Protein AF-0000000080747616 (afdb_homodimer)

Organism: Candida glabrata (strain ATCC 2001 / BCRC 20586 / JCM 3761 / NBRC 0622 / NRRL Y-65 / CBS 138) (NCBI:txid284593)

InterPro domains:
  IPR000086 NUDIX hydrolase domain [PF00293] (213-327)
  IPR000086 NUDIX hydrolase domain [PS51462] (208-342)
  IPR015797 NUDIX hydrolase-like domain superfamily [SSF55811] (149-362)
  IPR020084 NUDIX hydrolase, conserved site [PS00893] (246-267)
  IPR049734 NADH pyrophosphatase-like, C-terminal domain [cd03429] (211-361)
  IPR050241 NAD-capped RNA hydrolase NudC subfamily [PTHR42904] (4-366)

Sequence (740 aa):
MSTFFGDVGLNRVSFLREDTEFIKLAFTSSEAKFIVFVNGEAFYDISSDGKPQLHIETSTSLKGIITTLSPLLETKDLRVDVSGVSITFLGLDDRIDGFSYKGKYKGAPYFGLEFKVDDKTLLTPKDIEFTTSLQRMDRESLFMIDNHSATLYSHAKMYLDWLNKYKFCPGCGSVIYPVHGGTKLQCSSAPEVNCNVRNARVNNVCFPRSDPVIIIAMANEDYSKICLARSFRKHGNFVMYSTIAGFMEPGESIENACAREIWEETGVHCDVDNVKIISSQPWPYPANLMIGCLGIVKFNNKDEIIDLGNDPELMDAQWFDTNEVRAAMDSYKTGWLVPFKDEINFPGETAIAHHLIRHVCKQHQRLQKLMSTFFGDVGLNRVSFLREDTEFIKLAFTSSEAKFIVFVNGEAFYDISSDGKPQLHIETSTSLKGIITTLSPLLETKDLRVDVSGVSITFLGLDDRIDGFSYKGKYKGAPYFGLEFKVDDKTLLTPKDIEFTTSLQRMDRESLFMIDNHSATLYSHAKMYLDWLNKYKFCPGCGSVIYPVHGGTKLQCSSAPEVNCNVRNARVNNVCFPRSDPVIIIAMANEDYSKICLARSFRKHGNFVMYSTIAGFMEPGESIENACAREIWEETGVHCDVDNVKIISSQPWPYPANLMIGCLGIVKFNNKDEIIDLGNDPELMDAQWFDTNEVRAAMDSYKTGWLVPFKDEINFPGETAIAHHLIRHVCKQHQRLQKL

Secondary structure (DSSP, 8-state):
-PPTT-S---B--GGGTT-HHHHHHHHH-TT-EEEEEETTB-EEEE-TTS-EEE-EEETTTTHHHHHHHGGGTTSGGGSHHHHSEEEEEEEEETTS---EETTTEESEEEEEEEE---SSSSS-GGGGGGGGGSEEP-HHHHTTS-HHHHHHHHHHHHHHHHHHH--B-TTT--BEEEEGGGTEEEE---TTS--TTTTSS--GGGS---EEEEEEEEEETTSSEEEEEEESS--TTSEE-B-EEEE--TT--HHHHHHHHHHHHH-----GGGEEEEEEEEETTTTEEEEEEEEEEP-SSSTT---TTSSTTEEEEEEEEHHHHHHHHHH--SSSEEE-STTEEEE-TTSHHHHHHHHHHHHHHHHHH-/-PPTT-S---B--GGGTT-HHHHHHHHH-TT-EEEEEETTB-EEEE-TTS-EEE-EEETTTTHHHHHHHGGGTTSGGGSHHHHSEEEEEEEEETTS---EETTTEESEEEEEEEE---SSSSS-GGGGGGGGGSEEP-HHHHTTS-HHHHHHHHHHHHHHHHHHH--B-TTT--BEEEEGGGTEEEE---TTS--TTTTSSS-GGGS---EEEEEEEEEETTSSEEEEEEESS--TTSEE-B-EEEE--TT--HHHHHHHHHHHHH-----GGGEEEEEEEEETTTTEEEEEEEEEEP-SSSTT---TTSSTTEEEEEEEEHHHHHHHHHH--SSSEEE-STTEEEE-TTSHHHHHHHHHHHHHHHHHH-

pLDDT: mean 95.11, std 5.04, range [63.06, 98.88]

Solvent-accessible surface area (backbone atoms only — not comparable to full-atom values): 38068 Å² total; per-residue (Å²): 134,68,40,44,23,23,38,86,73,56,51,45,61,68,80,49,34,77,38,62,68,55,46,52,51,41,66,68,27,82,53,18,35,31,41,52,26,52,82,88,33,39,36,36,40,71,45,97,88,68,43,45,33,71,41,68,44,45,34,75,82,38,43,70,59,46,64,67,45,61,83,28,66,72,33,69,60,38,21,39,87,45,30,9,31,43,57,28,62,59,22,20,38,60,90,40,89,64,45,65,49,93,86,70,51,51,10,26,30,34,30,27,36,37,40,60,51,39,93,81,20,71,39,32,61,76,77,51,50,76,58,76,79,52,44,73,45,47,72,72,53,50,75,59,27,57,45,57,50,35,14,52,51,28,30,35,48,21,49,50,54,46,59,72,48,49,45,17,24,29,43,64,28,33,51,33,22,42,27,46,45,37,61,30,46,42,61,64,61,55,86,86,54,80,30,75,48,67,72,35,95,74,47,73,85,34,35,78,71,39,45,46,23,43,31,35,34,36,25,34,84,73,28,58,34,33,45,35,30,22,54,64,67,76,61,75,97,53,48,52,39,36,52,54,67,42,72,58,59,61,34,45,17,65,42,51,41,46,29,47,48,43,29,41,42,34,41,25,49,38,57,46,87,38,43,44,63,74,50,44,25,22,38,60,84,60,38,31,34,38,36,33,28,40,34,39,26,60,83,72,94,53,32,62,48,75,38,51,78,69,29,85,56,43,74,45,72,45,76,40,55,26,68,62,52,39,54,29,57,70,69,47,86,78,57,73,54,28,64,53,68,94,69,32,23,32,54,13,74,67,38,68,54,27,54,41,54,50,47,45,36,50,53,24,52,54,60,71,74,106,133,69,41,44,25,23,38,85,74,56,50,46,64,67,79,48,33,76,36,62,66,55,46,53,52,41,66,69,28,82,54,17,35,31,41,51,26,52,83,89,33,39,34,35,41,70,43,97,86,70,43,44,34,73,42,69,45,43,34,74,83,39,41,71,59,46,64,66,46,58,83,30,65,69,33,69,60,38,21,39,86,45,30,10,32,42,58,28,62,58,21,22,39,59,89,41,88,65,44,65,49,94,87,70,51,50,10,25,29,35,30,26,36,37,41,60,51,38,93,82,20,72,38,32,60,78,78,52,50,76,58,74,80,51,42,73,46,48,72,70,51,51,75,60,27,57,45,59,49,34,13,52,49,28,30,33,49,22,49,47,53,46,60,71,49,49,43,16,24,28,40,63,29,33,52,33,20,43,27,44,42,38,59,30,48,42,62,63,60,57,90,87,52,81,31,74,49,70,71,36,92,75,53,73,84,35,35,78,70,37,44,46,23,41,34,34,34,36,25,36,84,73,26,60,34,33,43,36,30,22,54,65,67,76,61,76,96,54,48,51,39,37,50,53,68,43,71,57,60,61,33,45,15,65,42,51,39,48,29,49,47,44,28,41,43,32,43,24,48,40,56,48,88,40,43,43,62,74,52,45,25,22,39,61,84,61,40,32,34,37,36,33,27,38,34,41,28,58,82,72,92,54,32,63,47,74,40,52,77,71,29,86,56,45,73,46,73,46,78,38,55,26,68,62,52,38,53,30,58,70,68,45,87,76,57,74,56,27,64,54,67,92,69,32,23,32,54,13,74,68,38,70,54,27,55,42,53,50,48,46,35,52,53,24,53,55,59,71,73,106

Foldseek 3Di:
DAFFLGDDAAAQPLVCLQPLVVLLCLLQFQLAKEFEAEPLWTFWDQDPVRATFGDIDTCVVLVVVSVQCSVCAQHPCNQCVAAQKQKAWRHFHQVDAGDDDPNPGGHRTYMYMYGRADPRHNDHCVSVVVCVPTHIDDPQRLVRYDRRRNNVVLSRQQLRVLSVVQQAAPFQGAGWDAGSRSQFIAGPDDPVGDGPCNPDPDDCNRGGDAWEKEWEWEAAPLLQWTKWFFWPDDPDPATETFTFMDTDDPPDDSLRSVQVSCCQAWVAGFDSVQKAFDDWDFDPPPRYIYTYMYTYGYPDVHRGHTDRPRDRTTPDMDIDGLVQVVVQLVVDDFDQWRDGPPRYTYGTRNDVRSVNSVVSSVSSVVSVVD/DAFFLGDDAAAQPLVCLQPLVVLLCLLQFQLAKEFEAEPLWTFWDQDPVRATEGDIDGCVVLVVVSVQCSVCAQHQCNQCVAAQKQKAWRHFHQVDAGDDDPNPGGHRTYMYMYGRADPRHNDHCVSVVVCVPTHIDDPQSLVRYDRRRNNVVLSRQQLRVQSVVQQAAPFQRAGWDAGSRSQFIAGPDDPPGDGPPNPDPDDCSRGGDAWEKEWEWEAAPLLQWTKWFFWPDDPDPATETFTFMDTDDPPDDSLRSVQVSCCQAWVAGFDSVQKAFDDWHFDPPPRYIYTYMYTYGYPDVHRGHTDRPRDRTTPDMDIDGLVQVVVQLVVDDFDQWRDGPPRYTYGTRNDVRSVNSVVSSVSNVVSVVD

Nearest PDB structures (foldseek):
  3hhj-assembly1_A  TM=6.901E-01  e=2.315E-08  Bartonella henselae str. Houston-1
  3r03-assembly1_A  TM=7.072E-01  e=8.706E-08  Rhodospirillum rubrum ATCC 11170
  2rrk-assembly1_A  TM=7.351E-01  e=1.497E-07  Escherichia coli K-12
  3ffu-assembly1_B  TM=6.498E-01  e=3.082E-07  Bdellovibrio bacteriovorus
  8fay-assembly2_D  TM=5.365E-01  e=2.213E-05  Homo sapiens

Radius of gyration: 26.15 Å; Cα contacts (8 Å, |Δi|>4): 1734; chains: 2; bounding box: 70×68×64 Å

Structure (mmCIF, N/CA/C/O backbone):
data_AF-0000000080747616-model_v1
#
loop_
_entity.id
_entity.type
_entity.pdbx_description
1 polymer 'NAD(+) diphosphatase'
#
loop_
_atom_site.group_PDB
_atom_site.id
_atom_site.type_symbol
_atom_site.label_atom_id
_atom_site.label_alt_id
_atom_site.label_comp_id
_atom_site.label_asym_id
_atom_site.label_entity_id
_atom_site.label_seq_id
_atom_site.pdbx_PDB_ins_code
_atom_site.Cartn_x
_atom_site.Cartn_y
_atom_site.Cartn_z
_atom_site.occupancy
_atom_site.B_iso_or_equiv
_atom_site.auth_seq_id
_atom_site.auth_comp_id
_atom_site.auth_asym_id
_atom_site.auth_atom_id
_atom_site.pdbx_PDB_model_num
ATOM 1 N N . MET A 1 1 ? -19.109 -11.289 -7.77 1 66.19 1 MET A N 1
ATOM 2 C CA . MET A 1 1 ? -18.344 -11.523 -8.984 1 66.19 1 MET A CA 1
ATOM 3 C C . MET A 1 1 ? -16.953 -10.898 -8.883 1 66.19 1 MET A C 1
ATOM 5 O O . MET A 1 1 ? -16.812 -9.773 -8.406 1 66.19 1 MET A O 1
ATOM 9 N N . SER A 1 2 ? -15.914 -11.656 -9.211 1 86.06 2 SER A N 1
ATOM 10 C CA . SER A 1 2 ? -14.523 -11.227 -9.133 1 86.06 2 SER A CA 1
ATOM 11 C C . SER A 1 2 ? -14.172 -10.273 -10.273 1 86.06 2 SER A C 1
ATOM 13 O O . SER A 1 2 ? -14.688 -10.406 -11.383 1 86.06 2 SER A O 1
ATOM 15 N N . THR A 1 3 ? -13.484 -9.289 -10.031 1 93.06 3 THR A N 1
ATOM 16 C CA . THR A 1 3 ? -12.961 -8.398 -11.062 1 93.06 3 THR A CA 1
ATOM 17 C C . THR A 1 3 ? -11.891 -9.094 -11.883 1 93.06 3 THR A C 1
ATOM 19 O O . THR A 1 3 ? -11.32 -10.102 -11.453 1 93.06 3 THR A O 1
ATOM 22 N N . PHE A 1 4 ? -11.688 -8.672 -13.094 1 95.56 4 PHE A N 1
ATOM 23 C CA . PHE A 1 4 ? -10.594 -9.172 -13.914 1 95.56 4 PHE A CA 1
ATOM 24 C C . PHE A 1 4 ? -9.258 -8.992 -13.203 1 95.56 4 PHE A C 1
ATOM 26 O O . PHE A 1 4 ? -9.039 -7.98 -12.539 1 95.56 4 PHE A O 1
ATOM 33 N N . PHE A 1 5 ? -8.336 -10.016 -13.242 1 97.12 5 PHE A N 1
ATOM 34 C CA . PHE A 1 5 ? -7.066 -10.102 -12.523 1 97.12 5 PHE A CA 1
ATOM 35 C C . PHE A 1 5 ? -7.293 -10.414 -11.047 1 97.12 5 PHE A C 1
ATOM 37 O O . PHE A 1 5 ? -6.34 -10.625 -10.297 1 97.12 5 PHE A O 1
ATOM 44 N N . GLY A 1 6 ? -8.508 -10.406 -10.57 1 96.12 6 GLY A N 1
ATOM 45 C CA . GLY A 1 6 ? -8.781 -10.539 -9.148 1 96.12 6 GLY A CA 1
ATOM 46 C C . GLY A 1 6 ? -9.508 -11.82 -8.797 1 96.12 6 GLY A C 1
ATOM 47 O O . GLY A 1 6 ? -10.227 -11.883 -7.801 1 96.12 6 GLY A O 1
ATOM 48 N N . ASP A 1 7 ? -9.43 -12.812 -9.625 1 95.56 7 ASP A N 1
ATOM 49 C CA . ASP A 1 7 ? -9.992 -14.125 -9.32 1 95.56 7 ASP A CA 1
ATOM 50 C C . ASP A 1 7 ? -9.234 -14.805 -8.18 1 95.56 7 ASP A C 1
ATOM 52 O O . ASP A 1 7 ? -8.188 -14.32 -7.746 1 95.56 7 ASP A O 1
ATOM 56 N N . VAL A 1 8 ? -9.922 -15.875 -7.629 1 92.19 8 VAL A N 1
ATOM 57 C CA . VAL A 1 8 ? -9.203 -16.672 -6.637 1 92.19 8 VAL A CA 1
ATOM 58 C C . VAL A 1 8 ? -7.98 -17.328 -7.281 1 92.19 8 VAL A C 1
ATOM 60 O O . VAL A 1 8 ? -8.102 -18.031 -8.281 1 92.19 8 VAL A O 1
ATOM 63 N N . GLY A 1 9 ? -6.895 -17.062 -6.793 1 93.81 9 GLY A N 1
ATOM 64 C CA . GLY A 1 9 ? -5.645 -17.531 -7.359 1 93.81 9 GLY A CA 1
ATOM 65 C C . GLY A 1 9 ? -5.094 -18.75 -6.645 1 93.81 9 GLY A C 1
ATOM 66 O O . GLY A 1 9 ? -5.832 -19.703 -6.355 1 93.81 9 GLY A O 1
ATOM 67 N N . LEU A 1 10 ? -3.793 -18.734 -6.48 1 97.12 10 LEU A N 1
ATOM 68 C CA . LEU A 1 10 ? -3.055 -19.828 -5.844 1 97.12 10 LEU A CA 1
ATOM 69 C C . LEU A 1 10 ? -3.102 -19.703 -4.324 1 97.12 10 LEU A C 1
ATOM 71 O O . LEU A 1 10 ? -3.361 -18.609 -3.799 1 97.12 10 LEU A O 1
ATOM 75 N N . ASN A 1 11 ? -2.992 -20.891 -3.682 1 96.56 11 ASN A N 1
ATOM 76 C CA . ASN A 1 11 ? -2.627 -20.812 -2.271 1 96.56 11 ASN A CA 1
ATOM 77 C C . ASN A 1 11 ? -1.189 -20.328 -2.09 1 96.56 11 ASN A C 1
ATOM 79 O O . ASN A 1 11 ? -0.244 -21.078 -2.361 1 96.56 11 ASN A O 1
ATOM 83 N N . ARG A 1 12 ? -1.007 -19.188 -1.675 1 97.31 12 ARG A N 1
ATOM 84 C CA . ARG A 1 12 ? 0.307 -18.547 -1.693 1 97.31 12 ARG A CA 1
ATOM 85 C C . ARG A 1 12 ? 1.237 -19.188 -0.667 1 97.31 12 ARG A C 1
ATOM 87 O O . ARG A 1 12 ? 2.461 -19.125 -0.812 1 97.31 12 ARG A O 1
ATOM 94 N N . VAL A 1 13 ? 0.667 -19.797 0.393 1 96.69 13 VAL A N 1
ATOM 95 C CA . VAL A 1 13 ? 1.434 -20.406 1.467 1 96.69 13 VAL A CA 1
ATOM 96 C C . VAL A 1 13 ? 2.643 -19.547 1.808 1 96.69 13 VAL A C 1
ATOM 98 O O . VAL A 1 13 ? 3.775 -20.031 1.845 1 96.69 13 VAL A O 1
ATOM 101 N N . SER A 1 14 ? 2.389 -18.297 2.037 1 96.06 14 SER A N 1
ATOM 102 C CA . SER A 1 14 ? 3.445 -17.297 2.182 1 96.06 14 SER A CA 1
ATOM 103 C C . SER A 1 14 ? 4.359 -17.625 3.357 1 96.06 14 SER A C 1
ATOM 105 O O . SER A 1 14 ? 5.547 -17.312 3.336 1 96.06 14 SER A O 1
ATOM 107 N N . PHE A 1 15 ? 3.895 -18.328 4.328 1 94.75 15 PHE A N 1
ATOM 108 C CA . PHE A 1 15 ? 4.625 -18.641 5.551 1 94.75 15 PHE A CA 1
ATOM 109 C C . PHE A 1 15 ? 5.699 -19.688 5.289 1 94.75 15 PHE A C 1
ATOM 111 O O . PHE A 1 15 ? 6.574 -19.906 6.125 1 94.75 15 PHE A O 1
ATOM 118 N N . LEU A 1 16 ? 5.723 -20.297 4.133 1 96.69 16 LEU A N 1
ATOM 119 C CA . LEU A 1 16 ? 6.719 -21.312 3.797 1 96.69 16 LEU A CA 1
ATOM 120 C C . LEU A 1 16 ? 7.887 -20.703 3.033 1 96.69 16 LEU A C 1
ATOM 122 O O . LEU A 1 16 ? 8.922 -21.344 2.855 1 96.69 16 LEU A O 1
ATOM 126 N N . ARG A 1 17 ? 7.805 -19.469 2.621 1 97.19 17 ARG A N 1
ATOM 127 C CA . ARG A 1 17 ? 8.766 -18.859 1.702 1 97.19 17 ARG A CA 1
ATOM 128 C C . ARG A 1 17 ? 10.133 -18.719 2.357 1 97.19 17 ARG A C 1
ATOM 130 O O . ARG A 1 17 ? 11.156 -18.688 1.67 1 97.19 17 ARG A O 1
ATOM 137 N N . GLU A 1 18 ? 10.109 -18.578 3.715 1 94.94 18 GLU A N 1
ATOM 138 C CA . GLU A 1 18 ? 11.375 -18.422 4.426 1 94.94 18 GLU A CA 1
ATOM 139 C C . GLU A 1 18 ? 12.109 -19.75 4.539 1 94.94 18 GLU A C 1
ATOM 141 O O . GLU A 1 18 ? 13.297 -19.781 4.879 1 94.94 18 GLU A O 1
ATOM 146 N N . ASP A 1 19 ? 11.43 -20.844 4.27 1 96.62 19 ASP A N 1
ATOM 147 C CA . ASP A 1 19 ? 12.023 -22.172 4.289 1 96.62 19 ASP A CA 1
ATOM 148 C C . ASP A 1 19 ? 12.727 -22.484 2.973 1 96.62 19 ASP A C 1
ATOM 150 O O . ASP A 1 19 ? 12.102 -22.938 2.016 1 96.62 19 ASP A O 1
ATOM 154 N N . THR A 1 20 ? 14.016 -22.453 3.006 1 96.69 20 THR A N 1
ATOM 155 C CA . THR A 1 20 ? 14.82 -22.641 1.809 1 96.69 20 THR A CA 1
ATOM 156 C C . THR A 1 20 ? 14.625 -24.031 1.236 1 96.69 20 THR A C 1
ATOM 158 O O . THR A 1 20 ? 14.625 -24.219 0.017 1 96.69 20 THR A O 1
ATOM 161 N N . GLU A 1 21 ? 14.555 -24.953 2.072 1 97.19 21 GLU A N 1
ATOM 162 C CA . GLU A 1 21 ? 14.328 -26.328 1.62 1 97.19 21 GLU A CA 1
ATOM 163 C C . GLU A 1 21 ? 13.016 -26.453 0.847 1 97.19 21 GLU A C 1
ATOM 165 O O . GLU A 1 21 ? 12.961 -27.109 -0.194 1 97.19 21 GLU A O 1
ATOM 170 N N . PHE A 1 22 ? 11.984 -25.859 1.37 1 98 22 PHE A N 1
ATOM 171 C CA . PHE A 1 22 ? 10.695 -25.859 0.677 1 98 22 PHE A CA 1
ATOM 172 C C . PHE A 1 22 ? 10.836 -25.266 -0.719 1 98 22 PHE A C 1
ATOM 174 O O . PHE A 1 22 ? 10.359 -25.844 -1.697 1 98 22 PHE A O 1
ATOM 181 N N . ILE A 1 23 ? 11.461 -24.094 -0.82 1 98.5 23 ILE A N 1
ATOM 182 C CA . ILE A 1 23 ? 11.578 -23.375 -2.088 1 98.5 23 ILE A CA 1
ATOM 183 C C . ILE A 1 23 ? 12.336 -24.234 -3.096 1 98.5 23 ILE A C 1
ATOM 185 O O . ILE A 1 23 ? 11.938 -24.359 -4.254 1 98.5 23 ILE A O 1
ATOM 189 N N . LYS A 1 24 ? 13.422 -24.844 -2.646 1 98 24 LYS A N 1
ATOM 190 C CA . LYS A 1 24 ? 14.242 -25.672 -3.531 1 98 24 LYS A CA 1
ATOM 191 C C . LYS A 1 24 ? 13.477 -26.891 -4.02 1 98 24 LYS A C 1
ATOM 193 O O . LYS A 1 24 ? 13.5 -27.219 -5.207 1 98 24 LYS A O 1
ATOM 198 N N . LEU A 1 25 ? 12.75 -27.547 -3.102 1 98.06 25 LEU A N 1
ATOM 199 C CA . LEU A 1 25 ? 11.969 -28.719 -3.455 1 98.06 25 LEU A CA 1
ATOM 200 C C . LEU A 1 25 ? 10.852 -28.359 -4.422 1 98.06 25 LEU A C 1
ATOM 202 O O . LEU A 1 25 ? 10.586 -29.094 -5.379 1 98.06 25 LEU A O 1
ATOM 206 N N . ALA A 1 26 ? 10.18 -27.266 -4.129 1 98.25 26 ALA A N 1
ATOM 207 C CA . ALA A 1 26 ? 9.102 -26.812 -4.996 1 98.25 26 ALA A CA 1
ATOM 208 C C . ALA A 1 26 ? 9.617 -26.484 -6.395 1 98.25 26 ALA A C 1
ATOM 210 O O . ALA A 1 26 ? 9 -26.844 -7.395 1 98.25 26 ALA A O 1
ATOM 211 N N . PHE A 1 27 ? 10.773 -25.859 -6.488 1 98.62 27 PHE A N 1
ATOM 212 C CA . PHE A 1 27 ? 11.352 -25.391 -7.742 1 98.62 27 PHE A CA 1
ATOM 213 C C . PHE A 1 27 ? 11.789 -26.562 -8.609 1 98.62 27 PHE A C 1
ATOM 215 O O . PHE A 1 27 ? 11.695 -26.5 -9.836 1 98.62 27 PHE A O 1
ATOM 222 N N . THR A 1 28 ? 12.234 -27.594 -7.996 1 98 28 THR A N 1
ATOM 223 C CA . THR A 1 28 ? 12.797 -28.719 -8.734 1 98 28 THR A CA 1
ATOM 224 C C . THR A 1 28 ? 11.773 -29.828 -8.883 1 98 28 THR A C 1
ATOM 226 O O . THR A 1 28 ? 12.07 -30.875 -9.469 1 98 28 THR A O 1
ATOM 229 N N . SER A 1 29 ? 10.672 -29.594 -8.359 1 97.44 29 SER A N 1
ATOM 230 C CA . SER A 1 29 ? 9.617 -30.594 -8.445 1 97.44 29 SER A CA 1
ATOM 231 C C . SER A 1 29 ? 9.234 -30.875 -9.898 1 97.44 29 SER A C 1
ATOM 233 O O . SER A 1 29 ? 9.188 -29.953 -10.719 1 97.44 29 SER A O 1
ATOM 235 N N . SER A 1 30 ? 8.852 -32.125 -10.258 1 96.69 30 SER A N 1
ATOM 236 C CA . SER A 1 30 ? 8.375 -32.469 -11.594 1 96.69 30 SER A CA 1
ATOM 237 C C . SER A 1 30 ? 7.008 -31.875 -11.875 1 96.69 30 SER A C 1
ATOM 239 O O . SER A 1 30 ? 6.582 -31.797 -13.031 1 96.69 30 SER A O 1
ATOM 241 N N . GLU A 1 31 ? 6.32 -31.391 -10.812 1 96.62 31 GLU A N 1
ATOM 242 C CA . GLU A 1 31 ? 4.973 -30.844 -10.953 1 96.62 31 GLU A CA 1
ATOM 243 C C . GLU A 1 31 ? 5 -29.328 -11.047 1 96.62 31 GLU A C 1
ATOM 245 O O . GLU A 1 31 ? 3.953 -28.688 -11.172 1 96.62 31 GLU A O 1
ATOM 250 N N . ALA A 1 32 ? 6.168 -28.75 -10.961 1 97.75 32 ALA A N 1
ATOM 251 C CA . ALA A 1 32 ? 6.289 -27.297 -10.969 1 97.75 32 ALA A CA 1
ATOM 252 C C . ALA A 1 32 ? 5.852 -26.719 -12.312 1 97.75 32 ALA A C 1
ATOM 254 O O . ALA A 1 32 ? 6.07 -27.344 -13.359 1 97.75 32 ALA A O 1
ATOM 255 N N . LYS A 1 33 ? 5.164 -25.625 -12.312 1 97.81 33 LYS A N 1
ATOM 256 C CA . LYS A 1 33 ? 4.715 -24.859 -13.469 1 97.81 33 LYS A CA 1
ATOM 257 C C . LYS A 1 33 ? 5.355 -23.484 -13.5 1 97.81 33 LYS A C 1
ATOM 259 O O . LYS A 1 33 ? 5.617 -22.891 -12.445 1 97.81 33 LYS A O 1
ATOM 264 N N . PHE A 1 34 ? 5.613 -22.984 -14.695 1 98.69 34 PHE A N 1
ATOM 265 C CA . PHE A 1 34 ? 6.375 -21.75 -14.82 1 98.69 34 PHE A CA 1
ATOM 266 C C . PHE A 1 34 ? 5.691 -20.797 -15.789 1 98.69 34 PHE A C 1
ATOM 268 O O . PHE A 1 34 ? 5.449 -21.141 -16.938 1 98.69 34 PHE A O 1
ATOM 275 N N . ILE A 1 35 ? 5.309 -19.688 -15.289 1 98.69 35 ILE A N 1
ATOM 276 C CA . ILE A 1 35 ? 4.906 -18.578 -16.172 1 98.69 35 ILE A CA 1
ATOM 277 C C . ILE A 1 35 ? 6.141 -17.797 -16.609 1 98.69 35 ILE A C 1
ATOM 279 O O . ILE A 1 35 ? 6.824 -17.188 -15.789 1 98.69 35 ILE A O 1
ATOM 283 N N . VAL A 1 36 ? 6.34 -17.75 -17.906 1 98.56 36 VAL A N 1
ATOM 284 C CA . VAL A 1 36 ? 7.602 -17.25 -18.438 1 98.56 36 VAL A CA 1
ATOM 285 C C . VAL A 1 36 ? 7.375 -15.883 -19.078 1 98.56 36 VAL A C 1
ATOM 287 O O . VAL A 1 36 ? 6.395 -15.68 -19.797 1 98.56 36 VAL A O 1
ATOM 290 N N . PHE A 1 37 ? 8.258 -14.984 -18.766 1 98.38 37 PHE A N 1
ATOM 291 C CA . PHE A 1 37 ? 8.32 -13.656 -19.359 1 98.38 37 PHE A CA 1
ATOM 292 C C . PHE A 1 37 ? 9.688 -13.414 -20 1 98.38 37 PHE A C 1
ATOM 294 O O . PHE A 1 37 ? 10.703 -13.891 -19.5 1 98.38 37 PHE A O 1
ATOM 301 N N . VAL A 1 38 ? 9.664 -12.688 -21.094 1 97.25 38 VAL A N 1
ATOM 302 C CA . VAL A 1 38 ? 10.891 -12.164 -21.703 1 97.25 38 VAL A CA 1
ATOM 303 C C . VAL A 1 38 ? 10.75 -10.656 -21.922 1 97.25 38 VAL A C 1
ATOM 305 O O . VAL A 1 38 ? 9.836 -10.211 -22.609 1 97.25 38 VAL A O 1
ATOM 308 N N . ASN A 1 39 ? 11.594 -9.898 -21.297 1 90.75 39 ASN A N 1
ATOM 309 C CA . ASN A 1 39 ? 11.594 -8.438 -21.375 1 90.75 39 ASN A CA 1
ATOM 310 C C . ASN A 1 39 ? 10.219 -7.859 -21.062 1 90.75 39 ASN A C 1
ATOM 312 O O . ASN A 1 39 ? 9.688 -7.051 -21.844 1 90.75 39 ASN A O 1
ATOM 316 N N . GLY A 1 40 ? 9.578 -8.469 -20.094 1 91.94 40 GLY A N 1
ATOM 317 C CA . GLY A 1 40 ? 8.344 -7.906 -19.562 1 91.94 40 GLY A CA 1
ATOM 318 C C . GLY A 1 40 ? 7.098 -8.492 -20.203 1 91.94 40 GLY A C 1
ATOM 319 O O . GLY A 1 40 ? 5.977 -8.18 -19.781 1 91.94 40 GLY A O 1
ATOM 320 N N . GLU A 1 41 ? 7.23 -9.406 -21.172 1 94.75 41 GLU A N 1
ATOM 321 C CA . GLU A 1 41 ? 6.074 -9.93 -21.891 1 94.75 41 GLU A CA 1
ATOM 322 C C . GLU A 1 41 ? 5.934 -11.438 -21.688 1 94.75 41 GLU A C 1
ATOM 324 O O . GLU A 1 41 ? 6.914 -12.18 -21.812 1 94.75 41 GLU A O 1
ATOM 329 N N . ALA A 1 42 ? 4.723 -11.82 -21.406 1 98.06 42 ALA A N 1
ATOM 330 C CA . ALA A 1 42 ? 4.414 -13.25 -21.312 1 98.06 42 ALA A CA 1
ATOM 331 C C . ALA A 1 42 ? 4.016 -13.812 -22.672 1 98.06 42 ALA A C 1
ATOM 333 O O . ALA A 1 42 ? 4.16 -13.148 -23.703 1 98.06 42 ALA A O 1
ATOM 334 N N . PHE A 1 43 ? 3.637 -15.086 -22.656 1 98.31 43 PHE A N 1
ATOM 335 C CA . PHE A 1 43 ? 3.295 -15.766 -23.891 1 98.31 43 PHE A CA 1
ATOM 336 C C . PHE A 1 43 ? 1.931 -16.438 -23.781 1 98.31 43 PHE A C 1
ATOM 338 O O . PHE A 1 43 ? 1.43 -16.656 -22.672 1 98.31 43 PHE A O 1
ATOM 345 N N . TYR A 1 44 ? 1.332 -16.688 -24.891 1 97.44 44 TYR A N 1
ATOM 346 C CA . TYR A 1 44 ? 0.045 -17.375 -24.875 1 97.44 44 TYR A CA 1
ATOM 347 C C . TYR A 1 44 ? -0.014 -18.422 -25.984 1 97.44 44 TYR A C 1
ATOM 349 O O . TYR A 1 44 ? 0.758 -18.375 -26.938 1 97.44 44 TYR A O 1
ATOM 357 N N . ASP A 1 45 ? -0.805 -19.391 -25.75 1 96.31 45 ASP A N 1
ATOM 358 C CA . ASP A 1 45 ? -1.181 -20.406 -26.734 1 96.31 45 ASP A CA 1
ATOM 359 C C . ASP A 1 45 ? -2.602 -20.188 -27.25 1 96.31 45 ASP A C 1
ATOM 361 O O . ASP A 1 45 ? -3.348 -19.375 -26.672 1 96.31 45 ASP A O 1
ATOM 365 N N . ILE A 1 46 ? -2.85 -20.781 -28.344 1 94.38 46 ILE A N 1
ATOM 366 C CA . ILE A 1 46 ? -4.215 -20.734 -28.859 1 94.38 46 ILE A CA 1
ATOM 367 C C . ILE A 1 46 ? -4.914 -22.062 -28.578 1 94.38 46 ILE A C 1
ATOM 369 O O . ILE A 1 46 ? -4.43 -23.125 -28.969 1 94.38 46 ILE A O 1
ATOM 373 N N . SER A 1 47 ? -5.977 -21.953 -27.844 1 91.19 47 SER A N 1
ATOM 374 C CA . SER A 1 47 ? -6.746 -23.156 -27.5 1 91.19 47 SER A CA 1
ATOM 375 C C . SER A 1 47 ? -7.441 -23.734 -28.734 1 91.19 47 SER A C 1
ATOM 377 O O . SER A 1 47 ? -7.395 -23.141 -29.812 1 91.19 47 SER A O 1
ATOM 379 N N . SER A 1 48 ? -8.078 -24.891 -28.5 1 90.69 48 SER A N 1
ATOM 380 C CA . SER A 1 48 ? -8.797 -25.562 -29.578 1 90.69 48 SER A CA 1
ATOM 381 C C . SER A 1 48 ? -9.961 -24.719 -30.078 1 90.69 48 SER A C 1
ATOM 383 O O . SER A 1 48 ? -10.336 -24.797 -31.25 1 90.69 48 SER A O 1
ATOM 385 N N . ASP A 1 49 ? -10.508 -23.828 -29.281 1 90.31 49 ASP A N 1
ATOM 386 C CA . ASP A 1 49 ? -11.641 -22.984 -29.656 1 90.31 49 ASP A CA 1
ATOM 387 C C . ASP A 1 49 ? -11.172 -21.641 -30.188 1 90.31 49 ASP A C 1
ATOM 389 O O . ASP A 1 49 ? -11.969 -20.719 -30.375 1 90.31 49 ASP A O 1
ATOM 393 N N . GLY A 1 50 ? -9.867 -21.5 -30.328 1 90.44 50 GLY A N 1
ATOM 394 C CA . GLY A 1 50 ? -9.32 -20.312 -30.969 1 90.44 50 GLY A CA 1
ATOM 395 C C . GLY A 1 50 ? -9.086 -19.172 -30 1 90.44 50 GLY A C 1
ATOM 396 O O . GLY A 1 50 ? -8.82 -18.047 -30.422 1 90.44 50 GLY A O 1
ATOM 397 N N . LYS A 1 51 ? -9.203 -19.438 -28.781 1 91.81 51 LYS A N 1
ATOM 398 C CA . LYS A 1 51 ? -9.023 -18.391 -27.781 1 91.81 51 LYS A CA 1
ATOM 399 C C . LYS A 1 51 ? -7.629 -18.438 -27.172 1 91.81 51 LYS A C 1
ATOM 401 O O . LYS A 1 51 ? -7.078 -19.516 -26.953 1 91.81 51 LYS A O 1
ATOM 406 N N . PRO A 1 52 ? -7.078 -17.266 -26.906 1 95.5 52 PRO A N 1
ATOM 407 C CA . PRO A 1 52 ? -5.766 -17.266 -26.25 1 95.5 52 PRO A CA 1
ATOM 408 C C . PRO A 1 52 ? -5.812 -17.812 -24.828 1 95.5 52 PRO A C 1
ATOM 410 O O . PRO A 1 52 ? -6.789 -17.594 -24.109 1 95.5 52 PRO A O 1
ATOM 413 N N . GLN A 1 53 ? -4.789 -18.547 -24.5 1 96.12 53 GLN A N 1
ATOM 414 C CA . GLN A 1 53 ? -4.566 -19.062 -23.156 1 96.12 53 GLN A CA 1
ATOM 415 C C . GLN A 1 53 ? -3.145 -18.781 -22.688 1 96.12 53 GLN A C 1
ATOM 417 O O . GLN A 1 53 ? -2.195 -18.859 -23.469 1 96.12 53 GLN A O 1
ATOM 422 N N . LEU A 1 54 ? -3.045 -18.422 -21.438 1 97.62 54 LEU A N 1
ATOM 423 C CA . LEU A 1 54 ? -1.716 -18.172 -20.891 1 97.62 54 LEU A CA 1
ATOM 424 C C . LEU A 1 54 ? -0.809 -19.375 -21.078 1 97.62 54 LEU A C 1
ATOM 426 O O . LEU A 1 54 ? -1.194 -20.5 -20.766 1 97.62 54 LEU A O 1
ATOM 430 N N . HIS A 1 55 ? 0.368 -19.141 -21.672 1 97.88 55 HIS A N 1
ATOM 431 C CA . HIS A 1 55 ? 1.343 -20.203 -21.844 1 97.88 55 HIS A CA 1
ATOM 432 C C . HIS A 1 55 ? 2.035 -20.531 -20.531 1 97.88 55 HIS A C 1
ATOM 434 O O . HIS A 1 55 ? 2.549 -19.641 -19.844 1 97.88 55 HIS A O 1
ATOM 440 N N . ILE A 1 56 ? 2.062 -21.812 -20.156 1 97.56 56 ILE A N 1
ATOM 441 C CA . ILE A 1 56 ? 2.691 -22.297 -18.938 1 97.56 56 ILE A CA 1
ATOM 442 C C . ILE A 1 56 ? 3.721 -23.375 -19.266 1 97.56 56 ILE A C 1
ATOM 444 O O . ILE A 1 56 ? 3.398 -24.359 -19.922 1 97.56 56 ILE A O 1
ATOM 448 N N . GLU A 1 57 ? 4.977 -23.156 -18.844 1 97.81 57 GLU A N 1
ATOM 449 C CA . GLU A 1 57 ? 6.023 -24.141 -19.031 1 97.81 57 GLU A CA 1
ATOM 450 C C . GLU A 1 57 ? 6.035 -25.172 -17.906 1 97.81 57 GLU A C 1
ATOM 452 O O . GLU A 1 57 ? 5.613 -24.875 -16.781 1 97.81 57 GLU A O 1
ATOM 457 N N . THR A 1 58 ? 6.566 -26.297 -18.219 1 97 58 THR A N 1
ATOM 458 C CA . THR A 1 58 ? 6.668 -27.375 -17.25 1 97 58 THR A CA 1
ATOM 459 C C . THR A 1 58 ? 8.117 -27.609 -16.828 1 97 58 THR A C 1
ATOM 461 O O . THR A 1 58 ? 9.039 -27.109 -17.484 1 97 58 THR A O 1
ATOM 464 N N . SER A 1 59 ? 8.258 -28.328 -15.766 1 96.75 59 SER A N 1
ATOM 465 C CA . SER A 1 59 ? 9.586 -28.688 -15.273 1 96.75 59 SER A CA 1
ATOM 466 C C . SER A 1 59 ? 10.375 -29.453 -16.328 1 96.75 59 SER A C 1
ATOM 468 O O . SER A 1 59 ? 11.594 -29.312 -16.438 1 96.75 59 SER A O 1
ATOM 470 N N . THR A 1 60 ? 9.695 -30.234 -17.109 1 96.44 60 THR A N 1
ATOM 471 C CA . THR A 1 60 ? 10.352 -31.031 -18.141 1 96.44 60 THR A CA 1
ATOM 472 C C . THR A 1 60 ? 10.922 -30.141 -19.234 1 96.44 60 THR A C 1
ATOM 474 O O . THR A 1 60 ? 12.07 -30.312 -19.656 1 96.44 60 THR A O 1
ATOM 477 N N . SER A 1 61 ? 10.18 -29.188 -19.656 1 95.56 61 SER A N 1
ATOM 478 C CA . SER A 1 61 ? 10.594 -28.312 -20.75 1 95.56 61 SER A CA 1
ATOM 479 C C . SER A 1 61 ? 11.727 -27.391 -20.312 1 95.56 61 SER A C 1
ATOM 481 O O . SER A 1 61 ? 12.516 -26.938 -21.141 1 95.56 61 SER A O 1
ATOM 483 N N . LEU A 1 62 ? 11.859 -27.156 -18.969 1 97.81 62 LEU A N 1
ATOM 484 C CA . LEU A 1 62 ? 12.852 -26.219 -18.484 1 97.81 62 LEU A CA 1
ATOM 485 C C . LEU A 1 62 ? 13.93 -26.938 -17.672 1 97.81 62 LEU A C 1
ATOM 487 O O . LEU A 1 62 ? 14.562 -26.328 -16.797 1 97.81 62 LEU A O 1
ATOM 491 N N . LYS A 1 63 ? 14.078 -28.172 -17.922 1 97.44 63 LYS A N 1
ATOM 492 C CA . LYS A 1 63 ? 14.953 -29.016 -17.109 1 97.44 63 LYS A CA 1
ATOM 493 C C . LYS A 1 63 ? 16.359 -28.422 -17 1 97.44 63 LYS A C 1
ATOM 495 O O . LYS A 1 63 ? 16.906 -28.312 -15.914 1 97.44 63 LYS A O 1
ATOM 500 N N . GLY A 1 64 ? 16.984 -28.031 -18.141 1 97.5 64 GLY A N 1
ATOM 501 C CA . GLY A 1 64 ? 18.312 -27.453 -18.156 1 97.5 64 GLY A CA 1
ATOM 502 C C . GLY A 1 64 ? 18.406 -26.156 -17.359 1 97.5 64 GLY A C 1
ATOM 503 O O . GLY A 1 64 ? 19.359 -25.969 -16.594 1 97.5 64 GLY A O 1
ATOM 504 N N . ILE A 1 65 ? 17.453 -25.328 -17.484 1 98.25 65 ILE A N 1
ATOM 505 C CA . ILE A 1 65 ? 17.406 -24.047 -16.781 1 98.25 65 ILE A CA 1
ATOM 506 C C . ILE A 1 65 ? 17.25 -24.266 -15.289 1 98.25 65 ILE A C 1
ATOM 508 O O . ILE A 1 65 ? 17.953 -23.641 -14.484 1 98.25 65 ILE A O 1
ATOM 512 N N . ILE A 1 66 ? 16.406 -25.203 -14.922 1 98.5 66 ILE A N 1
ATOM 513 C CA . ILE A 1 66 ? 16.156 -25.516 -13.523 1 98.5 66 ILE A CA 1
ATOM 514 C C . ILE A 1 66 ? 17.438 -26.062 -12.883 1 98.5 66 ILE A C 1
ATOM 516 O O . ILE A 1 66 ? 17.812 -25.656 -11.781 1 98.5 66 ILE A O 1
ATOM 520 N N . THR A 1 67 ? 18.094 -26.906 -13.609 1 97.69 67 THR A N 1
ATOM 521 C CA . THR A 1 67 ? 19.344 -27.469 -13.109 1 97.69 67 THR A CA 1
ATOM 522 C C . THR A 1 67 ? 20.391 -26.375 -12.891 1 97.69 67 THR A C 1
ATOM 524 O O . THR A 1 67 ? 21.109 -26.391 -11.883 1 97.69 67 THR A O 1
ATOM 527 N N . THR A 1 68 ? 20.391 -25.484 -13.781 1 97.88 68 THR A N 1
ATOM 528 C CA . THR A 1 68 ? 21.375 -24.391 -13.734 1 97.88 68 THR A CA 1
ATOM 529 C C . THR A 1 68 ? 21.062 -23.453 -12.578 1 97.88 68 THR A C 1
ATOM 531 O O . THR A 1 68 ? 21.984 -22.984 -11.891 1 97.88 68 THR A O 1
ATOM 534 N N . LEU A 1 69 ? 19.844 -23.156 -12.312 1 98.25 69 LEU A N 1
ATOM 535 C CA . LEU A 1 69 ? 19.453 -22.094 -11.398 1 98.25 69 LEU A CA 1
ATOM 536 C C . LEU A 1 69 ? 19.266 -22.625 -9.977 1 98.25 69 LEU A C 1
ATOM 538 O O . LEU A 1 69 ? 19.391 -21.875 -9.008 1 98.25 69 LEU A O 1
ATOM 542 N N . SER A 1 70 ? 18.984 -23.922 -9.789 1 97.69 70 SER A N 1
ATOM 543 C CA . SER A 1 70 ? 18.625 -24.516 -8.508 1 97.69 70 SER A CA 1
ATOM 544 C C . SER A 1 70 ? 19.672 -24.203 -7.441 1 97.69 70 SER A C 1
ATOM 546 O O . SER A 1 70 ? 19.344 -23.844 -6.316 1 97.69 70 SER A O 1
ATOM 548 N N . PRO A 1 71 ? 21.016 -24.266 -7.781 1 97.31 71 PRO A N 1
ATOM 549 C CA . PRO A 1 71 ? 22.016 -24 -6.754 1 97.31 71 PRO A CA 1
ATOM 550 C C . PRO A 1 71 ? 22.094 -22.516 -6.371 1 97.31 71 PRO A C 1
ATOM 552 O O . PRO A 1 71 ? 22.703 -22.172 -5.355 1 97.31 71 PRO A O 1
ATOM 555 N N . LEU A 1 72 ? 21.5 -21.656 -7.164 1 97.88 72 LEU A N 1
ATOM 556 C CA . LEU A 1 72 ? 21.641 -20.219 -6.953 1 97.88 72 LEU A CA 1
ATOM 557 C C . LEU A 1 72 ? 20.484 -19.688 -6.109 1 97.88 72 LEU A C 1
ATOM 559 O O . LEU A 1 72 ? 20.547 -18.547 -5.629 1 97.88 72 LEU A O 1
ATOM 563 N N . LEU A 1 73 ? 19.453 -20.484 -5.918 1 97.56 73 LEU A N 1
ATOM 564 C CA . LEU A 1 73 ? 18.297 -20.016 -5.16 1 97.56 73 LEU A CA 1
ATOM 565 C C . LEU A 1 73 ? 18.719 -19.516 -3.787 1 97.56 73 LEU A C 1
ATOM 567 O O . LEU A 1 73 ? 19.516 -20.156 -3.1 1 97.56 73 LEU A O 1
ATOM 571 N N . GLU A 1 74 ? 18.297 -18.344 -3.406 1 96.12 74 GLU A N 1
ATOM 572 C CA . GLU A 1 74 ? 18.484 -17.719 -2.1 1 96.12 74 GLU A CA 1
ATOM 573 C C . GLU A 1 74 ? 19.906 -17.188 -1.94 1 96.12 74 GLU A C 1
ATOM 575 O O . GLU A 1 74 ? 20.359 -16.953 -0.821 1 96.12 74 GLU A O 1
ATOM 580 N N . THR A 1 75 ? 20.672 -17.047 -3.068 1 96.81 75 THR A N 1
ATOM 581 C CA . THR A 1 75 ? 22.016 -16.516 -3.006 1 96.81 75 THR A CA 1
ATOM 582 C C . THR A 1 75 ? 22.125 -15.234 -3.834 1 96.81 75 THR A C 1
ATOM 584 O O . THR A 1 75 ? 21.266 -14.953 -4.664 1 96.81 75 THR A O 1
ATOM 587 N N . LYS A 1 76 ? 23.172 -14.578 -3.65 1 95.81 76 LYS A N 1
ATOM 588 C CA . LYS A 1 76 ? 23.438 -13.32 -4.34 1 95.81 76 LYS A CA 1
ATOM 589 C C . LYS A 1 76 ? 23.562 -13.539 -5.848 1 95.81 76 LYS A C 1
ATOM 591 O O . LYS A 1 76 ? 23.234 -12.641 -6.637 1 95.81 76 LYS A O 1
ATOM 596 N N . ASP A 1 77 ? 23.938 -14.617 -6.219 1 97 77 ASP A N 1
ATOM 597 C CA . ASP A 1 77 ? 24.219 -14.898 -7.629 1 97 77 ASP A CA 1
ATOM 598 C C . ASP A 1 77 ? 22.922 -15.086 -8.414 1 97 77 ASP A C 1
ATOM 600 O O . ASP A 1 77 ? 22.953 -15.141 -9.648 1 97 77 ASP A O 1
ATOM 604 N N . LEU A 1 78 ? 21.812 -15.125 -7.723 1 97.38 78 LEU A N 1
ATOM 605 C CA . LEU A 1 78 ? 20.531 -15.258 -8.414 1 97.38 78 LEU A CA 1
ATOM 606 C C . LEU A 1 78 ? 20.062 -13.906 -8.945 1 97.38 78 LEU A C 1
ATOM 608 O O . LEU A 1 78 ? 19.078 -13.836 -9.688 1 97.38 78 LEU A O 1
ATOM 612 N N . ARG A 1 79 ? 20.688 -12.82 -8.602 1 96.25 79 ARG A N 1
ATOM 613 C CA . ARG A 1 79 ? 20.312 -11.508 -9.117 1 96.25 79 ARG A CA 1
ATOM 614 C C . ARG A 1 79 ? 20.234 -11.523 -10.641 1 96.25 79 ARG A C 1
ATOM 616 O O . ARG A 1 79 ? 21.062 -12.172 -11.305 1 96.25 79 ARG A O 1
ATOM 623 N N . VAL A 1 80 ? 19.297 -10.805 -11.148 1 96.38 80 VAL A N 1
ATOM 624 C CA . VAL A 1 80 ? 18.969 -10.867 -12.57 1 96.38 80 VAL A CA 1
ATOM 625 C C . VAL A 1 80 ? 20.188 -10.453 -13.398 1 96.38 80 VAL A C 1
ATOM 627 O O . VAL A 1 80 ? 20.422 -10.992 -14.492 1 96.38 80 VAL A O 1
ATOM 630 N N . ASP A 1 81 ? 21.031 -9.555 -12.875 1 94.88 81 ASP A N 1
ATOM 631 C CA . ASP A 1 81 ? 22.188 -9.055 -13.609 1 94.88 81 ASP A CA 1
ATOM 632 C C . ASP A 1 81 ? 23.281 -10.109 -13.703 1 94.88 81 ASP A C 1
ATOM 634 O O . ASP A 1 81 ? 24.188 -10.008 -14.539 1 94.88 81 ASP A O 1
ATOM 638 N N . VAL A 1 82 ? 23.25 -11.102 -12.883 1 97.06 82 VAL A N 1
ATOM 639 C CA . VAL A 1 82 ? 24.234 -12.18 -12.867 1 97.06 82 VAL A CA 1
ATOM 640 C C . VAL A 1 82 ? 23.641 -13.422 -13.531 1 97.06 82 VAL A C 1
ATOM 642 O O . VAL A 1 82 ? 24.234 -13.969 -14.469 1 97.06 82 VAL A O 1
ATOM 645 N N . SER A 1 83 ? 22.5 -13.836 -13.164 1 98.12 83 SER A N 1
ATOM 646 C CA . SER A 1 83 ? 21.906 -15.094 -13.602 1 98.12 83 SER A CA 1
ATOM 647 C C . SER A 1 83 ? 21.203 -14.93 -14.945 1 98.12 83 SER A C 1
ATOM 649 O O . SER A 1 83 ? 21.047 -15.906 -15.688 1 98.12 83 SER A O 1
ATOM 651 N N . GLY A 1 84 ? 20.688 -13.719 -15.234 1 97.81 84 GLY A N 1
ATOM 652 C CA . GLY A 1 84 ? 19.922 -13.461 -16.438 1 97.81 84 GLY A CA 1
ATOM 653 C C . GLY A 1 84 ? 18.438 -13.734 -16.266 1 97.81 84 GLY A C 1
ATOM 654 O O . GLY A 1 84 ? 17.672 -13.727 -17.25 1 97.81 84 GLY A O 1
ATOM 655 N N . VAL A 1 85 ? 18.047 -13.961 -14.977 1 98.44 85 VAL A N 1
ATOM 656 C CA . VAL A 1 85 ? 16.641 -14.32 -14.773 1 98.44 85 VAL A CA 1
ATOM 657 C C . VAL A 1 85 ? 16.188 -13.82 -13.406 1 98.44 85 VAL A C 1
ATOM 659 O O . VAL A 1 85 ? 16.953 -13.828 -12.445 1 98.44 85 VAL A O 1
ATOM 662 N N . SER A 1 86 ? 14.984 -13.242 -13.312 1 98.44 86 SER A N 1
ATOM 663 C CA . SER A 1 86 ? 14.273 -13.055 -12.055 1 98.44 86 SER A CA 1
ATOM 664 C C . SER A 1 86 ? 13.305 -14.195 -11.789 1 98.44 86 SER A C 1
ATOM 666 O O . SER A 1 86 ? 12.586 -14.625 -12.695 1 98.44 86 SER A O 1
ATOM 668 N N . ILE A 1 87 ? 13.312 -14.719 -10.586 1 98.62 87 ILE A N 1
ATOM 669 C CA . ILE A 1 87 ? 12.477 -15.852 -10.203 1 98.62 87 ILE A CA 1
ATOM 670 C C . ILE A 1 87 ? 11.625 -15.477 -8.992 1 98.62 87 ILE A C 1
ATOM 672 O O . ILE A 1 87 ? 12.117 -14.852 -8.055 1 98.62 87 ILE A O 1
ATOM 676 N N . THR A 1 88 ? 10.336 -15.836 -9.039 1 98.75 88 THR A N 1
ATOM 677 C CA . THR A 1 88 ? 9.492 -15.664 -7.867 1 98.75 88 THR A CA 1
ATOM 678 C C . THR A 1 88 ? 8.57 -16.859 -7.68 1 98.75 88 THR A C 1
ATOM 680 O O . THR A 1 88 ? 8.008 -17.375 -8.648 1 98.75 88 THR A O 1
ATOM 683 N N . PHE A 1 89 ? 8.547 -17.391 -6.453 1 98.81 89 PHE A N 1
ATOM 684 C CA . PHE A 1 89 ? 7.551 -18.375 -6.062 1 98.81 89 PHE A CA 1
ATOM 685 C C . PHE A 1 89 ? 6.18 -17.719 -5.906 1 98.81 89 PHE A C 1
ATOM 687 O O . PHE A 1 89 ? 6.031 -16.75 -5.176 1 98.81 89 PHE A O 1
ATOM 694 N N . LEU A 1 90 ? 5.176 -18.25 -6.555 1 98.69 90 LEU A N 1
ATOM 695 C CA . LEU A 1 90 ? 3.857 -17.625 -6.559 1 98.69 90 LEU A CA 1
ATOM 696 C C . LEU A 1 90 ? 2.92 -18.328 -5.582 1 98.69 90 LEU A C 1
ATOM 698 O O . LEU A 1 90 ? 2.064 -17.688 -4.969 1 98.69 90 LEU A O 1
ATOM 702 N N . GLY A 1 91 ? 3.023 -19.656 -5.453 1 98.25 91 GLY A N 1
ATOM 703 C CA . GLY A 1 91 ? 2.162 -20.422 -4.578 1 98.25 91 GLY A CA 1
ATOM 704 C C . GLY A 1 91 ? 1.905 -21.828 -5.086 1 98.25 91 GLY A C 1
ATOM 705 O O . GLY A 1 91 ? 2.6 -22.312 -5.984 1 98.25 91 GLY A O 1
ATOM 706 N N . LEU A 1 92 ? 0.973 -22.531 -4.453 1 98.12 92 LEU A N 1
ATOM 707 C CA . LEU A 1 92 ? 0.565 -23.891 -4.812 1 98.12 92 LEU A CA 1
ATOM 708 C C . LEU A 1 92 ? -0.839 -23.891 -5.406 1 98.12 92 LEU A C 1
ATOM 710 O O . LEU A 1 92 ? -1.758 -23.297 -4.844 1 98.12 92 LEU A O 1
ATOM 714 N N . ASP A 1 93 ? -0.963 -24.438 -6.555 1 97.44 93 ASP A N 1
ATOM 715 C CA . ASP A 1 93 ? -2.299 -24.719 -7.066 1 97.44 93 ASP A CA 1
ATOM 716 C C . ASP A 1 93 ? -2.875 -25.984 -6.41 1 97.44 93 ASP A C 1
ATOM 718 O O . ASP A 1 93 ? -2.672 -27.094 -6.898 1 97.44 93 ASP A O 1
ATOM 722 N N . ASP A 1 94 ? -3.623 -25.734 -5.418 1 93.25 94 ASP A N 1
ATOM 723 C CA . ASP A 1 94 ? -4.094 -26.844 -4.609 1 93.25 94 ASP A CA 1
ATOM 724 C C . ASP A 1 94 ? -5.34 -27.484 -5.227 1 93.25 94 ASP A C 1
ATOM 726 O O . ASP A 1 94 ? -5.977 -28.344 -4.609 1 93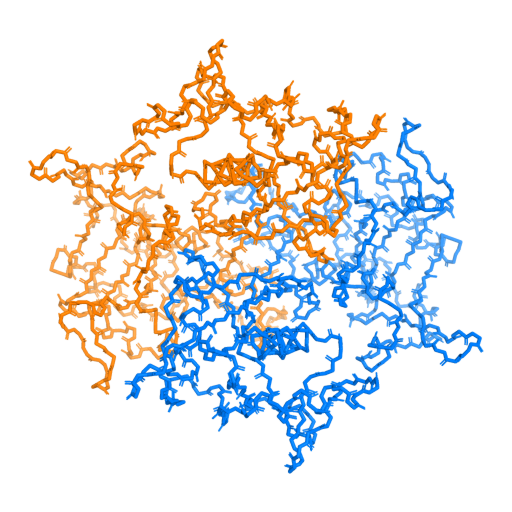.25 94 ASP A O 1
ATOM 730 N N . ARG A 1 95 ? -5.781 -27.156 -6.395 1 90.31 95 ARG A N 1
ATOM 731 C CA . ARG A 1 95 ? -6.887 -27.781 -7.125 1 90.31 95 ARG A CA 1
ATOM 732 C C . ARG A 1 95 ? -6.426 -29.031 -7.867 1 90.31 95 ARG A C 1
ATOM 734 O O . ARG A 1 95 ? -7.25 -29.828 -8.312 1 90.31 95 ARG A O 1
ATOM 741 N N . ILE A 1 96 ? -5.133 -29.062 -7.941 1 84.62 96 ILE A N 1
ATOM 742 C CA . ILE A 1 96 ? -4.574 -30.219 -8.641 1 84.62 96 ILE A CA 1
ATOM 743 C C . ILE A 1 96 ? -3.678 -31 -7.695 1 84.62 96 ILE A C 1
ATOM 745 O O . ILE A 1 96 ? -3.016 -30.422 -6.828 1 84.62 96 ILE A O 1
ATOM 749 N N . ASP A 1 97 ? -3.803 -32.406 -7.82 1 80.62 97 ASP A N 1
ATOM 750 C CA . ASP A 1 97 ? -2.928 -33.25 -7.02 1 80.62 97 ASP A CA 1
ATOM 751 C C . ASP A 1 97 ? -1.479 -33.125 -7.492 1 80.62 97 ASP A C 1
ATOM 753 O O . ASP A 1 97 ? -1.221 -32.812 -8.648 1 80.62 97 ASP A O 1
ATOM 757 N N . GLY A 1 98 ? -0.576 -33.281 -6.527 1 84.5 98 GLY A N 1
ATOM 758 C CA . GLY A 1 98 ? 0.815 -33.219 -6.945 1 84.5 98 GLY A CA 1
ATOM 759 C C . GLY A 1 98 ? 1.782 -33.062 -5.785 1 84.5 98 GLY A C 1
ATOM 760 O O . GLY A 1 98 ? 1.733 -33.844 -4.832 1 84.5 98 GLY A O 1
ATOM 761 N N . PHE A 1 99 ? 2.658 -32.094 -5.777 1 94.5 99 PHE A N 1
ATOM 762 C CA . PHE A 1 99 ? 3.682 -31.703 -4.809 1 94.5 99 PHE A CA 1
ATOM 763 C C . PHE A 1 99 ? 3.098 -31.641 -3.402 1 94.5 99 PHE A C 1
ATOM 765 O O . PHE A 1 99 ? 1.961 -31.203 -3.217 1 94.5 99 PHE A O 1
ATOM 772 N N . SER A 1 100 ? 3.713 -32.25 -2.453 1 96.06 100 SER A N 1
ATOM 773 C CA . SER A 1 100 ? 3.316 -32.219 -1.049 1 96.06 100 SER A CA 1
ATOM 774 C C . SER A 1 100 ? 4.496 -31.859 -0.153 1 96.06 100 SER A C 1
ATOM 776 O O . SER A 1 100 ? 5.59 -32.406 -0.307 1 96.06 100 SER A O 1
ATOM 778 N N . TYR A 1 101 ? 4.305 -30.906 0.635 1 95.81 101 TYR A N 1
ATOM 779 C CA . TYR A 1 101 ? 5.32 -30.516 1.612 1 95.81 101 TYR A CA 1
ATOM 780 C C . TYR A 1 101 ? 4.812 -30.734 3.035 1 95.81 101 TYR A C 1
ATOM 782 O O . TYR A 1 101 ? 3.725 -30.266 3.387 1 95.81 101 TYR A O 1
ATOM 790 N N . LYS A 1 102 ? 5.566 -31.484 3.859 1 93.12 102 LYS A N 1
ATOM 791 C CA . LYS A 1 102 ? 5.27 -31.828 5.25 1 93.12 102 LYS A CA 1
ATOM 792 C C . LYS A 1 102 ? 3.906 -32.5 5.371 1 93.12 102 LYS A C 1
ATOM 794 O O . LYS A 1 102 ? 3.209 -32.31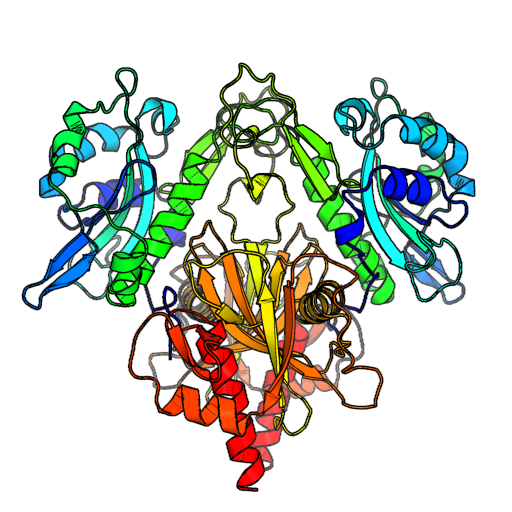2 6.375 1 93.12 102 LYS A O 1
ATOM 799 N N . GLY A 1 103 ? 3.385 -33.094 4.285 1 92.06 103 GLY A N 1
ATOM 800 C CA . GLY A 1 103 ? 2.131 -33.844 4.285 1 92.06 103 GLY A CA 1
ATOM 801 C C . GLY A 1 103 ? 0.913 -32.938 4.406 1 92.06 103 GLY A C 1
ATOM 802 O O . GLY A 1 103 ? -0.22 -33.438 4.449 1 92.06 103 GLY A O 1
ATOM 803 N N . LYS A 1 104 ? 1.098 -31.688 4.375 1 91.44 104 LYS A N 1
ATOM 804 C CA . LYS A 1 104 ? 0.007 -30.75 4.68 1 91.44 104 LYS A CA 1
ATOM 805 C C . LYS A 1 104 ? -0.26 -29.812 3.508 1 91.44 104 LYS A C 1
ATOM 807 O O . LYS A 1 104 ? -1.415 -29.531 3.191 1 91.44 104 LYS A O 1
ATOM 812 N N . TYR A 1 105 ? 0.73 -29.328 2.939 1 94.62 105 TYR A N 1
ATOM 813 C CA . TYR A 1 105 ? 0.589 -28.359 1.862 1 94.62 105 TYR A CA 1
ATOM 814 C C . TYR A 1 105 ? 0.771 -29.031 0.502 1 94.62 105 TYR A C 1
ATOM 816 O O . TYR A 1 105 ? 1.881 -29.422 0.143 1 94.62 105 TYR A O 1
ATOM 824 N N . LYS A 1 106 ? -0.295 -29.078 -0.215 1 95.75 106 LYS A N 1
ATOM 825 C CA . LYS A 1 106 ? -0.319 -29.844 -1.463 1 95.75 106 LYS A CA 1
ATOM 826 C C . LYS A 1 106 ? -0.728 -28.953 -2.637 1 95.75 106 LYS A C 1
ATOM 828 O O . LYS A 1 106 ? -1.451 -27.969 -2.457 1 95.75 106 LYS A O 1
ATOM 833 N N . GLY A 1 107 ? -0.24 -29.328 -3.803 1 97.19 107 GLY A N 1
ATOM 834 C CA . GLY A 1 107 ? -0.592 -28.625 -5.031 1 97.19 107 GLY A CA 1
ATOM 835 C C . GLY A 1 107 ? 0.599 -28.375 -5.938 1 97.19 107 GLY A C 1
ATOM 836 O O . GLY A 1 107 ? 1.746 -28.422 -5.488 1 97.19 107 GLY A O 1
ATOM 837 N N . ALA A 1 108 ? 0.441 -28.188 -7.152 1 97.31 108 ALA A N 1
ATOM 838 C CA . ALA A 1 108 ? 1.521 -27.875 -8.086 1 97.31 108 ALA A CA 1
ATOM 839 C C . ALA A 1 108 ? 2.139 -26.516 -7.777 1 97.31 108 ALA A C 1
ATOM 841 O O . ALA A 1 108 ? 1.431 -25.516 -7.699 1 97.31 108 ALA A O 1
ATOM 842 N N . PRO A 1 109 ? 3.461 -26.5 -7.539 1 98.25 109 PRO A N 1
ATOM 843 C CA . PRO A 1 109 ? 4.098 -25.188 -7.324 1 98.25 109 PRO A CA 1
ATOM 844 C C . PRO A 1 109 ? 4.133 -24.344 -8.586 1 98.25 109 PRO A C 1
ATOM 846 O O . PRO A 1 109 ? 4.391 -24.859 -9.68 1 98.25 109 PRO A O 1
ATOM 849 N N . TYR A 1 110 ? 3.838 -23.125 -8.484 1 98.62 110 TYR A N 1
ATOM 850 C CA . TYR A 1 110 ? 3.918 -22.172 -9.578 1 98.62 110 TYR A CA 1
ATOM 851 C C . TYR A 1 110 ? 5.023 -21.156 -9.328 1 98.62 110 TYR A C 1
ATOM 853 O O . TYR A 1 110 ? 5.184 -20.656 -8.211 1 98.62 110 TYR A O 1
ATOM 861 N N . PHE A 1 111 ? 5.801 -20.828 -10.344 1 98.88 111 PHE A N 1
ATOM 862 C CA . PHE A 1 111 ? 6.844 -19.812 -10.328 1 98.88 111 PHE A CA 1
ATOM 863 C C . PHE A 1 111 ? 6.684 -18.859 -11.5 1 98.88 111 PHE A C 1
ATOM 865 O O . PHE A 1 111 ? 6.199 -19.25 -12.57 1 98.88 111 PHE A O 1
ATOM 872 N N . GLY A 1 112 ? 6.98 -17.609 -11.281 1 98.81 112 GLY A N 1
ATOM 873 C CA . GLY A 1 112 ? 7.246 -16.672 -12.375 1 98.81 112 GLY A CA 1
ATOM 874 C C . GLY A 1 112 ? 8.719 -16.578 -12.727 1 98.81 112 GLY A C 1
ATOM 875 O O . GLY A 1 112 ? 9.57 -16.547 -11.844 1 98.81 112 GLY A O 1
ATOM 876 N N . LEU A 1 113 ? 9.031 -16.562 -14.016 1 98.69 113 LEU A N 1
ATOM 877 C CA . LEU A 1 113 ? 10.383 -16.375 -14.523 1 98.69 113 LEU A CA 1
ATOM 878 C C . LEU A 1 113 ? 10.438 -15.227 -15.531 1 98.69 113 LEU A C 1
ATOM 880 O O . LEU A 1 113 ? 9.672 -15.219 -16.5 1 98.69 113 LEU A O 1
ATOM 884 N N . GLU A 1 114 ? 11.258 -14.32 -15.312 1 98.56 114 GLU A N 1
ATOM 885 C CA . GLU A 1 114 ? 11.516 -13.312 -16.328 1 98.56 114 GLU A CA 1
ATOM 886 C C . GLU A 1 114 ? 12.969 -13.344 -16.781 1 98.56 114 GLU A C 1
ATOM 888 O O . GLU A 1 114 ? 13.883 -13.094 -15.992 1 98.56 114 GLU A O 1
ATOM 893 N N . PHE A 1 115 ? 13.148 -13.641 -18.094 1 98.25 115 PHE A N 1
ATOM 894 C CA . PHE A 1 115 ? 14.492 -13.719 -18.656 1 98.25 115 PHE A CA 1
ATOM 895 C C . PHE A 1 115 ? 14.953 -12.359 -19.156 1 98.25 115 PHE A C 1
ATOM 897 O O . PHE A 1 115 ? 14.227 -11.695 -19.906 1 98.25 115 PHE A O 1
ATOM 904 N N . LYS A 1 116 ? 16.016 -11.945 -18.688 1 96.44 116 LYS A N 1
ATOM 905 C CA . LYS A 1 116 ? 16.781 -10.805 -19.188 1 96.44 116 LYS A CA 1
ATOM 906 C C . LYS A 1 116 ? 18.219 -11.188 -19.484 1 96.44 116 LYS A C 1
ATOM 908 O O . LYS A 1 116 ? 19.156 -10.688 -18.844 1 96.44 116 LYS A O 1
ATOM 913 N N . VAL A 1 117 ? 18.453 -11.953 -20.531 1 96.88 117 VAL A N 1
ATOM 914 C CA . VAL A 1 117 ? 19.703 -12.641 -20.781 1 96.88 117 VAL A CA 1
ATOM 915 C C . VAL A 1 117 ? 20.578 -11.812 -21.734 1 96.88 117 VAL A C 1
ATOM 917 O O . VAL A 1 117 ? 20.047 -11.102 -22.594 1 96.88 117 VAL A O 1
ATOM 920 N N . ASP A 1 118 ? 21.781 -11.883 -21.547 1 95.06 118 ASP A N 1
ATOM 921 C CA . ASP A 1 118 ? 22.797 -11.445 -22.5 1 95.06 118 ASP A CA 1
ATOM 922 C C . ASP A 1 118 ? 24 -12.367 -22.469 1 95.06 118 ASP A C 1
ATOM 924 O O . ASP A 1 118 ? 23.953 -13.461 -21.906 1 95.06 118 ASP A O 1
ATOM 928 N N . ASP A 1 119 ? 25.109 -11.977 -23.219 1 95.56 119 ASP A N 1
ATOM 929 C CA . ASP A 1 119 ? 26.25 -12.867 -23.375 1 95.56 119 ASP A CA 1
ATOM 930 C C . ASP A 1 119 ? 27.062 -12.961 -22.094 1 95.56 119 ASP A C 1
ATOM 932 O O . ASP A 1 119 ? 27.891 -13.859 -21.938 1 95.56 119 ASP A O 1
ATOM 936 N N . LYS A 1 120 ? 26.797 -12.133 -21.156 1 96.31 120 LYS A N 1
ATOM 937 C CA . LYS A 1 120 ? 27.594 -12.086 -19.938 1 96.31 120 LYS A CA 1
ATOM 938 C C . LYS A 1 120 ? 26.875 -12.75 -18.781 1 96.31 120 LYS A C 1
ATOM 940 O O . LYS A 1 120 ? 27.484 -13.062 -17.75 1 96.31 120 LYS A O 1
ATOM 945 N N . THR A 1 121 ? 25.609 -12.969 -18.859 1 97.75 121 THR A N 1
ATOM 946 C CA . THR A 1 121 ? 24.844 -13.594 -17.797 1 97.75 121 THR A CA 1
ATOM 947 C C . THR A 1 121 ? 25.016 -15.109 -17.812 1 97.75 121 THR A C 1
ATOM 949 O O . THR A 1 121 ? 25.469 -15.68 -18.812 1 97.75 121 THR A O 1
ATOM 952 N N . LEU A 1 122 ? 24.719 -15.734 -16.719 1 98.06 122 LEU A N 1
ATOM 953 C CA . LEU A 1 122 ? 24.828 -17.188 -16.609 1 98.06 122 LEU A CA 1
ATOM 954 C C . LEU A 1 122 ? 23.953 -17.875 -17.672 1 98.06 122 LEU A C 1
ATOM 956 O O . LEU A 1 122 ? 24.422 -18.766 -18.375 1 98.06 122 LEU A O 1
ATOM 960 N N . LEU A 1 123 ? 22.656 -17.531 -17.625 1 98.12 123 LEU A N 1
ATOM 961 C CA . LEU A 1 123 ? 21.844 -17.922 -18.766 1 98.12 123 LEU A CA 1
ATOM 962 C C . LEU A 1 123 ? 22.094 -17 -19.969 1 98.12 123 LEU A C 1
ATOM 964 O O . LEU A 1 123 ? 22.234 -15.797 -19.797 1 98.12 123 LEU A O 1
ATOM 968 N N . THR A 1 124 ? 22.156 -17.547 -21.156 1 97.81 124 THR A N 1
ATOM 969 C CA . THR A 1 124 ? 22.406 -16.812 -22.391 1 97.81 124 THR A CA 1
ATOM 970 C C . THR A 1 124 ? 21.203 -16.891 -23.328 1 97.81 124 THR A C 1
ATOM 972 O O . THR A 1 124 ? 20.266 -17.641 -23.062 1 97.81 124 THR A O 1
ATOM 975 N N . PRO A 1 125 ? 21.25 -16.125 -24.375 1 97.19 125 PRO A N 1
ATOM 976 C CA . PRO A 1 125 ? 20.125 -16.172 -25.328 1 97.19 125 PRO A CA 1
ATOM 977 C C . PRO A 1 125 ? 19.891 -17.578 -25.875 1 97.19 125 PRO A C 1
ATOM 979 O O . PRO A 1 125 ? 18.75 -17.953 -26.172 1 97.19 125 PRO A O 1
ATOM 982 N N . LYS A 1 126 ? 20.891 -18.344 -25.969 1 96.94 126 LYS A N 1
ATOM 983 C CA . LYS A 1 126 ? 20.766 -19.703 -26.469 1 96.94 126 LYS A CA 1
ATOM 984 C C . LYS A 1 126 ? 19.906 -20.547 -25.531 1 96.94 126 LYS A C 1
ATOM 986 O O . LYS A 1 126 ? 19.156 -21.406 -25.984 1 96.94 126 LYS A O 1
ATOM 991 N N . ASP A 1 127 ? 19.984 -20.312 -24.266 1 97.38 127 ASP A N 1
ATOM 992 C CA . ASP A 1 127 ? 19.281 -21.094 -23.266 1 97.38 127 ASP A CA 1
ATOM 993 C C . ASP A 1 127 ? 17.766 -20.844 -23.344 1 97.38 127 ASP A C 1
ATOM 995 O O . ASP A 1 127 ? 16.984 -21.672 -22.859 1 97.38 127 ASP A O 1
ATOM 999 N N . ILE A 1 128 ? 17.344 -19.719 -23.906 1 97.62 128 ILE A N 1
ATOM 1000 C CA . ILE A 1 128 ? 15.922 -19.422 -23.922 1 97.62 128 ILE A CA 1
ATOM 1001 C C . ILE A 1 128 ? 15.414 -19.375 -25.359 1 97.62 128 ILE A C 1
ATOM 1003 O O . ILE A 1 128 ? 14.406 -18.719 -25.656 1 97.62 128 ILE A O 1
ATOM 1007 N N . GLU A 1 129 ? 16.109 -19.938 -26.281 1 96.56 129 GLU A N 1
ATOM 1008 C CA . GLU A 1 129 ? 15.766 -19.938 -27.703 1 96.56 129 GLU A CA 1
ATOM 1009 C C . GLU A 1 129 ? 14.359 -20.484 -27.922 1 96.56 129 GLU A C 1
ATOM 1011 O O . GLU A 1 129 ? 13.68 -20.109 -28.875 1 96.56 129 GLU A O 1
ATOM 1016 N N . PHE A 1 130 ? 13.898 -21.344 -27.062 1 95.5 130 PHE A N 1
ATOM 1017 C CA . PHE A 1 130 ? 12.578 -21.969 -27.172 1 95.5 130 PHE A CA 1
ATOM 1018 C C . PHE A 1 130 ? 11.484 -20.906 -27.141 1 95.5 130 PHE A C 1
ATOM 1020 O O . PHE A 1 130 ? 10.383 -21.125 -27.656 1 95.5 130 PHE A O 1
ATOM 1027 N N . THR A 1 131 ? 11.711 -19.719 -26.562 1 96.31 131 THR A N 1
ATOM 1028 C CA . THR A 1 131 ? 10.688 -18.688 -26.422 1 96.31 131 THR A CA 1
ATOM 1029 C C . THR A 1 131 ? 10.438 -18 -27.766 1 96.31 131 THR A C 1
ATOM 1031 O O . THR A 1 131 ? 9.414 -17.328 -27.938 1 96.31 131 THR A O 1
ATOM 1034 N N . THR A 1 132 ? 11.336 -18.109 -28.719 1 95.06 132 THR A N 1
ATOM 1035 C CA . THR A 1 132 ? 11.234 -17.438 -30 1 95.06 132 THR A CA 1
ATOM 1036 C C . THR A 1 132 ? 10.07 -17.984 -30.828 1 95.06 132 THR A C 1
ATOM 1038 O O . THR A 1 132 ? 9.562 -17.328 -31.734 1 95.06 132 THR A O 1
ATOM 1041 N N . SER A 1 133 ? 9.648 -19.234 -30.531 1 94.81 133 SER A N 1
ATOM 1042 C CA . SER A 1 133 ? 8.562 -19.875 -31.266 1 94.81 133 SER A CA 1
ATOM 1043 C C . SER A 1 133 ? 7.211 -19.594 -30.609 1 94.81 133 SER A C 1
ATOM 1045 O O . SER A 1 133 ? 6.168 -19.953 -31.172 1 94.81 133 SER A O 1
ATOM 1047 N N . LEU A 1 134 ? 7.258 -19 -29.453 1 95.88 134 LEU A N 1
ATOM 1048 C CA . LEU A 1 134 ? 6.027 -18.734 -28.719 1 95.88 134 LEU A CA 1
ATOM 1049 C C . LEU A 1 134 ? 5.398 -17.422 -29.141 1 95.88 134 LEU A C 1
ATOM 1051 O O . LEU A 1 134 ? 6.102 -16.5 -29.578 1 95.88 134 LEU A O 1
ATOM 1055 N N . GLN A 1 135 ? 4.086 -17.312 -29 1 95.69 135 GLN A N 1
ATOM 1056 C CA . GLN A 1 135 ? 3.381 -16.062 -29.297 1 95.69 135 GLN A CA 1
ATOM 1057 C C . GLN A 1 135 ? 3.412 -15.109 -28.109 1 95.69 135 GLN A C 1
ATOM 1059 O O . GLN A 1 135 ? 3 -15.477 -27 1 95.69 135 GLN A O 1
ATOM 1064 N N . ARG A 1 136 ? 3.83 -13.945 -28.359 1 96.31 136 ARG A N 1
ATOM 1065 C CA . ARG A 1 136 ? 3.916 -12.953 -27.297 1 96.31 136 ARG A CA 1
ATOM 1066 C C . ARG A 1 136 ? 2.535 -12.414 -26.938 1 96.31 136 ARG A C 1
ATOM 1068 O O . ARG A 1 136 ? 1.693 -12.211 -27.812 1 96.31 136 ARG A O 1
ATOM 1075 N N . MET A 1 137 ? 2.373 -12.258 -25.703 1 95.31 137 MET A N 1
ATOM 1076 C CA . MET A 1 137 ? 1.106 -11.75 -25.188 1 95.31 137 MET A CA 1
ATOM 1077 C C . MET A 1 137 ? 1.058 -10.227 -25.266 1 95.31 137 MET A C 1
ATOM 1079 O O . MET A 1 137 ? 1.927 -9.539 -24.719 1 95.31 137 MET A O 1
ATOM 1083 N N . ASP A 1 138 ? 0.128 -9.633 -26 1 90.69 138 ASP A N 1
ATOM 1084 C CA . ASP A 1 138 ? -0.125 -8.195 -25.984 1 90.69 138 ASP A CA 1
ATOM 1085 C C . ASP A 1 138 ? -1.396 -7.867 -25.203 1 90.69 138 ASP A C 1
ATOM 1087 O O . ASP A 1 138 ? -2 -8.75 -24.594 1 90.69 138 ASP A O 1
ATOM 1091 N N . ARG A 1 139 ? -1.679 -6.676 -25.125 1 86.06 139 ARG A N 1
ATOM 1092 C CA . ARG A 1 139 ? -2.814 -6.234 -24.328 1 86.06 139 ARG A CA 1
ATOM 1093 C C . ARG A 1 139 ? -4.109 -6.867 -24.812 1 86.06 139 ARG A C 1
ATOM 1095 O O . ARG A 1 139 ? -4.953 -7.273 -24.016 1 86.06 139 ARG A O 1
ATOM 1102 N N . GLU A 1 140 ? -4.27 -6.906 -26.109 1 87.25 140 GLU A N 1
ATOM 1103 C CA . GLU A 1 140 ? -5.488 -7.461 -26.703 1 87.25 140 GLU A CA 1
ATOM 1104 C C . GLU A 1 140 ? -5.648 -8.938 -26.328 1 87.25 140 GLU A C 1
ATOM 1106 O O . GLU A 1 140 ? -6.723 -9.359 -25.891 1 87.25 140 GLU A O 1
ATOM 1111 N N . SER A 1 141 ? -4.625 -9.734 -26.531 1 92.06 141 SER A N 1
ATOM 1112 C CA . SER A 1 141 ? -4.688 -11.156 -26.203 1 92.06 141 SER A CA 1
ATOM 1113 C C . SER A 1 141 ? -4.859 -11.383 -24.703 1 92.06 141 SER A C 1
ATOM 1115 O O . SER A 1 141 ? -5.551 -12.312 -24.281 1 92.06 141 SER A O 1
ATOM 1117 N N . LEU A 1 142 ? -4.258 -10.562 -23.938 1 93.38 142 LEU A N 1
ATOM 1118 C CA . LEU A 1 142 ? -4.352 -10.688 -22.484 1 93.38 142 LEU A CA 1
ATOM 1119 C C . LEU A 1 142 ? -5.793 -10.516 -22.016 1 93.38 142 LEU A C 1
ATOM 1121 O O . LEU A 1 142 ? -6.266 -11.273 -21.172 1 93.38 142 LEU A O 1
ATOM 1125 N N . PHE A 1 143 ? -6.461 -9.594 -22.609 1 90.31 143 PHE A N 1
ATOM 1126 C CA . PHE A 1 143 ? -7.801 -9.281 -22.125 1 90.31 143 PHE A CA 1
ATOM 1127 C C . PHE A 1 143 ? -8.82 -10.273 -22.672 1 90.31 143 PHE A C 1
ATOM 1129 O O . PHE A 1 143 ? -9.992 -10.234 -22.297 1 90.31 143 PHE A O 1
ATOM 1136 N N . MET A 1 144 ? -8.312 -11.227 -23.5 1 91.5 144 MET A N 1
ATOM 1137 C CA . MET A 1 144 ? -9.188 -12.258 -24.047 1 91.5 144 MET A CA 1
ATOM 1138 C C . MET A 1 144 ? -9.023 -13.578 -23.297 1 91.5 144 MET A C 1
ATOM 1140 O O . MET A 1 144 ? -9.836 -14.484 -23.453 1 91.5 144 MET A O 1
ATOM 1144 N N . ILE A 1 145 ? -8.023 -13.656 -22.484 1 94.06 145 ILE A N 1
ATOM 1145 C CA . ILE A 1 145 ? -7.824 -14.914 -21.766 1 94.06 145 ILE A CA 1
ATOM 1146 C C . ILE A 1 145 ? -8.789 -15 -20.594 1 94.06 145 ILE A C 1
ATOM 1148 O O . ILE A 1 145 ? -9.367 -13.992 -20.188 1 94.06 145 ILE A O 1
ATOM 1152 N N . ASP A 1 146 ? -9.008 -16.234 -20.078 1 93.88 146 ASP A N 1
ATOM 1153 C CA . ASP A 1 146 ? -9.891 -16.422 -18.938 1 93.88 146 ASP A CA 1
ATOM 1154 C C . ASP A 1 146 ? -9.328 -15.727 -17.688 1 93.88 146 ASP A C 1
ATOM 1156 O O . ASP A 1 146 ? -8.109 -15.578 -17.562 1 93.88 146 ASP A O 1
ATOM 1160 N N . ASN A 1 147 ? -10.203 -15.352 -16.766 1 95.25 147 ASN A N 1
ATOM 1161 C CA . ASN A 1 147 ? -9.828 -14.516 -15.633 1 95.25 147 ASN A CA 1
ATOM 1162 C C . ASN A 1 147 ? -8.859 -15.234 -14.703 1 95.25 147 ASN A C 1
ATOM 1164 O O . ASN A 1 147 ? -8.008 -14.602 -14.07 1 95.25 147 ASN A O 1
ATOM 1168 N N . HIS A 1 148 ? -8.969 -16.516 -14.547 1 95.38 148 HIS A N 1
ATOM 1169 C CA . HIS A 1 148 ? -8.031 -17.25 -13.703 1 95.38 148 HIS A CA 1
ATOM 1170 C C . HIS A 1 148 ? -6.602 -17.109 -14.227 1 95.38 148 HIS A C 1
ATOM 1172 O O . HIS A 1 148 ? -5.684 -16.797 -13.469 1 95.38 148 HIS A O 1
ATOM 1178 N N . SER A 1 149 ? -6.441 -17.328 -15.555 1 96.44 149 SER A N 1
ATOM 1179 C CA . SER A 1 149 ? -5.145 -17.172 -16.203 1 96.44 149 SER A CA 1
ATOM 1180 C C . SER A 1 149 ? -4.637 -15.734 -16.094 1 96.44 149 SER A C 1
ATOM 1182 O O . SER A 1 149 ? -3.447 -15.508 -15.852 1 96.44 149 SER A O 1
ATOM 1184 N N . ALA A 1 150 ? -5.582 -14.82 -16.281 1 97.12 150 ALA A N 1
ATOM 1185 C CA . ALA A 1 150 ? -5.215 -13.406 -16.172 1 97.12 150 ALA A CA 1
ATOM 1186 C C . ALA A 1 150 ? -4.719 -13.094 -14.758 1 97.12 150 ALA A C 1
ATOM 1188 O O . ALA A 1 150 ? -3.797 -12.289 -14.586 1 97.12 150 ALA A O 1
ATOM 1189 N N . THR A 1 151 ? -5.332 -13.719 -13.773 1 97.81 151 THR A N 1
ATOM 1190 C CA . THR A 1 151 ? -4.953 -13.539 -12.383 1 97.81 151 THR A CA 1
ATOM 1191 C C . THR A 1 151 ? -3.549 -14.086 -12.125 1 97.81 151 THR A C 1
ATOM 1193 O O . THR A 1 151 ? -2.742 -13.445 -11.453 1 97.81 151 THR A O 1
ATOM 1196 N N . LEU A 1 152 ? -3.238 -15.195 -12.695 1 97.94 152 LEU A N 1
ATOM 1197 C CA . LEU A 1 152 ? -1.901 -15.773 -12.586 1 97.94 152 LEU A CA 1
ATOM 1198 C C . LEU A 1 152 ? -0.867 -14.875 -13.258 1 97.94 152 LEU A C 1
ATOM 1200 O O . LEU A 1 152 ? 0.209 -14.641 -12.703 1 97.94 152 LEU A O 1
ATOM 1204 N N . TYR A 1 153 ? -1.211 -14.445 -14.484 1 97.94 153 TYR A N 1
ATOM 1205 C CA . TYR A 1 153 ? -0.361 -13.508 -15.219 1 97.94 153 TYR A CA 1
ATOM 1206 C C . TYR A 1 153 ? -0.047 -12.281 -14.375 1 97.94 153 TYR A C 1
ATOM 1208 O O . TYR A 1 153 ? 1.117 -11.898 -14.227 1 97.94 153 TYR A O 1
ATOM 1216 N N . SER A 1 154 ? -1.104 -11.641 -13.828 1 97.75 154 SER A N 1
ATOM 1217 C CA . SER A 1 154 ? -0.973 -10.43 -13.023 1 97.75 154 SER A CA 1
ATOM 1218 C C . SER A 1 154 ? -0.099 -10.672 -11.797 1 97.75 154 SER A C 1
ATOM 1220 O O . SER A 1 154 ? 0.763 -9.852 -11.469 1 97.75 154 SER A O 1
ATOM 1222 N N . HIS A 1 155 ? -0.323 -11.773 -11.102 1 98.38 155 HIS A N 1
ATOM 1223 C CA . HIS A 1 155 ? 0.433 -12.172 -9.914 1 98.38 155 HIS A CA 1
ATOM 1224 C C . HIS A 1 155 ? 1.924 -12.266 -10.227 1 98.38 155 HIS A C 1
ATOM 1226 O O . HIS A 1 155 ? 2.744 -11.648 -9.539 1 98.38 155 HIS A O 1
ATOM 1232 N N . ALA A 1 156 ? 2.283 -12.891 -11.266 1 98.62 156 ALA A N 1
ATOM 1233 C CA . ALA A 1 156 ? 3.678 -13.07 -11.664 1 98.62 156 ALA A CA 1
ATOM 1234 C C . ALA A 1 156 ? 4.289 -11.75 -12.125 1 98.62 156 ALA A C 1
ATOM 1236 O O . ALA A 1 156 ? 5.379 -11.375 -11.68 1 98.62 156 ALA A O 1
ATOM 1237 N N . LYS A 1 157 ? 3.561 -11.078 -12.961 1 97.81 157 LYS A N 1
ATOM 1238 C CA . LYS A 1 157 ? 4.066 -9.859 -13.578 1 97.81 157 LYS A CA 1
ATOM 1239 C C . LYS A 1 157 ? 4.43 -8.812 -12.531 1 97.81 157 LYS A C 1
ATOM 1241 O O . LYS A 1 157 ? 5.473 -8.164 -12.625 1 97.81 157 LYS A O 1
ATOM 1246 N N . MET A 1 158 ? 3.607 -8.68 -11.547 1 97.38 158 MET A N 1
ATOM 1247 C CA . MET A 1 158 ? 3.82 -7.641 -10.547 1 97.38 158 MET A CA 1
ATOM 1248 C C . MET A 1 158 ? 5.066 -7.93 -9.719 1 97.38 158 MET A C 1
ATOM 1250 O O . MET A 1 158 ? 5.863 -7.027 -9.445 1 97.38 158 MET A O 1
ATOM 1254 N N . TYR A 1 159 ? 5.305 -9.188 -9.289 1 97.81 159 TYR A N 1
ATOM 1255 C CA . TYR A 1 159 ? 6.52 -9.547 -8.57 1 97.81 159 TYR A CA 1
ATOM 1256 C C . TYR A 1 159 ? 7.75 -9.375 -9.453 1 97.81 159 TYR A C 1
ATOM 1258 O O . TYR A 1 159 ? 8.773 -8.844 -9.008 1 97.81 159 TYR A O 1
ATOM 1266 N N . LEU A 1 160 ? 7.629 -9.82 -10.688 1 97.56 160 LEU A N 1
ATOM 1267 C CA . LEU A 1 160 ? 8.781 -9.789 -11.586 1 97.56 160 LEU A CA 1
ATOM 1268 C C . LEU A 1 160 ? 9.156 -8.359 -11.945 1 97.56 160 LEU A C 1
ATOM 1270 O O . LEU A 1 160 ? 10.336 -8.031 -12.047 1 97.56 160 LEU A O 1
ATOM 1274 N N . ASP A 1 161 ? 8.148 -7.523 -12.148 1 94.62 161 ASP A N 1
ATOM 1275 C CA . ASP A 1 161 ? 8.414 -6.109 -12.398 1 94.62 161 ASP A CA 1
ATOM 1276 C C . ASP A 1 161 ? 9.195 -5.488 -11.234 1 94.62 161 ASP A C 1
ATOM 1278 O O . ASP A 1 161 ? 10.141 -4.73 -11.445 1 94.62 161 ASP A O 1
ATOM 1282 N N . TRP A 1 162 ? 8.773 -5.789 -10.039 1 95.12 162 TRP A N 1
ATOM 1283 C CA . TRP A 1 162 ? 9.445 -5.309 -8.836 1 95.12 162 TRP A CA 1
ATOM 1284 C C . TRP A 1 162 ? 10.883 -5.816 -8.773 1 95.12 162 TRP A C 1
ATOM 1286 O O . TRP A 1 162 ? 11.82 -5.035 -8.578 1 95.12 162 TRP A O 1
ATOM 1296 N N . LEU A 1 163 ? 11.141 -7.062 -9 1 96.12 163 LEU A N 1
ATOM 1297 C CA . LEU A 1 163 ? 12.461 -7.668 -8.945 1 96.12 163 LEU A CA 1
ATOM 1298 C C . LEU A 1 163 ? 13.391 -7.051 -9.992 1 96.12 163 LEU A C 1
ATOM 1300 O O . LEU A 1 163 ? 14.586 -6.891 -9.75 1 96.1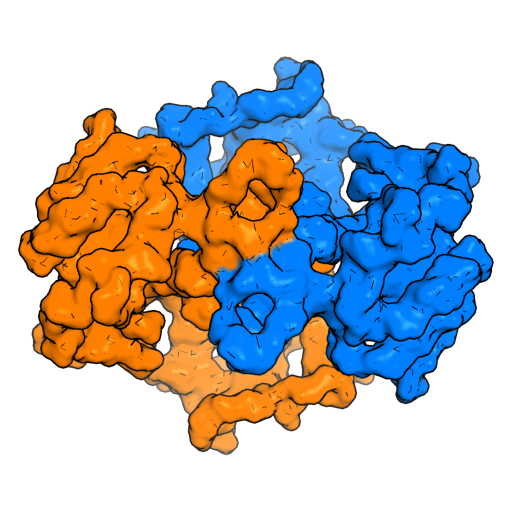2 163 LEU A O 1
ATOM 1304 N N . ASN A 1 164 ? 12.836 -6.684 -11.094 1 93 164 ASN A N 1
ATOM 1305 C CA . ASN A 1 164 ? 13.633 -6.148 -12.188 1 93 164 ASN A CA 1
ATOM 1306 C C . ASN A 1 164 ? 13.984 -4.68 -11.969 1 93 164 ASN A C 1
ATOM 1308 O O . ASN A 1 164 ? 14.977 -4.184 -12.508 1 93 164 ASN A O 1
ATOM 1312 N N . LYS A 1 165 ? 13.227 -4.027 -11.211 1 90.75 165 LYS A N 1
ATOM 1313 C CA . LYS A 1 165 ? 13.422 -2.596 -10.984 1 90.75 165 LYS A CA 1
ATOM 1314 C C . LYS A 1 165 ? 14.367 -2.348 -9.812 1 90.75 165 LYS A C 1
ATOM 1316 O O . LYS A 1 165 ? 15.086 -1.347 -9.797 1 90.75 165 LYS A O 1
ATOM 1321 N N . TYR A 1 166 ? 14.375 -3.236 -8.844 1 93.94 166 TYR A N 1
ATOM 1322 C CA . TYR A 1 166 ? 15.164 -3.047 -7.633 1 93.94 166 TYR A CA 1
ATOM 1323 C C . TYR A 1 166 ? 16.484 -3.809 -7.715 1 93.94 166 TYR A C 1
ATOM 1325 O O . TYR A 1 166 ? 16.531 -4.996 -7.387 1 93.94 166 TYR A O 1
ATOM 1333 N N . LYS A 1 167 ? 17.5 -3.057 -8 1 95.44 167 LYS A N 1
ATOM 1334 C CA . LYS A 1 167 ? 18.812 -3.678 -8.188 1 95.44 167 LYS A CA 1
ATOM 1335 C C . LYS A 1 167 ? 19.797 -3.238 -7.098 1 95.44 167 LYS A C 1
ATOM 1337 O O . LYS A 1 167 ? 20.766 -3.936 -6.812 1 95.44 167 LYS A O 1
ATOM 1342 N N . PHE A 1 168 ? 19.531 -2.123 -6.535 1 96.81 168 PHE A N 1
ATOM 1343 C CA . PHE A 1 168 ? 20.406 -1.573 -5.52 1 96.81 168 PHE A CA 1
ATOM 1344 C C . PHE A 1 168 ? 19.625 -1.187 -4.27 1 96.81 168 PHE A C 1
ATOM 1346 O O . PHE A 1 168 ? 18.469 -0.8 -4.355 1 96.81 168 PHE A O 1
ATOM 1353 N N . CYS A 1 169 ? 20.297 -1.32 -3.156 1 96.88 169 CYS A N 1
ATOM 1354 C CA . CYS A 1 169 ? 19.719 -0.997 -1.862 1 96.88 169 CYS A CA 1
ATOM 1355 C C . CYS A 1 169 ? 19.484 0.503 -1.729 1 96.88 169 CYS A C 1
ATOM 1357 O O . CYS A 1 169 ? 20.422 1.293 -1.824 1 96.88 169 CYS A O 1
ATOM 1359 N N . PRO A 1 170 ? 18.234 0.907 -1.451 1 95.31 170 PRO A N 1
ATOM 1360 C CA . PRO A 1 170 ? 17.969 2.338 -1.281 1 95.31 170 PRO A CA 1
ATOM 1361 C C . PRO A 1 170 ? 18.656 2.924 -0.049 1 95.31 170 PRO A C 1
ATOM 1363 O O . PRO A 1 170 ? 18.781 4.145 0.069 1 95.31 170 PRO A O 1
ATOM 1366 N N . GLY A 1 171 ? 19.078 2.127 0.832 1 95.25 171 GLY A N 1
ATOM 1367 C CA . GLY A 1 171 ? 19.703 2.598 2.061 1 95.25 171 GLY A CA 1
ATOM 1368 C C . GLY A 1 171 ? 21.188 2.857 1.917 1 95.25 171 GLY A C 1
ATOM 1369 O O . GLY A 1 171 ? 21.719 3.795 2.516 1 95.25 171 GLY A O 1
ATOM 1370 N N . CYS A 1 172 ? 21.906 2.014 1.07 1 96.69 172 CYS A N 1
ATOM 1371 C CA . CYS A 1 172 ? 23.344 2.15 1.087 1 96.69 172 CYS A CA 1
ATOM 1372 C C . CYS A 1 172 ? 23.922 2.055 -0.322 1 96.69 172 CYS A C 1
ATOM 1374 O O . CYS A 1 172 ? 25.141 2.176 -0.513 1 96.69 172 CYS A O 1
ATOM 1376 N N . GLY A 1 173 ? 23.125 1.734 -1.274 1 96.44 173 GLY A N 1
ATOM 1377 C CA . GLY A 1 173 ? 23.562 1.728 -2.658 1 96.44 173 GLY A CA 1
ATOM 1378 C C . GLY A 1 173 ? 24.203 0.416 -3.074 1 96.44 173 GLY A C 1
ATOM 1379 O O . GLY A 1 173 ? 24.578 0.243 -4.234 1 96.44 173 GLY A O 1
ATOM 1380 N N . SER A 1 174 ? 24.297 -0.517 -2.166 1 96.88 174 SER A N 1
ATOM 1381 C CA . SER A 1 174 ? 24.859 -1.822 -2.506 1 96.88 174 SER A CA 1
ATOM 1382 C C . SER A 1 174 ? 23.859 -2.658 -3.303 1 96.88 174 SER A C 1
ATOM 1384 O O . SER A 1 174 ? 22.656 -2.354 -3.33 1 96.88 174 SER A O 1
ATOM 1386 N N . VAL A 1 175 ? 24.391 -3.697 -3.904 1 96.25 175 VAL A N 1
ATOM 1387 C CA . VAL A 1 175 ? 23.531 -4.574 -4.68 1 96.25 175 VAL A CA 1
ATOM 1388 C C . VAL A 1 175 ? 22.594 -5.34 -3.74 1 96.25 175 VAL A C 1
ATOM 1390 O O . VAL A 1 175 ? 22.969 -5.645 -2.604 1 96.25 175 VAL A O 1
ATOM 1393 N N . ILE A 1 176 ? 21.391 -5.559 -4.199 1 96.31 176 ILE A N 1
ATOM 1394 C CA . ILE A 1 176 ? 20.453 -6.367 -3.443 1 96.31 176 ILE A CA 1
ATOM 1395 C C . ILE A 1 176 ? 20.109 -7.629 -4.23 1 96.31 176 ILE A C 1
ATOM 1397 O O . ILE A 1 176 ? 20.359 -7.703 -5.438 1 96.31 176 ILE A O 1
ATOM 1401 N N . TYR A 1 177 ? 19.688 -8.68 -3.57 1 97.12 177 TYR A N 1
ATOM 1402 C CA . TYR A 1 177 ? 19.375 -9.945 -4.223 1 97.12 177 TYR A CA 1
ATOM 1403 C C . TYR A 1 177 ? 18.125 -10.578 -3.621 1 97.12 177 TYR A C 1
ATOM 1405 O O . TYR A 1 177 ? 17.75 -10.266 -2.486 1 97.12 177 TYR A O 1
ATOM 1413 N N . PRO A 1 178 ? 17.422 -11.398 -4.445 1 97.81 178 PRO A N 1
ATOM 1414 C CA . PRO A 1 178 ? 16.156 -11.977 -3.986 1 97.81 178 PRO A CA 1
ATOM 1415 C C . PRO A 1 178 ? 16.359 -13.133 -3.008 1 97.81 178 PRO A C 1
ATOM 1417 O O . PRO A 1 178 ? 17.297 -13.914 -3.154 1 97.81 178 PRO A O 1
ATOM 1420 N N . VAL A 1 179 ? 15.531 -13.164 -1.994 1 97.12 179 VAL A N 1
ATOM 1421 C CA . VAL A 1 179 ? 15.43 -14.273 -1.05 1 97.12 179 VAL A CA 1
ATOM 1422 C C . VAL A 1 179 ? 13.961 -14.625 -0.826 1 97.12 179 VAL A C 1
ATOM 1424 O O . VAL A 1 179 ? 13.07 -14.047 -1.457 1 97.12 179 VAL A O 1
ATOM 1427 N N . HIS A 1 180 ? 13.664 -15.703 -0.05 1 97.62 180 HIS A N 1
ATOM 1428 C CA . HIS A 1 180 ? 12.305 -16.141 0.249 1 97.62 180 HIS A CA 1
ATOM 1429 C C . HIS A 1 180 ? 11.523 -16.438 -1.029 1 97.62 180 HIS A C 1
ATOM 1431 O O . HIS A 1 180 ? 10.406 -15.945 -1.203 1 97.62 180 HIS A O 1
ATOM 1437 N N . GLY A 1 181 ? 12.148 -17.109 -1.957 1 98 181 GLY A N 1
ATOM 1438 C CA . GLY A 1 181 ? 11.516 -17.469 -3.213 1 98 181 GLY A CA 1
ATOM 1439 C C . GLY A 1 181 ? 11.273 -16.281 -4.125 1 98 181 GLY A C 1
ATOM 1440 O O . GLY A 1 181 ? 10.328 -16.281 -4.914 1 98 181 GLY A O 1
ATOM 1441 N N . GLY A 1 182 ? 12.039 -15.25 -4.012 1 98.12 182 GLY A N 1
ATOM 1442 C CA . GLY A 1 182 ? 11.914 -14.086 -4.875 1 98.12 182 GLY A CA 1
ATOM 1443 C C . GLY A 1 182 ? 10.867 -13.102 -4.395 1 98.12 182 GLY A C 1
ATOM 1444 O O . GLY A 1 182 ? 10.438 -12.227 -5.152 1 98.12 182 GLY A O 1
ATOM 1445 N N . THR A 1 183 ? 10.391 -13.266 -3.141 1 97.81 183 THR A N 1
ATOM 1446 C CA . THR A 1 183 ? 9.32 -12.398 -2.645 1 97.81 183 THR A CA 1
ATOM 1447 C C . THR A 1 183 ? 9.867 -11.398 -1.628 1 97.81 183 THR A C 1
ATOM 1449 O O . THR A 1 183 ? 9.109 -10.602 -1.063 1 97.81 183 THR A O 1
ATOM 1452 N N . LYS A 1 184 ? 11.133 -11.391 -1.381 1 97 184 LYS A N 1
ATOM 1453 C CA . LYS A 1 184 ? 11.859 -10.461 -0.521 1 97 184 LYS A CA 1
ATOM 1454 C C . LYS A 1 184 ? 13.242 -10.148 -1.095 1 97 184 LYS A C 1
ATOM 1456 O O . LYS A 1 184 ? 13.836 -10.984 -1.773 1 97 184 LYS A O 1
ATOM 1461 N N . LEU A 1 185 ? 13.703 -8.953 -0.948 1 97.12 185 LEU A N 1
ATOM 1462 C CA . LEU A 1 185 ? 15.055 -8.562 -1.338 1 97.12 185 LEU A CA 1
ATOM 1463 C C . LEU A 1 185 ? 15.93 -8.32 -0.111 1 97.12 185 LEU A C 1
ATOM 1465 O O . LEU A 1 185 ? 15.445 -7.855 0.92 1 97.12 185 LEU A O 1
ATOM 1469 N N . GLN A 1 186 ? 17.141 -8.609 -0.242 1 96.19 186 GLN A N 1
ATOM 1470 C CA . GLN A 1 186 ? 18.094 -8.461 0.854 1 96.19 186 GLN A CA 1
ATOM 1471 C C . GLN A 1 186 ? 19.328 -7.676 0.408 1 96.19 186 GLN A C 1
ATOM 1473 O O . GLN A 1 186 ? 19.844 -7.895 -0.689 1 96.19 186 GLN A O 1
ATOM 1478 N N . CYS A 1 187 ? 19.734 -6.73 1.182 1 96.81 187 CYS A N 1
ATOM 1479 C CA . CYS A 1 187 ? 20.938 -5.953 0.933 1 96.81 187 CYS A CA 1
ATOM 1480 C C . CYS A 1 187 ? 22.188 -6.812 1.1 1 96.81 187 CYS A C 1
ATOM 1482 O O . CYS A 1 187 ? 22.312 -7.559 2.074 1 96.81 187 CYS A O 1
ATOM 1484 N N . SER A 1 188 ? 23.156 -6.66 0.241 1 95.62 188 SER A N 1
ATOM 1485 C CA . SER A 1 188 ? 24.344 -7.512 0.253 1 95.62 188 SER A CA 1
ATOM 1486 C C . SER A 1 188 ? 25.516 -6.816 0.933 1 95.62 188 SER A C 1
ATOM 1488 O O . SER A 1 188 ? 26.609 -7.363 1 1 95.62 188 SER A O 1
ATOM 1490 N N . SER A 1 189 ? 25.281 -5.625 1.396 1 95.5 189 SER A N 1
ATOM 1491 C CA . SER A 1 189 ? 26.391 -4.852 1.926 1 95.5 189 SER A CA 1
ATOM 1492 C C . SER A 1 189 ? 27.031 -5.551 3.119 1 95.5 189 SER A C 1
ATOM 1494 O O . SER A 1 189 ? 26.359 -6.281 3.852 1 95.5 189 SER A O 1
ATOM 1496 N N . ALA A 1 190 ? 28.328 -5.246 3.312 1 94 190 ALA A N 1
ATOM 1497 C CA . ALA A 1 190 ? 29.078 -5.789 4.445 1 94 190 ALA A CA 1
ATOM 1498 C C . ALA A 1 190 ? 28.594 -5.18 5.762 1 94 190 ALA A C 1
ATOM 1500 O O . ALA A 1 190 ? 28.031 -4.082 5.773 1 94 190 ALA A O 1
ATOM 1501 N N . PRO A 1 191 ? 28.828 -5.93 6.801 1 92.06 191 PRO A N 1
ATOM 1502 C CA . PRO A 1 191 ? 28.344 -5.461 8.102 1 92.06 191 PRO A CA 1
ATOM 1503 C C . PRO A 1 191 ? 28.906 -4.098 8.484 1 92.06 191 PRO A C 1
ATOM 1505 O O . PRO A 1 191 ? 28.281 -3.352 9.242 1 92.06 191 PRO A O 1
ATOM 1508 N N . GLU A 1 192 ? 30.062 -3.73 7.961 1 93.31 192 GLU A N 1
ATOM 1509 C CA . GLU A 1 192 ? 30.734 -2.482 8.32 1 93.31 192 GLU A CA 1
ATOM 1510 C C . GLU A 1 192 ? 30.047 -1.284 7.656 1 93.31 192 GLU A C 1
ATOM 1512 O O . GLU A 1 192 ? 30.266 -0.141 8.062 1 93.31 192 GLU A O 1
ATOM 1517 N N . VAL A 1 193 ? 29.312 -1.639 6.617 1 93.44 193 VAL A N 1
ATOM 1518 C CA . VAL A 1 193 ? 28.609 -0.569 5.926 1 93.44 193 VAL A CA 1
ATOM 1519 C C . VAL A 1 193 ? 27.344 -0.193 6.707 1 93.44 193 VAL A C 1
ATOM 1521 O O . VAL A 1 193 ? 26.547 -1.061 7.059 1 93.44 193 VAL A O 1
ATOM 1524 N N . ASN A 1 194 ? 27.219 1.071 7.043 1 90.75 194 ASN A N 1
ATOM 1525 C CA . ASN A 1 194 ? 26 1.546 7.684 1 90.75 194 ASN A CA 1
ATOM 1526 C C . ASN A 1 194 ? 24.828 1.565 6.707 1 90.75 194 ASN A C 1
ATOM 1528 O O . ASN A 1 194 ? 24.859 2.299 5.715 1 90.75 194 ASN A O 1
ATOM 1532 N N . CYS A 1 195 ? 23.812 0.697 6.965 1 94.12 195 CYS A N 1
ATOM 1533 C CA . CYS A 1 195 ? 22.656 0.571 6.09 1 94.12 195 CYS A CA 1
ATOM 1534 C C . CYS A 1 195 ? 21.375 0.469 6.898 1 94.12 195 CYS A C 1
ATOM 1536 O O . CYS A 1 195 ? 21.109 -0.558 7.527 1 94.12 195 CYS A O 1
ATOM 1538 N N . ASN A 1 196 ? 20.547 1.468 6.734 1 89.69 196 ASN A N 1
ATOM 1539 C CA . ASN A 1 196 ? 19.328 1.506 7.516 1 89.69 196 ASN A CA 1
ATOM 1540 C C . ASN A 1 196 ? 18.297 0.498 7.004 1 89.69 196 ASN A C 1
ATOM 1542 O O . ASN A 1 196 ? 17.281 0.26 7.648 1 89.69 196 ASN A O 1
ATOM 1546 N N . VAL A 1 197 ? 18.516 -0.08 5.902 1 90 197 VAL A N 1
ATOM 1547 C CA . VAL A 1 197 ? 17.656 -1.117 5.348 1 90 197 VAL A CA 1
ATOM 1548 C C . VAL A 1 197 ? 18.062 -2.48 5.895 1 90 197 VAL A C 1
ATOM 1550 O O . VAL A 1 197 ? 17.25 -3.188 6.496 1 90 197 VAL A O 1
ATOM 1553 N N . ARG A 1 198 ? 19.281 -2.742 5.801 1 89.25 198 ARG A N 1
ATOM 1554 C CA . ARG A 1 198 ? 19.781 -4.035 6.254 1 89.25 198 ARG A CA 1
ATOM 1555 C C . ARG A 1 198 ? 19.688 -4.164 7.77 1 89.25 198 ARG A C 1
ATOM 1557 O O . ARG A 1 198 ? 19.375 -5.242 8.281 1 89.25 198 ARG A O 1
ATOM 1564 N N . ASN A 1 199 ? 19.938 -3.113 8.453 1 87.62 199 ASN A N 1
ATOM 1565 C CA . ASN A 1 199 ? 20.047 -3.146 9.906 1 87.62 199 ASN A CA 1
ATOM 1566 C C . ASN A 1 199 ? 18.672 -3.137 10.578 1 87.62 199 ASN A C 1
ATOM 1568 O O . ASN A 1 199 ? 18.562 -3.412 11.773 1 87.62 199 ASN A O 1
ATOM 1572 N N . ALA A 1 200 ? 17.672 -2.914 9.789 1 85.38 200 ALA A N 1
ATOM 1573 C CA . ALA A 1 200 ? 16.328 -2.91 10.336 1 85.38 200 ALA A CA 1
ATOM 1574 C C . ALA A 1 200 ? 15.805 -4.332 10.523 1 85.38 200 ALA A C 1
ATOM 1576 O O . ALA A 1 200 ? 16.125 -5.227 9.742 1 85.38 200 ALA A O 1
ATOM 1577 N N . ARG A 1 201 ? 15.086 -4.52 11.578 1 78.25 201 ARG A N 1
ATOM 1578 C CA . ARG A 1 201 ? 14.445 -5.816 11.758 1 78.25 201 ARG A CA 1
ATOM 1579 C C . ARG A 1 201 ? 13.516 -6.141 10.594 1 78.25 201 ARG A C 1
ATOM 1581 O O . ARG A 1 201 ? 13.516 -7.266 10.094 1 78.25 201 ARG A O 1
ATOM 1588 N N . VAL A 1 202 ? 12.703 -5.199 10.219 1 77.69 202 VAL A N 1
ATOM 1589 C CA . VAL A 1 202 ? 11.82 -5.273 9.062 1 77.69 202 VAL A CA 1
ATOM 1590 C C . VAL A 1 202 ? 11.789 -3.928 8.344 1 77.69 202 VAL A C 1
ATOM 1592 O O . VAL A 1 202 ? 11.82 -2.873 8.984 1 77.69 202 VAL A O 1
ATOM 1595 N N . ASN A 1 203 ? 11.945 -3.967 7.098 1 86 203 ASN A N 1
ATOM 1596 C CA . ASN A 1 203 ? 11.859 -2.762 6.277 1 86 203 ASN A CA 1
ATOM 1597 C C . ASN A 1 203 ? 11 -2.988 5.035 1 86 203 ASN A C 1
ATOM 1599 O O . ASN A 1 203 ? 11.242 -3.926 4.273 1 86 203 ASN A O 1
ATOM 1603 N N . ASN A 1 204 ? 10.102 -2.133 4.801 1 84.62 204 ASN A N 1
ATOM 1604 C CA . ASN A 1 204 ? 9.117 -2.354 3.752 1 84.62 204 ASN A CA 1
ATOM 1605 C C . ASN A 1 204 ? 9.742 -2.293 2.363 1 84.62 204 ASN A C 1
ATOM 1607 O O . ASN A 1 204 ? 9.156 -2.768 1.39 1 84.62 204 ASN A O 1
ATOM 1611 N N . VAL A 1 205 ? 10.938 -1.705 2.271 1 88.12 205 VAL A N 1
ATOM 1612 C CA . VAL A 1 205 ? 11.586 -1.577 0.971 1 88.12 205 VAL A CA 1
ATOM 1613 C C . VAL A 1 205 ? 12.047 -2.951 0.485 1 88.12 205 VAL A C 1
ATOM 1615 O O . VAL A 1 205 ? 12.289 -3.143 -0.708 1 88.12 205 VAL A O 1
ATOM 1618 N N . CYS A 1 206 ? 12.164 -3.887 1.422 1 92.5 206 CYS A N 1
ATOM 1619 C CA . CYS A 1 206 ? 12.617 -5.23 1.089 1 92.5 206 CYS A CA 1
ATOM 1620 C C . CYS A 1 206 ? 11.484 -6.059 0.497 1 92.5 206 CYS A C 1
ATOM 1622 O O . CYS A 1 206 ? 11.711 -7.16 -0.008 1 92.5 206 CYS A O 1
ATOM 1624 N N . PHE A 1 207 ? 10.312 -5.555 0.509 1 94.44 207 PHE A N 1
ATOM 1625 C CA . PHE A 1 207 ? 9.133 -6.258 0.03 1 94.44 207 PHE A CA 1
ATOM 1626 C C . PHE A 1 207 ? 8.508 -5.531 -1.155 1 94.44 207 PHE A C 1
ATOM 1628 O O . PHE A 1 207 ? 8.68 -4.32 -1.305 1 94.44 207 PHE A O 1
ATOM 1635 N N . PRO A 1 208 ? 7.812 -6.309 -1.994 1 94.62 208 PRO A N 1
ATOM 1636 C CA . PRO A 1 208 ? 7.18 -5.656 -3.143 1 94.62 208 PRO A CA 1
ATOM 1637 C C . PRO A 1 208 ? 6.141 -4.617 -2.73 1 94.62 208 PRO A C 1
ATOM 1639 O O . PRO A 1 208 ? 5.613 -4.672 -1.615 1 94.62 208 PRO A O 1
ATOM 1642 N N . ARG A 1 209 ? 5.973 -3.656 -3.572 1 90.62 209 ARG A N 1
ATOM 1643 C CA . ARG A 1 209 ? 4.973 -2.631 -3.301 1 90.62 209 ARG A CA 1
ATOM 1644 C C . ARG A 1 209 ? 3.713 -2.861 -4.129 1 90.62 209 ARG A C 1
ATOM 1646 O O . ARG A 1 209 ? 3.768 -3.477 -5.195 1 90.62 209 ARG A O 1
ATOM 1653 N N . SER A 1 210 ? 2.613 -2.59 -3.674 1 93.75 210 SER A N 1
ATOM 1654 C CA . SER A 1 210 ? 1.322 -2.408 -4.332 1 93.75 210 SER A CA 1
ATOM 1655 C C . SER A 1 210 ? 0.77 -1.008 -4.086 1 93.75 210 SER A C 1
ATOM 1657 O O . SER A 1 210 ? 0.357 -0.683 -2.973 1 93.75 210 SER A O 1
ATOM 1659 N N . ASP A 1 211 ? 0.796 -0.215 -5.137 1 96.25 211 ASP A N 1
ATOM 1660 C CA . ASP A 1 211 ? 0.411 1.181 -4.953 1 96.25 211 ASP A CA 1
ATOM 1661 C C . ASP A 1 211 ? -1.104 1.348 -5.031 1 96.25 211 ASP A C 1
ATOM 1663 O O . ASP A 1 211 ? -1.718 1.02 -6.051 1 96.25 211 ASP A O 1
ATOM 1667 N N . PRO A 1 212 ? -1.712 1.806 -3.949 1 97.88 212 PRO A N 1
ATOM 1668 C CA . PRO A 1 212 ? -3.162 2.006 -3.977 1 97.88 212 PRO A CA 1
ATOM 1669 C C . PRO A 1 212 ? -3.582 3.152 -4.895 1 97.88 212 PRO A C 1
ATOM 1671 O O . PRO A 1 212 ? -2.957 4.215 -4.887 1 97.88 212 PRO A O 1
ATOM 1674 N N . VAL A 1 213 ? -4.559 2.926 -5.691 1 98 213 VAL A N 1
ATOM 1675 C CA . VAL A 1 213 ? -5.184 3.885 -6.594 1 98 213 VAL A CA 1
ATOM 1676 C C . VAL A 1 213 ? -6.695 3.887 -6.379 1 98 213 VAL A C 1
ATOM 1678 O O . VAL A 1 213 ? -7.34 2.838 -6.434 1 98 213 VAL A O 1
ATOM 1681 N N . ILE A 1 214 ? -7.215 4.988 -6.074 1 98.38 214 ILE A N 1
ATOM 1682 C CA . ILE A 1 214 ? -8.672 5.043 -6 1 98.38 214 ILE A CA 1
ATOM 1683 C C . ILE A 1 214 ? -9.258 5.238 -7.395 1 98.38 214 ILE A C 1
ATOM 1685 O O . ILE A 1 214 ? -8.672 5.938 -8.227 1 98.38 214 ILE A O 1
ATOM 1689 N N . ILE A 1 215 ? -10.25 4.652 -7.684 1 98.56 215 ILE A N 1
ATOM 1690 C CA . ILE A 1 215 ? -11.078 4.828 -8.875 1 98.56 215 ILE A CA 1
ATOM 1691 C C . ILE A 1 215 ? -12.539 4.992 -8.469 1 98.56 215 ILE A C 1
ATOM 1693 O O . ILE A 1 215 ? -13.086 4.148 -7.754 1 98.56 215 ILE A O 1
ATOM 1697 N N . ILE A 1 216 ? -13.195 6.074 -8.844 1 98.56 216 ILE A N 1
ATOM 1698 C CA . ILE A 1 216 ? -14.43 6.465 -8.172 1 98.56 216 ILE A CA 1
ATOM 1699 C C . ILE A 1 216 ? -15.477 6.852 -9.219 1 98.56 216 ILE A C 1
ATOM 1701 O O . ILE A 1 216 ? -15.219 7.695 -10.078 1 98.56 216 ILE A O 1
ATOM 1705 N N . ALA A 1 217 ? -16.609 6.215 -9.164 1 98.56 217 ALA A N 1
ATOM 1706 C CA . ALA A 1 217 ? -17.797 6.707 -9.844 1 98.56 217 ALA A CA 1
ATOM 1707 C C . ALA A 1 217 ? -18.531 7.746 -8.992 1 98.56 217 ALA A C 1
ATOM 1709 O O . ALA A 1 217 ? -18.656 7.586 -7.777 1 98.56 217 ALA A O 1
ATOM 1710 N N . MET A 1 218 ? -18.938 8.82 -9.57 1 98.69 218 MET A N 1
ATOM 1711 C CA . MET A 1 218 ? -19.703 9.867 -8.891 1 98.69 218 MET A CA 1
ATOM 1712 C C . MET A 1 218 ? -21.156 9.867 -9.359 1 98.69 218 MET A C 1
ATOM 1714 O O . MET A 1 218 ? -21.422 9.797 -10.562 1 98.69 218 MET A O 1
ATOM 1718 N N . ALA A 1 219 ? -22.016 9.914 -8.461 1 98.88 219 ALA A N 1
ATOM 1719 C CA . ALA A 1 219 ? -23.453 10.016 -8.75 1 98.88 219 ALA A CA 1
ATOM 1720 C C . ALA A 1 219 ? -24.125 11.039 -7.84 1 98.88 219 ALA A C 1
ATOM 1722 O O . ALA A 1 219 ? -23.562 11.445 -6.824 1 98.88 219 ALA A O 1
ATOM 1723 N N . ASN A 1 220 ? -25.25 11.586 -8.305 1 98.69 220 ASN A N 1
ATOM 1724 C CA . ASN A 1 220 ? -26.047 12.398 -7.391 1 98.69 220 ASN A CA 1
ATOM 1725 C C . ASN A 1 220 ? -26.859 11.539 -6.43 1 98.69 220 ASN A C 1
ATOM 1727 O O . ASN A 1 220 ? -26.828 10.305 -6.512 1 98.69 220 ASN A O 1
ATOM 1731 N N . GLU A 1 221 ? -27.578 12.094 -5.504 1 97.69 221 GLU A N 1
ATOM 1732 C CA . GLU A 1 221 ? -28.188 11.422 -4.359 1 97.69 221 GLU A CA 1
ATOM 1733 C C . GLU A 1 221 ? -29.219 10.391 -4.809 1 97.69 221 GLU A C 1
ATOM 1735 O O . GLU A 1 221 ? -29.344 9.328 -4.191 1 97.69 221 GLU A O 1
ATOM 1740 N N . ASP A 1 222 ? -29.953 10.648 -5.84 1 97.44 222 ASP A N 1
ATOM 1741 C CA . ASP A 1 222 ? -30.953 9.68 -6.281 1 97.44 222 ASP A CA 1
ATOM 1742 C C . ASP A 1 222 ? -30.422 8.836 -7.434 1 97.44 222 ASP A C 1
ATOM 1744 O O . ASP A 1 222 ? -31.188 8.109 -8.078 1 97.44 222 ASP A O 1
ATOM 1748 N N . TYR A 1 223 ? -29.172 9.031 -7.82 1 98.44 223 TYR A N 1
ATOM 1749 C CA . TYR A 1 223 ? -28.453 8.234 -8.797 1 98.44 223 TYR A CA 1
ATOM 1750 C C . TYR A 1 223 ? -28.969 8.484 -10.203 1 98.44 223 TYR A C 1
ATOM 1752 O O . TYR A 1 223 ? -28.719 7.691 -11.117 1 98.44 223 TYR A O 1
ATOM 1760 N N . SER A 1 224 ? -29.719 9.484 -10.406 1 98.44 224 SER A N 1
ATOM 1761 C CA . SER A 1 224 ? -30.281 9.758 -11.734 1 98.44 224 SER A CA 1
ATOM 1762 C C . SER A 1 224 ? -29.203 10.312 -12.672 1 98.44 224 SER A C 1
ATOM 1764 O O . SER A 1 224 ? -29.406 10.352 -13.891 1 98.44 224 SER A O 1
ATOM 1766 N N . LYS A 1 225 ? -28.109 10.844 -12.109 1 98.69 225 LYS A N 1
ATOM 1767 C CA . LYS A 1 225 ? -26.984 11.359 -12.875 1 98.69 225 LYS A CA 1
ATOM 1768 C C . LYS A 1 225 ? -25.672 10.688 -12.445 1 98.69 225 LYS A C 1
ATOM 1770 O O . LYS A 1 225 ? -25.469 10.43 -11.258 1 98.69 225 LYS A O 1
ATOM 1775 N N . ILE A 1 226 ? -24.875 10.383 -13.352 1 98.81 226 ILE A N 1
ATOM 1776 C CA . ILE A 1 226 ? -23.531 9.852 -13.109 1 98.81 226 ILE A CA 1
ATOM 1777 C C . ILE A 1 226 ? -22.5 10.734 -13.797 1 98.81 226 ILE A C 1
ATOM 1779 O O . ILE A 1 226 ? -22.672 11.141 -14.945 1 98.81 226 ILE A O 1
ATOM 1783 N N . CYS A 1 227 ? -21.422 11.094 -13.109 1 98.75 227 CYS A N 1
ATOM 1784 C CA . CYS A 1 227 ? -20.375 11.922 -13.68 1 98.75 227 CYS A CA 1
ATOM 1785 C C . CYS A 1 227 ? -19.25 11.07 -14.234 1 98.75 227 CYS A C 1
ATOM 1787 O O . CYS A 1 227 ? -18.688 10.227 -13.531 1 98.75 227 CYS A O 1
ATOM 1789 N N . LEU A 1 228 ? -18.891 11.164 -15.461 1 98.31 228 LEU A N 1
ATOM 1790 C CA . LEU A 1 228 ? -17.797 10.484 -16.141 1 98.31 228 LEU A CA 1
ATOM 1791 C C . LEU A 1 228 ? -16.906 11.484 -16.875 1 98.31 228 LEU A C 1
ATOM 1793 O O . LEU A 1 228 ? -17.359 12.57 -17.234 1 98.31 228 LEU A O 1
ATOM 1797 N N . ALA A 1 229 ? -15.664 11.086 -17.016 1 97.31 229 ALA A N 1
ATOM 1798 C CA . ALA A 1 229 ? -14.703 12.055 -17.547 1 97.31 229 ALA A CA 1
ATOM 1799 C C . ALA A 1 229 ? -13.875 11.438 -18.672 1 97.31 229 ALA A C 1
ATOM 1801 O O . ALA A 1 229 ? -13.766 10.211 -18.781 1 9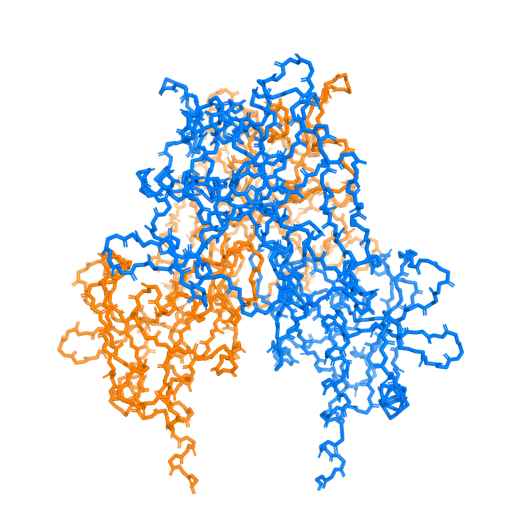7.31 229 ALA A O 1
ATOM 1802 N N . ARG A 1 230 ? -13.352 12.336 -19.516 1 95.25 230 ARG A N 1
ATOM 1803 C CA . ARG A 1 230 ? -12.453 12.008 -20.609 1 95.25 230 ARG A CA 1
ATOM 1804 C C . ARG A 1 230 ? -11.047 12.547 -20.344 1 95.25 230 ARG A C 1
ATOM 1806 O O . ARG A 1 230 ? -10.867 13.75 -20.141 1 95.25 230 ARG A O 1
ATOM 1813 N N . SER A 1 231 ? -10.148 11.648 -20.328 1 91.06 231 SER A N 1
ATOM 1814 C CA . SER A 1 231 ? -8.773 12.047 -20.062 1 91.06 231 SER A CA 1
ATOM 1815 C C . SER A 1 231 ? -8.07 12.516 -21.328 1 91.06 231 SER A C 1
ATOM 1817 O O . SER A 1 231 ? -8.508 12.188 -22.438 1 91.06 231 SER A O 1
ATOM 1819 N N . PHE A 1 232 ? -6.949 13.297 -21.141 1 86.06 232 PHE A N 1
ATOM 1820 C CA . PHE A 1 232 ? -6.117 13.703 -22.266 1 86.06 232 PHE A CA 1
ATOM 1821 C C . PHE A 1 232 ? -5.363 12.508 -22.828 1 86.06 232 PHE A C 1
ATOM 1823 O O . PHE A 1 232 ? -4.906 12.555 -23.984 1 86.06 232 PHE A O 1
ATOM 1830 N N . ARG A 1 233 ? -5.305 11.555 -21.984 1 75.62 233 ARG A N 1
ATOM 1831 C CA . ARG A 1 233 ? -4.594 10.375 -22.453 1 75.62 233 ARG A CA 1
ATOM 1832 C C . ARG A 1 233 ? -5.348 9.695 -23.594 1 75.62 233 ARG A C 1
ATOM 1834 O O . ARG A 1 233 ? -6.551 9.453 -23.484 1 75.62 233 ARG A O 1
ATOM 1841 N N . LYS A 1 234 ? -4.578 9.586 -24.656 1 63.06 234 LYS A N 1
ATOM 1842 C CA . LYS A 1 234 ? -5.191 9 -25.828 1 63.06 234 LYS A CA 1
ATOM 1843 C C . LYS A 1 234 ? -5.359 7.488 -25.672 1 63.06 234 LYS A C 1
ATOM 1845 O O . LYS A 1 234 ? -4.445 6.805 -25.219 1 63.06 234 LYS A O 1
ATOM 1850 N N . HIS A 1 235 ? -6.535 7.098 -25.703 1 65.38 235 HIS A N 1
ATOM 1851 C CA . HIS A 1 235 ? -6.828 5.672 -25.781 1 65.38 235 HIS A CA 1
ATOM 1852 C C . HIS A 1 235 ? -7.199 5.27 -27.219 1 65.38 235 HIS A C 1
ATOM 1854 O O . HIS A 1 235 ? -8.375 5.051 -27.516 1 65.38 235 HIS A O 1
ATOM 1860 N N . GLY A 1 236 ? -6.234 5.234 -27.984 1 68.62 236 GLY A N 1
ATOM 1861 C CA . GLY A 1 236 ? -6.504 4.949 -29.391 1 68.62 236 GLY A CA 1
ATOM 1862 C C . GLY A 1 236 ? -7.277 6.051 -30.078 1 68.62 236 GLY A C 1
ATOM 1863 O O . GLY A 1 236 ? -7.027 7.234 -29.844 1 68.62 236 GLY A O 1
ATOM 1864 N N . ASN A 1 237 ? -8.125 5.625 -31 1 78.06 237 ASN A N 1
ATOM 1865 C CA . ASN A 1 237 ? -8.875 6.562 -31.828 1 78.06 237 ASN A CA 1
ATOM 1866 C C . ASN A 1 237 ? -10.312 6.711 -31.344 1 78.06 237 ASN A C 1
ATOM 1868 O O . ASN A 1 237 ? -11.18 7.176 -32.094 1 78.06 237 ASN A O 1
ATOM 1872 N N . PHE A 1 238 ? -10.453 6.367 -30.078 1 86.19 238 PHE A N 1
ATOM 1873 C CA . PHE A 1 238 ? -11.836 6.434 -29.609 1 86.19 238 PHE A CA 1
ATOM 1874 C C . PHE A 1 238 ? -11.977 7.43 -28.469 1 86.19 238 PHE A C 1
ATOM 1876 O O . PHE A 1 238 ? -11 7.727 -27.766 1 86.19 238 PHE A O 1
ATOM 1883 N N . VAL A 1 239 ? -13.195 7.945 -28.406 1 92.38 239 VAL A N 1
ATOM 1884 C CA . VAL A 1 239 ? -13.547 8.82 -27.297 1 92.38 239 VAL A CA 1
ATOM 1885 C C . VAL A 1 239 ? -14.109 7.984 -26.141 1 92.38 239 VAL A C 1
ATOM 1887 O O . VAL A 1 239 ? -15.148 7.332 -26.281 1 92.38 239 VAL A O 1
ATOM 1890 N N . MET A 1 240 ? -13.414 7.988 -25.078 1 94.88 240 MET A N 1
ATOM 1891 C CA . MET A 1 240 ? -13.852 7.195 -23.938 1 94.88 240 MET A CA 1
ATOM 1892 C C . MET A 1 240 ? -14.039 8.078 -22.703 1 94.88 240 MET A C 1
ATOM 1894 O O . MET A 1 240 ? -13.188 8.914 -22.406 1 94.88 240 MET A O 1
ATOM 1898 N N . TYR A 1 241 ? -15.227 8.023 -22.141 1 96.75 241 TYR A N 1
ATOM 1899 C CA . TYR A 1 241 ? -15.477 8.594 -20.812 1 96.75 241 TYR A CA 1
ATOM 1900 C C . TYR A 1 241 ? -15.445 7.512 -19.734 1 96.75 241 TYR A C 1
ATOM 1902 O O . TYR A 1 241 ? -16.031 6.445 -19.906 1 96.75 241 TYR A O 1
ATOM 1910 N N . SER A 1 242 ? -14.719 7.695 -18.719 1 97 242 SER A N 1
ATOM 1911 C CA . SER A 1 242 ? -14.555 6.746 -17.625 1 97 242 SER A CA 1
ATOM 1912 C C . SER A 1 242 ? -14.617 7.445 -16.281 1 97 242 SER A C 1
ATOM 1914 O O . SER A 1 242 ? -14.906 8.641 -16.203 1 97 242 SER A O 1
ATOM 1916 N N . THR A 1 243 ? -14.484 6.668 -15.203 1 97.75 243 THR A N 1
ATOM 1917 C CA . THR A 1 243 ? -14.5 7.172 -13.836 1 97.75 243 THR A CA 1
ATOM 1918 C C . THR A 1 243 ? -13.211 7.93 -13.516 1 97.75 243 THR A C 1
ATOM 1920 O O . THR A 1 243 ? -12.25 7.875 -14.289 1 97.75 243 THR A O 1
ATOM 1923 N N . ILE A 1 244 ? -13.25 8.688 -12.438 1 96.31 244 ILE A N 1
ATOM 1924 C CA . ILE A 1 244 ? -12.102 9.453 -11.969 1 96.31 244 ILE A CA 1
ATOM 1925 C C . ILE A 1 244 ? -11.172 8.547 -11.172 1 96.31 244 ILE A C 1
ATOM 1927 O O . ILE A 1 244 ? -11.625 7.719 -10.375 1 96.31 244 ILE A O 1
ATOM 1931 N N . ALA A 1 245 ? -9.898 8.664 -11.453 1 96.62 245 ALA A N 1
ATOM 1932 C CA . ALA A 1 245 ? -8.938 7.832 -10.727 1 96.62 245 ALA A CA 1
ATOM 1933 C C . ALA A 1 245 ? -7.684 8.625 -10.375 1 96.62 245 ALA A C 1
ATOM 1935 O O . ALA A 1 245 ? -7.328 9.578 -11.078 1 96.62 245 ALA A O 1
ATOM 1936 N N . GLY A 1 246 ? -7.02 8.234 -9.336 1 95.88 246 GLY A N 1
ATOM 1937 C CA . GLY A 1 246 ? -5.77 8.844 -8.922 1 95.88 246 GLY A CA 1
ATOM 1938 C C . GLY A 1 246 ? -5.051 8.062 -7.836 1 95.88 246 GLY A C 1
ATOM 1939 O O . GLY A 1 246 ? -5.688 7.395 -7.02 1 95.88 246 GLY A O 1
ATOM 1940 N N . PHE A 1 247 ? -3.785 8.219 -7.801 1 96.31 247 PHE A N 1
ATOM 1941 C CA . PHE A 1 247 ? -2.975 7.555 -6.785 1 96.31 247 PHE A CA 1
ATOM 1942 C C . PHE A 1 247 ? -3.273 8.117 -5.402 1 96.31 247 PHE A C 1
ATOM 1944 O O . PHE A 1 247 ? -3.469 9.32 -5.242 1 96.31 247 PHE A O 1
ATOM 1951 N N . MET A 1 248 ? -3.322 7.215 -4.473 1 97.38 248 MET A N 1
ATOM 1952 C CA . MET A 1 248 ? -3.367 7.668 -3.084 1 97.38 248 MET A CA 1
ATOM 1953 C C . MET A 1 248 ? -2.008 8.188 -2.637 1 97.38 248 MET A C 1
ATOM 1955 O O . MET A 1 248 ? -0.981 7.852 -3.229 1 97.38 248 MET A O 1
ATOM 1959 N N . GLU A 1 249 ? -2.043 9 -1.652 1 96.44 249 GLU A N 1
ATOM 1960 C CA . GLU A 1 249 ? -0.83 9.539 -1.041 1 96.44 249 GLU A CA 1
ATOM 1961 C C . GLU A 1 249 ? -0.734 9.148 0.431 1 96.44 249 GLU A C 1
ATOM 1963 O O . GLU A 1 249 ? -1.741 8.805 1.056 1 96.44 249 GLU A O 1
ATOM 1968 N N . PRO A 1 250 ? 0.459 9.219 0.969 1 96.38 250 PRO A N 1
ATOM 1969 C CA . PRO A 1 250 ? 0.615 8.891 2.389 1 96.38 250 PRO A CA 1
ATOM 1970 C C . PRO A 1 250 ? -0.234 9.781 3.295 1 96.38 250 PRO A C 1
ATOM 1972 O O . PRO A 1 250 ? -0.357 10.984 3.051 1 96.38 250 PRO A O 1
ATOM 1975 N N . GLY A 1 251 ? -0.805 9.094 4.312 1 96.81 251 GLY A N 1
ATOM 1976 C CA . GLY A 1 251 ? -1.447 9.852 5.375 1 96.81 251 GLY A CA 1
ATOM 1977 C C . GLY A 1 251 ? -2.908 10.148 5.094 1 96.81 251 GLY A C 1
ATOM 1978 O O . GLY A 1 251 ? -3.539 10.914 5.824 1 96.81 251 GLY A O 1
ATOM 1979 N N . GLU A 1 252 ? -3.469 9.664 4.078 1 97 252 GLU A N 1
ATOM 1980 C CA . GLU A 1 252 ? -4.891 9.883 3.838 1 97 252 GLU A CA 1
ATOM 1981 C C . GLU A 1 252 ? -5.652 8.562 3.805 1 97 252 GLU A C 1
ATOM 1983 O O . GLU A 1 252 ? -5.098 7.527 3.434 1 97 252 GLU A O 1
ATOM 1988 N N . SER A 1 253 ? -6.93 8.594 4.223 1 97.69 253 SER A N 1
ATOM 1989 C CA . SER A 1 253 ? -7.828 7.461 4.047 1 97.69 253 SER A CA 1
ATOM 1990 C C . SER A 1 253 ? -8.281 7.332 2.596 1 97.69 253 SER A C 1
ATOM 1992 O O . SER A 1 253 ? -8.086 8.25 1.796 1 97.69 253 SER A O 1
ATOM 1994 N N . ILE A 1 254 ? -8.828 6.184 2.281 1 98.31 254 ILE A N 1
ATOM 1995 C CA . ILE A 1 254 ? -9.383 5.965 0.95 1 98.31 254 ILE A CA 1
ATOM 1996 C C . ILE A 1 254 ? -10.445 7.02 0.659 1 98.31 254 ILE A C 1
ATOM 1998 O O . ILE A 1 254 ? -10.477 7.605 -0.427 1 98.31 254 ILE A O 1
ATOM 2002 N N . GLU A 1 255 ? -11.266 7.301 1.608 1 98.12 255 GLU A N 1
ATOM 2003 C CA . GLU A 1 255 ? -12.367 8.25 1.487 1 98.12 255 GLU A CA 1
ATOM 2004 C C . GLU A 1 255 ? -11.844 9.664 1.231 1 98.12 255 GLU A C 1
ATOM 2006 O O . GLU A 1 255 ? -12.344 10.359 0.344 1 98.12 255 GLU A O 1
ATOM 2011 N N . ASN A 1 256 ? -10.812 10.07 1.988 1 97.94 256 ASN A N 1
ATOM 2012 C CA . ASN A 1 256 ? -10.203 11.383 1.795 1 97.94 256 ASN A CA 1
ATOM 2013 C C . ASN A 1 256 ? -9.539 11.5 0.426 1 97.94 256 ASN A C 1
ATOM 2015 O O . ASN A 1 256 ? -9.594 12.555 -0.21 1 97.94 256 ASN A O 1
ATOM 2019 N N . ALA A 1 257 ? -8.844 10.438 0.012 1 98.25 257 ALA A N 1
ATOM 2020 C CA . ALA A 1 257 ? -8.211 10.438 -1.306 1 98.25 257 ALA A CA 1
ATOM 2021 C C . ALA A 1 257 ? -9.25 10.633 -2.41 1 98.25 257 ALA A C 1
ATOM 2023 O O . ALA A 1 257 ? -9 11.352 -3.381 1 98.25 257 ALA A O 1
ATOM 2024 N N . CYS A 1 258 ? -10.414 9.977 -2.246 1 98.38 258 CYS A N 1
ATOM 2025 C CA . CYS A 1 258 ? -11.484 10.125 -3.225 1 98.38 258 CYS A CA 1
ATOM 2026 C C . CYS A 1 258 ? -11.938 11.578 -3.318 1 98.38 258 CYS A C 1
ATOM 2028 O O . CYS A 1 258 ? -11.992 12.148 -4.41 1 98.38 258 CYS A O 1
ATOM 2030 N N . ALA A 1 259 ? -12.234 12.141 -2.174 1 97.81 259 ALA A N 1
ATOM 2031 C CA . ALA A 1 259 ? -12.68 13.531 -2.156 1 97.81 259 ALA A CA 1
ATOM 2032 C C . ALA A 1 259 ? -11.633 14.453 -2.771 1 97.81 259 ALA A C 1
ATOM 2034 O O . ALA A 1 259 ? -11.969 15.352 -3.549 1 97.81 259 ALA A O 1
ATOM 2035 N N . ARG A 1 260 ? -10.391 14.25 -2.461 1 97.06 260 ARG A N 1
ATOM 2036 C CA . ARG A 1 260 ? -9.297 15.062 -2.975 1 97.06 260 ARG A CA 1
ATOM 2037 C C . ARG A 1 260 ? -9.203 14.961 -4.492 1 97.06 260 ARG A C 1
ATOM 2039 O O . ARG A 1 260 ? -9.219 15.977 -5.191 1 97.06 260 ARG A O 1
ATOM 2046 N N . GLU A 1 261 ? -9.094 13.719 -5.004 1 97.19 261 GLU A N 1
ATOM 2047 C CA . GLU A 1 261 ? -8.898 13.5 -6.434 1 97.19 261 GLU A CA 1
ATOM 2048 C C . GLU A 1 261 ? -10.102 14.008 -7.234 1 97.19 261 GLU A C 1
ATOM 2050 O O . GLU A 1 261 ? -9.938 14.531 -8.336 1 97.19 261 GLU A O 1
ATOM 2055 N N . ILE A 1 262 ? -11.328 13.805 -6.703 1 97.75 262 ILE A N 1
ATOM 2056 C CA . ILE A 1 262 ? -12.523 14.328 -7.352 1 97.75 262 ILE A CA 1
ATOM 2057 C C . ILE A 1 262 ? -12.391 15.836 -7.535 1 97.75 262 ILE A C 1
ATOM 2059 O O . ILE A 1 262 ? -12.578 16.359 -8.641 1 97.75 262 ILE A O 1
ATOM 2063 N N . TRP A 1 263 ? -12 16.516 -6.484 1 97.25 263 TRP A N 1
ATOM 2064 C CA . TRP A 1 263 ? -11.898 17.969 -6.535 1 97.25 263 TRP A CA 1
ATOM 2065 C C . TRP A 1 263 ? -10.758 18.406 -7.449 1 97.25 263 TRP A C 1
ATOM 2067 O O . TRP A 1 263 ? -10.922 19.312 -8.266 1 97.25 263 TRP A O 1
ATOM 2077 N N . GLU A 1 264 ? -9.586 17.812 -7.309 1 96.56 264 GLU A N 1
ATOM 2078 C CA . GLU A 1 264 ? -8.422 18.203 -8.094 1 96.56 264 GLU A CA 1
ATOM 2079 C C . GLU A 1 264 ? -8.68 18.047 -9.586 1 96.56 264 GLU A C 1
ATOM 2081 O O . GLU A 1 264 ? -8.281 18.891 -10.391 1 96.56 264 GLU A O 1
ATOM 2086 N N . GLU A 1 265 ? -9.375 16.953 -9.961 1 96.06 265 GLU A N 1
ATOM 2087 C CA . GLU A 1 265 ? -9.508 16.625 -11.375 1 96.06 265 GLU A CA 1
ATOM 2088 C C . GLU A 1 265 ? -10.758 17.266 -11.977 1 96.06 265 GLU A C 1
ATOM 2090 O O . GLU A 1 265 ? -10.766 17.656 -13.148 1 96.06 265 GLU A O 1
ATOM 2095 N N . THR A 1 266 ? -11.867 17.422 -11.148 1 97.31 266 THR A N 1
ATOM 2096 C CA . THR A 1 266 ? -13.141 17.812 -11.758 1 97.31 266 THR A CA 1
ATOM 2097 C C . THR A 1 266 ? -13.664 19.094 -11.133 1 97.31 266 THR A C 1
ATOM 2099 O O . THR A 1 266 ? -14.609 19.703 -11.648 1 97.31 266 THR A O 1
ATOM 2102 N N . GLY A 1 267 ? -13.094 19.547 -10.039 1 96.56 267 GLY A N 1
ATOM 2103 C CA . GLY A 1 267 ? -13.609 20.703 -9.32 1 96.56 267 GLY A CA 1
ATOM 2104 C C . GLY A 1 267 ? -14.859 20.406 -8.508 1 96.56 267 GLY A C 1
ATOM 2105 O O . GLY A 1 267 ? -15.297 21.219 -7.707 1 96.56 267 GLY A O 1
ATOM 2106 N N . VAL A 1 268 ? -15.445 19.203 -8.664 1 98.12 268 VAL A N 1
ATOM 2107 C CA . VAL A 1 268 ? -16.641 18.781 -7.938 1 98.12 268 VAL A CA 1
ATOM 2108 C C . VAL A 1 268 ? -16.297 18.516 -6.477 1 98.12 268 VAL A C 1
ATOM 2110 O O . VAL A 1 268 ? -15.211 18.016 -6.168 1 98.12 268 VAL A O 1
ATOM 2113 N N . HIS A 1 269 ? -17.219 18.906 -5.637 1 97.69 269 HIS A N 1
ATOM 2114 C CA . HIS A 1 269 ? -17.016 18.656 -4.215 1 97.69 269 HIS A CA 1
ATOM 2115 C C . HIS A 1 269 ? -17.844 17.469 -3.746 1 97.69 269 HIS A C 1
ATOM 2117 O O . HIS A 1 269 ? -19.062 17.453 -3.904 1 97.69 269 HIS A O 1
ATOM 2123 N N . CYS A 1 270 ? -17.203 16.484 -3.242 1 97.88 270 CYS A N 1
ATOM 2124 C CA . CYS A 1 270 ? -17.828 15.312 -2.641 1 97.88 270 CYS A CA 1
ATOM 2125 C C . CYS A 1 270 ? -17.422 15.164 -1.18 1 97.88 270 CYS A C 1
ATOM 2127 O O . CYS A 1 270 ? -16.234 15.062 -0.87 1 97.88 270 CYS A O 1
ATOM 2129 N N . ASP A 1 271 ? -18.438 15.148 -0.296 1 96.62 271 ASP A N 1
ATOM 2130 C CA . ASP A 1 271 ? -18.156 14.961 1.122 1 96.62 271 ASP A CA 1
ATOM 2131 C C . ASP A 1 271 ? -17.562 13.57 1.38 1 96.62 271 ASP A C 1
ATOM 2133 O O . ASP A 1 271 ? -18.047 12.578 0.839 1 96.62 271 ASP A O 1
ATOM 2137 N N . VAL A 1 272 ? -16.547 13.523 2.219 1 96.38 272 VAL A N 1
ATOM 2138 C CA . VAL A 1 272 ? -15.852 12.281 2.531 1 96.38 272 VAL A CA 1
ATOM 2139 C C . VAL A 1 272 ? -16.844 11.266 3.09 1 96.38 272 VAL A C 1
ATOM 2141 O O . VAL A 1 272 ? -16.703 10.062 2.842 1 96.38 272 VAL A O 1
ATOM 2144 N N . ASP A 1 273 ? -17.844 11.695 3.807 1 95.44 273 ASP A N 1
ATOM 2145 C CA . ASP A 1 273 ? -18.828 10.812 4.43 1 95.44 273 ASP A CA 1
ATOM 2146 C C . ASP A 1 273 ? -19.75 10.188 3.383 1 95.44 273 ASP A C 1
ATOM 2148 O O . ASP A 1 273 ? -20.469 9.227 3.672 1 95.44 273 ASP A O 1
ATOM 2152 N N . ASN A 1 274 ? -19.734 10.742 2.197 1 97.44 274 ASN A N 1
ATOM 2153 C CA . ASN A 1 274 ? -20.594 10.242 1.128 1 97.44 274 ASN A CA 1
ATOM 2154 C C . ASN A 1 274 ? -19.828 9.336 0.172 1 97.44 274 ASN A C 1
ATOM 2156 O O . ASN A 1 274 ? -20.266 9.102 -0.955 1 97.44 274 ASN A O 1
ATOM 2160 N N . VAL A 1 275 ? -18.672 8.898 0.585 1 97.62 275 VAL A N 1
ATOM 2161 C CA . VAL A 1 275 ? -17.859 7.973 -0.203 1 97.62 275 VAL A CA 1
ATOM 2162 C C . VAL A 1 275 ? -18.016 6.555 0.344 1 97.62 275 VAL A C 1
ATOM 2164 O O . VAL A 1 275 ? -17.984 6.344 1.558 1 97.62 275 VAL A O 1
ATOM 2167 N N . LYS A 1 276 ? -18.234 5.617 -0.505 1 96.81 276 LYS A N 1
ATOM 2168 C CA . LYS A 1 276 ? -18.297 4.203 -0.156 1 96.81 276 LYS A CA 1
ATOM 2169 C C . LYS A 1 276 ? -17.281 3.391 -0.951 1 96.81 276 LYS A C 1
ATOM 2171 O O . LYS A 1 276 ? -17.078 3.635 -2.141 1 96.81 276 LYS A O 1
ATOM 2176 N N . ILE A 1 277 ? -16.594 2.502 -0.28 1 97.75 277 ILE A N 1
ATOM 2177 C CA . ILE A 1 277 ? -15.68 1.583 -0.944 1 97.75 277 ILE A CA 1
ATOM 2178 C C . ILE A 1 277 ? -16.438 0.336 -1.396 1 97.75 277 ILE A C 1
ATOM 2180 O O . ILE A 1 277 ? -17.094 -0.323 -0.589 1 97.75 277 ILE A O 1
ATOM 2184 N N . ILE A 1 278 ? -16.328 -0.033 -2.684 1 96.44 278 ILE A N 1
ATOM 2185 C CA . ILE A 1 278 ? -17.234 -1.016 -3.27 1 96.44 278 ILE A CA 1
ATOM 2186 C C . ILE A 1 278 ? -16.469 -2.312 -3.547 1 96.44 278 ILE A C 1
ATOM 2188 O O . ILE A 1 278 ? -16.984 -3.404 -3.289 1 96.44 278 ILE A O 1
ATOM 2192 N N . SER A 1 279 ? -15.344 -2.205 -4.086 1 96.31 279 SER A N 1
ATOM 2193 C CA . SER A 1 279 ? -14.586 -3.369 -4.535 1 96.31 279 SER A CA 1
ATOM 2194 C C . SER A 1 279 ? -13.133 -3.01 -4.812 1 96.31 279 SER A C 1
ATOM 2196 O O . SER A 1 279 ? -12.695 -1.891 -4.531 1 96.31 279 SER A O 1
ATOM 2198 N N . SER A 1 280 ? -12.383 -4.016 -5.293 1 98.06 280 SER A N 1
ATOM 2199 C CA . SER A 1 280 ? -10.984 -3.771 -5.625 1 98.06 280 SER A CA 1
ATOM 2200 C C . SER A 1 280 ? -10.531 -4.645 -6.789 1 98.06 280 SER A C 1
ATOM 2202 O O . SER A 1 280 ? -11.188 -5.633 -7.125 1 98.06 280 SER A O 1
ATOM 2204 N N . GLN A 1 281 ? -9.5 -4.219 -7.469 1 98.12 281 GLN A N 1
ATOM 2205 C CA . GLN A 1 281 ? -8.945 -4.91 -8.633 1 98.12 281 GLN A CA 1
ATOM 2206 C C . GLN A 1 281 ? -7.438 -4.715 -8.719 1 98.12 281 GLN A C 1
ATOM 2208 O O . GLN A 1 281 ? -6.953 -3.58 -8.766 1 98.12 281 GLN A O 1
ATOM 2213 N N . PRO A 1 282 ? -6.691 -5.891 -8.719 1 97.69 282 PRO A N 1
ATOM 2214 C CA . PRO A 1 282 ? -5.273 -5.734 -9.062 1 97.69 282 PRO A CA 1
ATOM 2215 C C . PRO A 1 282 ? -5.062 -5.25 -10.492 1 97.69 282 PRO A C 1
ATOM 2217 O O . PRO A 1 282 ? -5.84 -5.598 -11.391 1 97.69 282 PRO A O 1
ATOM 2220 N N . TRP A 1 283 ? -4.105 -4.406 -10.719 1 96.56 283 TRP A N 1
ATOM 2221 C CA . TRP A 1 283 ? -3.781 -3.875 -12.039 1 96.56 283 TRP A CA 1
ATOM 2222 C C . TRP A 1 283 ? -2.273 -3.873 -12.266 1 96.56 283 TRP A C 1
ATOM 2224 O O . TRP A 1 283 ? -1.565 -2.996 -11.773 1 96.56 283 TRP A O 1
ATOM 2234 N N . PRO A 1 284 ? -1.721 -4.84 -13.094 1 95.5 284 PRO A N 1
ATOM 2235 C CA . PRO A 1 284 ? -0.28 -5.074 -13.203 1 95.5 284 PRO A CA 1
ATOM 2236 C C . PRO A 1 284 ? 0.411 -4.082 -14.133 1 95.5 284 PRO A C 1
ATOM 2238 O O . PRO A 1 284 ? 1.29 -4.469 -14.906 1 95.5 284 PRO A O 1
ATOM 2241 N N . TYR A 1 285 ? 0.087 -2.793 -14.125 1 89.5 285 TYR A N 1
ATOM 2242 C CA . TYR A 1 285 ? 0.683 -1.731 -14.93 1 89.5 285 TYR A CA 1
ATOM 2243 C C . TYR A 1 285 ? 1.046 -0.531 -14.062 1 89.5 285 TYR A C 1
ATOM 2245 O O . TYR A 1 285 ? 0.413 0.524 -14.156 1 89.5 285 TYR A O 1
ATOM 2253 N N . PRO A 1 286 ? 2.088 -0.593 -13.273 1 86.94 286 PRO A N 1
ATOM 2254 C CA . PRO A 1 286 ? 2.877 -1.822 -13.172 1 86.94 286 PRO A CA 1
ATOM 2255 C C . PRO A 1 286 ? 2.484 -2.68 -11.969 1 86.94 286 PRO A C 1
ATOM 2257 O O . PRO A 1 286 ? 2.629 -3.904 -12.008 1 86.94 286 PRO A O 1
ATOM 2260 N N . ALA A 1 287 ? 2.178 -2.176 -10.836 1 91.19 287 ALA A N 1
ATOM 2261 C CA . ALA A 1 287 ? 1.804 -2.869 -9.609 1 91.19 287 ALA A CA 1
ATOM 2262 C C . ALA A 1 287 ? 0.826 -2.037 -8.789 1 91.19 287 ALA A C 1
ATOM 2264 O O . ALA A 1 287 ? 1.172 -1.546 -7.711 1 91.19 287 ALA A O 1
ATOM 2265 N N . ASN A 1 288 ? -0.368 -1.951 -9.289 1 95.94 288 ASN A N 1
ATOM 2266 C CA . ASN A 1 288 ? -1.378 -1.093 -8.68 1 95.94 288 ASN A CA 1
ATOM 2267 C C . ASN A 1 288 ? -2.506 -1.91 -8.055 1 95.94 288 ASN A C 1
ATOM 2269 O O . ASN A 1 288 ? -2.768 -3.037 -8.477 1 95.94 288 ASN A O 1
ATOM 2273 N N . LEU A 1 289 ? -3.01 -1.458 -7.008 1 97.94 289 LEU A N 1
ATOM 2274 C CA . LEU A 1 289 ? -4.273 -1.897 -6.426 1 97.94 289 LEU A CA 1
ATOM 2275 C C . LEU A 1 289 ? -5.371 -0.865 -6.668 1 97.94 289 LEU A C 1
ATOM 2277 O O . LEU A 1 289 ? -5.402 0.179 -6.012 1 97.94 289 LEU A O 1
ATOM 2281 N N . MET A 1 290 ? -6.273 -1.149 -7.621 1 98.31 290 MET A N 1
ATOM 2282 C CA . MET A 1 290 ? -7.406 -0.266 -7.879 1 98.31 290 MET A CA 1
ATOM 2283 C C . MET A 1 290 ? -8.492 -0.457 -6.828 1 98.31 290 MET A C 1
ATOM 2285 O O . MET A 1 290 ? -9 -1.566 -6.645 1 98.31 290 MET A O 1
ATOM 2289 N N . ILE A 1 291 ? -8.766 0.55 -6.137 1 98.56 291 ILE A N 1
ATOM 2290 C CA . ILE A 1 291 ? -9.828 0.518 -5.133 1 98.56 291 ILE A CA 1
ATOM 2291 C C . ILE A 1 291 ? -11.062 1.237 -5.66 1 98.56 291 ILE A C 1
ATOM 2293 O O . ILE A 1 291 ? -11.062 2.461 -5.812 1 98.56 291 ILE A O 1
ATOM 2297 N N . GLY A 1 292 ? -12.07 0.445 -5.934 1 98.56 292 GLY A N 1
ATOM 2298 C CA . GLY A 1 292 ? -13.305 0.966 -6.504 1 98.56 292 GLY A CA 1
ATOM 2299 C C . GLY A 1 292 ? -14.219 1.595 -5.473 1 98.56 292 GLY A C 1
ATOM 2300 O O . GLY A 1 292 ? -14.625 0.939 -4.508 1 98.56 292 GLY A O 1
ATOM 2301 N N . CYS A 1 293 ? -14.594 2.857 -5.738 1 98.62 293 CYS A N 1
ATOM 2302 C CA . CYS A 1 293 ? -15.391 3.619 -4.781 1 98.62 293 CYS A CA 1
ATOM 2303 C C . CYS A 1 293 ? -16.578 4.289 -5.465 1 98.62 293 CYS A C 1
ATOM 2305 O O . CYS A 1 293 ? -16.625 4.383 -6.691 1 98.62 293 CYS A O 1
ATOM 2307 N N . LEU A 1 294 ? -17.547 4.637 -4.668 1 98.69 294 LEU A N 1
ATOM 2308 C CA . LEU A 1 294 ? -18.703 5.426 -5.066 1 98.69 294 LEU A CA 1
ATOM 2309 C C . LEU A 1 294 ? -18.797 6.719 -4.258 1 98.69 294 LEU A C 1
ATOM 2311 O O . LEU A 1 294 ? -18.703 6.691 -3.029 1 98.69 294 LEU A O 1
ATOM 2315 N N . GLY A 1 295 ? -18.797 7.797 -4.926 1 98.62 295 GLY A N 1
ATOM 2316 C CA . GLY A 1 295 ? -19.031 9.086 -4.293 1 98.62 295 GLY A CA 1
ATOM 2317 C C . GLY A 1 295 ? -20.391 9.68 -4.617 1 98.62 295 GLY A C 1
ATOM 2318 O O . GLY A 1 295 ? -20.75 9.805 -5.789 1 98.62 295 GLY A O 1
ATOM 2319 N N . ILE A 1 296 ? -21.141 10.031 -3.641 1 98.75 296 ILE A N 1
ATOM 2320 C CA . ILE A 1 296 ? -22.438 10.672 -3.828 1 98.75 296 ILE A CA 1
ATOM 2321 C C . ILE A 1 296 ? -22.297 12.18 -3.664 1 98.75 296 ILE A C 1
ATOM 2323 O O . ILE A 1 296 ? -21.859 12.664 -2.615 1 98.75 296 ILE A O 1
ATOM 2327 N N . VAL A 1 297 ? -22.641 12.938 -4.695 1 98.75 297 VAL A N 1
ATOM 2328 C CA . VAL A 1 297 ? -22.5 14.391 -4.715 1 98.75 297 VAL A CA 1
ATOM 2329 C C . VAL A 1 297 ? -23.875 15.039 -4.5 1 98.75 297 VAL A C 1
ATOM 2331 O O . VAL A 1 297 ? -24.859 14.664 -5.141 1 98.75 297 VAL A O 1
ATOM 2334 N N . LYS A 1 298 ? -23.938 15.938 -3.627 1 98.12 298 LYS A N 1
ATOM 2335 C CA . LYS A 1 298 ? -25.141 16.719 -3.412 1 98.12 298 LYS A CA 1
ATOM 2336 C C . LYS A 1 298 ? -25.281 17.828 -4.465 1 98.12 298 LYS A C 1
ATOM 2338 O O . LYS A 1 298 ? -24.406 18.672 -4.598 1 98.12 298 LYS A O 1
ATOM 2343 N N . PHE A 1 299 ? -26.391 17.812 -5.195 1 97.69 299 PHE A N 1
ATOM 2344 C CA . PHE A 1 299 ? -26.672 18.859 -6.164 1 97.69 299 PHE A CA 1
ATOM 2345 C C . PHE A 1 299 ? -27.297 20.078 -5.48 1 97.69 299 PHE A C 1
ATOM 2347 O O . PHE A 1 299 ? -28.484 20.047 -5.145 1 97.69 299 PHE A O 1
ATOM 2354 N N . ASN A 1 300 ? -26.516 21.125 -5.27 1 97.88 300 ASN A N 1
ATOM 2355 C CA . ASN A 1 300 ? -26.953 22.328 -4.594 1 97.88 300 ASN A CA 1
ATOM 2356 C C . ASN A 1 300 ? -26.531 23.578 -5.355 1 97.88 300 ASN A C 1
ATOM 2358 O O . ASN A 1 300 ? -26.375 24.656 -4.762 1 97.88 300 ASN A O 1
ATOM 2362 N N . ASN A 1 301 ? -26.25 23.453 -6.605 1 96.94 301 ASN A N 1
ATOM 2363 C CA . ASN A 1 301 ? -25.812 24.516 -7.512 1 96.94 301 ASN A CA 1
ATOM 2364 C C . ASN A 1 301 ? -24.422 25.031 -7.152 1 96.94 301 ASN A C 1
ATOM 2366 O O . ASN A 1 301 ? -24.078 26.188 -7.457 1 96.94 301 ASN A O 1
ATOM 2370 N N . LYS A 1 302 ? -23.656 24.25 -6.5 1 97.38 302 LYS A N 1
ATOM 2371 C CA . LYS A 1 302 ? -22.281 24.578 -6.152 1 97.38 302 LYS A CA 1
ATOM 2372 C C . LYS A 1 302 ? -21.391 23.344 -6.203 1 97.38 302 LYS A C 1
ATOM 2374 O O . LYS A 1 302 ? -20.406 23.312 -6.957 1 97.38 302 LYS A O 1
ATOM 2379 N N . ASP A 1 303 ? -21.75 22.328 -5.465 1 97.38 303 ASP A N 1
ATOM 2380 C CA . ASP A 1 303 ? -20.906 21.156 -5.266 1 97.38 303 ASP A CA 1
ATOM 2381 C C . ASP A 1 303 ? -20.781 20.344 -6.547 1 97.38 303 ASP A C 1
ATOM 2383 O O . ASP A 1 303 ? -19.781 19.656 -6.762 1 97.38 303 ASP A O 1
ATOM 2387 N N . GLU A 1 304 ? -21.828 20.391 -7.41 1 97.94 304 GLU A N 1
ATOM 2388 C CA . GLU A 1 304 ? -21.828 19.547 -8.602 1 97.94 304 GLU A CA 1
ATOM 2389 C C . GLU A 1 304 ? -21.172 20.25 -9.781 1 97.94 304 GLU A C 1
ATOM 2391 O O . GLU A 1 304 ? -20.984 19.656 -10.844 1 97.94 304 GLU A O 1
ATOM 2396 N N . ILE A 1 305 ? -20.797 21.5 -9.656 1 97.94 305 ILE A N 1
ATOM 2397 C CA . ILE A 1 305 ? -20.266 22.281 -10.766 1 97.94 305 ILE A CA 1
ATOM 2398 C C . ILE A 1 305 ? -18.891 21.766 -11.141 1 97.94 305 ILE A C 1
ATOM 2400 O O . ILE A 1 305 ? -18.016 21.609 -10.281 1 97.94 305 ILE A O 1
ATOM 2404 N N . ILE A 1 306 ? -18.641 21.469 -12.391 1 97.75 306 ILE A N 1
ATOM 2405 C CA . ILE A 1 306 ? -17.391 20.938 -12.914 1 97.75 306 ILE A CA 1
ATOM 2406 C C . ILE A 1 306 ? -16.453 22.094 -13.273 1 97.75 306 ILE A C 1
ATOM 2408 O O . ILE A 1 306 ? -16.859 23.031 -13.945 1 97.75 306 ILE A O 1
ATOM 2412 N N . ASP A 1 307 ? -15.312 22.078 -12.812 1 96 307 ASP A N 1
ATOM 2413 C CA . ASP A 1 307 ? -14.211 22.969 -13.141 1 96 307 ASP A CA 1
ATOM 2414 C C . ASP A 1 307 ? -12.922 22.188 -13.375 1 96 307 ASP A C 1
ATOM 2416 O O . ASP A 1 307 ? -12.297 21.703 -12.422 1 96 307 ASP A O 1
ATOM 2420 N N . LEU A 1 308 ? -12.453 22.078 -14.594 1 95 308 LEU A N 1
ATOM 2421 C CA . LEU A 1 308 ? -11.297 21.25 -14.945 1 95 308 LEU A CA 1
ATOM 2422 C C . LEU A 1 308 ? -10.016 22.078 -14.914 1 95 308 LEU A C 1
ATOM 2424 O O . LEU A 1 308 ? -9 21.672 -15.492 1 95 308 LEU A O 1
ATOM 2428 N N . GLY A 1 309 ? -10 23.203 -14.242 1 91.5 309 GLY A N 1
ATOM 2429 C CA . GLY A 1 309 ? -8.898 24.141 -14.312 1 91.5 309 GLY A CA 1
ATOM 2430 C C . GLY A 1 309 ? -7.805 23.859 -13.297 1 91.5 309 GLY A C 1
ATOM 2431 O O . GLY A 1 309 ? -6.719 24.438 -13.375 1 91.5 309 GLY A O 1
ATOM 2432 N N . ASN A 1 310 ? -8.094 23.031 -12.312 1 89.62 310 ASN A N 1
ATOM 2433 C CA . ASN A 1 310 ? -7.07 22.75 -11.312 1 89.62 310 ASN A CA 1
ATOM 2434 C C . ASN A 1 310 ? -5.949 21.891 -11.875 1 89.62 310 ASN A C 1
ATOM 2436 O O . ASN A 1 310 ? -4.863 22.391 -12.18 1 89.62 310 ASN A O 1
ATOM 2440 N N . ASP A 1 311 ? -6.203 20.656 -12.156 1 84.38 311 ASP A N 1
ATOM 2441 C CA . ASP A 1 311 ? -5.27 19.672 -12.68 1 84.38 311 ASP A CA 1
ATOM 2442 C C . ASP A 1 311 ? -5.555 19.359 -14.141 1 84.38 311 ASP A C 1
ATOM 2444 O O . ASP A 1 311 ? -6.59 18.766 -14.469 1 84.38 311 ASP A O 1
ATOM 2448 N N . PRO A 1 312 ? -4.676 19.734 -14.938 1 83.94 312 PRO A N 1
ATOM 2449 C CA . PRO A 1 312 ? -4.93 19.578 -16.359 1 83.94 312 PRO A CA 1
ATOM 2450 C C . PRO A 1 312 ? -4.766 18.125 -16.828 1 83.94 312 PRO A C 1
ATOM 2452 O O . PRO A 1 312 ? -3.977 17.859 -17.734 1 83.94 312 PRO A O 1
ATOM 2455 N N . GLU A 1 313 ? -5.543 17.203 -16.344 1 88.5 313 GLU A N 1
ATOM 2456 C CA . GLU A 1 313 ? -5.488 15.797 -16.719 1 88.5 313 GLU A CA 1
ATOM 2457 C C . GLU A 1 313 ? -6.699 15.398 -17.562 1 88.5 313 GLU A C 1
ATOM 2459 O O . GLU A 1 313 ? -6.625 14.461 -18.359 1 88.5 313 GLU A O 1
ATOM 2464 N N . LEU A 1 314 ? -7.762 16.172 -17.344 1 93.56 314 LEU A N 1
ATOM 2465 C CA . LEU A 1 314 ? -9.008 15.789 -18 1 93.56 314 LEU A CA 1
ATOM 2466 C C . LEU A 1 314 ? -9.344 16.75 -19.141 1 93.56 314 LEU A C 1
ATOM 2468 O O . LEU A 1 314 ? -9.156 17.953 -19.016 1 93.56 314 LEU A O 1
ATOM 2472 N N . MET A 1 315 ? -9.75 16.234 -20.266 1 94 315 MET A N 1
ATOM 2473 C CA . MET A 1 315 ? -10.211 17.016 -21.422 1 94 315 MET A CA 1
ATOM 2474 C C . MET A 1 315 ? -11.656 17.453 -21.234 1 94 315 MET A C 1
ATOM 2476 O O . MET A 1 315 ? -12.047 18.516 -21.734 1 94 315 MET A O 1
ATOM 2480 N N . ASP A 1 316 ? -12.344 16.625 -20.594 1 95.31 316 ASP A N 1
ATOM 2481 C CA . ASP A 1 316 ? -13.773 16.875 -20.406 1 95.31 316 ASP A CA 1
ATOM 2482 C C . ASP A 1 316 ? -14.336 16.047 -19.266 1 95.31 316 ASP A C 1
ATOM 2484 O O . ASP A 1 316 ? -13.711 15.078 -18.828 1 95.31 316 ASP A O 1
ATOM 2488 N N . ALA A 1 317 ? -15.383 16.484 -18.672 1 97.31 317 ALA A N 1
ATOM 2489 C CA . ALA A 1 317 ? -16.203 15.758 -17.688 1 97.31 317 ALA A CA 1
ATOM 2490 C C . ALA A 1 317 ? -17.672 16.172 -17.797 1 97.31 317 ALA A C 1
ATOM 2492 O O . ALA A 1 317 ? -17.969 17.344 -18.016 1 97.31 317 ALA A O 1
ATOM 2493 N N . GLN A 1 318 ? -18.562 15.172 -17.672 1 96.88 318 GLN A N 1
ATOM 2494 C CA . GLN A 1 318 ? -19.984 15.43 -17.844 1 96.88 318 GLN A CA 1
ATOM 2495 C C . GLN A 1 318 ? -20.812 14.602 -16.875 1 96.88 318 GLN A C 1
ATOM 2497 O O . GLN A 1 318 ? -20.406 13.508 -16.484 1 96.88 318 GLN A O 1
ATOM 2502 N N . TRP A 1 319 ? -21.922 15.25 -16.516 1 98.5 319 TRP A N 1
ATOM 2503 C CA . TRP A 1 319 ? -22.969 14.477 -15.852 1 98.5 319 TRP A CA 1
ATOM 2504 C C . TRP A 1 319 ? -23.891 13.812 -16.875 1 98.5 319 TRP A C 1
ATOM 2506 O O . TRP A 1 319 ? -24.625 14.492 -17.594 1 98.5 319 TRP A O 1
ATOM 2516 N N . PHE A 1 320 ? -23.844 12.516 -16.938 1 98.62 320 PHE A N 1
ATOM 2517 C CA . PHE A 1 320 ? -24.672 11.75 -17.859 1 98.62 320 PHE A CA 1
ATOM 2518 C C . PHE A 1 320 ? -25.984 11.328 -17.203 1 98.62 320 PHE A C 1
ATOM 2520 O O . PHE A 1 320 ? -26.031 11.141 -15.992 1 98.62 320 PHE A O 1
ATOM 2527 N N . ASP A 1 321 ? -26.984 11.188 -18.047 1 98.44 321 ASP A N 1
ATOM 2528 C CA . ASP A 1 321 ? -28.25 10.594 -17.594 1 98.44 321 ASP A CA 1
ATOM 2529 C C . ASP A 1 321 ? -28.078 9.094 -17.359 1 98.44 321 ASP A C 1
ATOM 2531 O O . ASP A 1 321 ? -27.703 8.352 -18.266 1 98.44 321 ASP A O 1
ATOM 2535 N N . THR A 1 322 ? -28.453 8.641 -16.156 1 98.56 322 THR A N 1
ATOM 2536 C CA . THR A 1 322 ? -28.172 7.27 -15.758 1 98.56 322 THR A CA 1
ATOM 2537 C C . THR A 1 322 ? -29.016 6.289 -16.578 1 98.56 322 THR A C 1
ATOM 2539 O O . THR A 1 322 ? -28.578 5.18 -16.875 1 98.56 322 THR A O 1
ATOM 2542 N N . ASN A 1 323 ? -30.203 6.684 -16.953 1 97.94 323 ASN A N 1
ATOM 2543 C CA . ASN A 1 323 ? -31.031 5.809 -17.781 1 97.94 323 ASN A CA 1
ATOM 2544 C C . ASN A 1 323 ? -30.391 5.539 -19.141 1 97.94 323 ASN A C 1
ATOM 2546 O O . ASN A 1 323 ? -30.438 4.414 -19.641 1 97.94 323 ASN A O 1
ATOM 2550 N N . GLU A 1 324 ? -29.875 6.562 -19.688 1 98.25 324 GLU A N 1
ATOM 2551 C CA . GLU A 1 324 ? -29.203 6.406 -20.969 1 98.25 324 GLU A CA 1
ATOM 2552 C C . GLU A 1 324 ? -27.953 5.531 -20.844 1 98.25 324 GLU A C 1
ATOM 2554 O O . GLU A 1 324 ? -27.688 4.695 -21.719 1 98.25 324 GLU A O 1
ATOM 2559 N N . VAL A 1 325 ? -27.188 5.754 -19.812 1 98.5 325 VAL A N 1
ATOM 2560 C CA . VAL A 1 325 ? -25.984 4.957 -19.547 1 98.5 325 VAL A CA 1
ATOM 2561 C C . VAL A 1 325 ? -26.375 3.492 -19.359 1 98.5 325 VAL A C 1
ATOM 2563 O O . VAL A 1 325 ? -25.734 2.594 -19.906 1 98.5 325 VAL A O 1
ATOM 2566 N N . ARG A 1 326 ? -27.422 3.279 -18.609 1 98.06 326 ARG A N 1
ATOM 2567 C CA . ARG A 1 326 ? -27.891 1.923 -18.344 1 98.06 326 ARG A CA 1
ATOM 2568 C C . ARG A 1 326 ? -28.281 1.211 -19.641 1 98.06 326 ARG A C 1
ATOM 2570 O O . ARG A 1 326 ? -27.969 0.03 -19.812 1 98.06 326 ARG A O 1
ATOM 2577 N N . ALA A 1 327 ? -28.984 1.907 -20.469 1 97.81 327 ALA A N 1
ATOM 2578 C CA . ALA A 1 327 ? -29.391 1.317 -21.75 1 97.81 327 ALA A CA 1
ATOM 2579 C C . ALA A 1 327 ? -28.172 0.854 -22.547 1 97.81 327 ALA A C 1
ATOM 2581 O O . ALA A 1 327 ? -28.203 -0.217 -23.156 1 97.81 327 ALA A O 1
ATOM 2582 N N . ALA A 1 328 ? -27.156 1.65 -22.578 1 97.69 328 ALA A N 1
ATOM 2583 C CA . ALA A 1 328 ? -25.922 1.285 -23.266 1 97.69 328 ALA A CA 1
ATOM 2584 C C . ALA A 1 328 ? -25.281 0.057 -22.625 1 97.69 328 ALA A C 1
ATOM 2586 O O . ALA A 1 328 ? -24.859 -0.864 -23.328 1 97.69 328 ALA A O 1
ATOM 2587 N N . MET A 1 329 ? -25.25 0.027 -21.281 1 96.75 329 MET A N 1
ATOM 2588 C CA . MET A 1 329 ? -24.656 -1.085 -20.547 1 96.75 329 MET A CA 1
ATOM 2589 C C . MET A 1 329 ? -25.422 -2.377 -20.797 1 96.75 329 MET A C 1
ATOM 2591 O O . MET A 1 329 ? -24.828 -3.447 -20.922 1 96.75 329 MET A O 1
ATOM 2595 N N . ASP A 1 330 ? -26.672 -2.268 -20.844 1 96.31 330 ASP A N 1
ATOM 2596 C CA . ASP A 1 330 ? -27.531 -3.439 -21.016 1 96.31 330 ASP A CA 1
ATOM 2597 C C . ASP A 1 330 ? -27.391 -4.012 -22.438 1 96.31 330 ASP A C 1
ATOM 2599 O O . ASP A 1 330 ? -27.578 -5.211 -22.641 1 96.31 330 ASP A O 1
ATOM 2603 N N . SER A 1 331 ? -27.109 -3.186 -23.391 1 95.31 331 SER A N 1
ATOM 2604 C CA . SER A 1 331 ? -26.969 -3.615 -24.781 1 95.31 331 SER A CA 1
ATOM 2605 C C . SER A 1 331 ? -25.578 -4.176 -25.047 1 95.31 331 SER A C 1
ATOM 2607 O O . SER A 1 331 ? -25.344 -4.812 -26.078 1 95.31 331 SER A O 1
ATOM 2609 N N . TYR A 1 332 ? -24.688 -3.867 -24.156 1 91.5 332 TYR A N 1
ATOM 2610 C CA . TYR A 1 332 ? -23.297 -4.289 -24.234 1 91.5 332 TYR A CA 1
ATOM 2611 C C . TYR A 1 332 ? -23.188 -5.809 -24.172 1 91.5 332 TYR A C 1
ATOM 2613 O O . TYR A 1 332 ? -23.828 -6.445 -23.328 1 91.5 332 TYR A O 1
ATOM 2621 N N . LYS A 1 333 ? -22.5 -6.449 -25.062 1 88.19 333 LYS A N 1
ATOM 2622 C CA . LYS A 1 333 ? -22.281 -7.891 -25.047 1 88.19 333 LYS A CA 1
ATOM 2623 C C . LYS A 1 333 ? -20.922 -8.242 -24.438 1 88.19 333 LYS A C 1
ATOM 2625 O O . LYS A 1 333 ? -20.859 -8.781 -23.344 1 88.19 333 LYS A O 1
ATOM 2630 N N . THR A 1 334 ? -19.828 -7.957 -25.219 1 84.88 334 THR A N 1
ATOM 2631 C CA . THR A 1 334 ? -18.469 -8.195 -24.734 1 84.88 334 THR A CA 1
ATOM 2632 C C . THR A 1 334 ? -17.484 -7.238 -25.406 1 84.88 334 THR A C 1
ATOM 2634 O O . THR A 1 334 ? -17.844 -6.527 -26.344 1 84.88 334 THR A O 1
ATOM 2637 N N . GLY A 1 335 ? -16.312 -7.191 -24.766 1 83.81 335 GLY A N 1
ATOM 2638 C CA . GLY A 1 335 ? -15.281 -6.363 -25.375 1 83.81 335 GLY A CA 1
ATOM 2639 C C . GLY A 1 335 ? -14.719 -5.32 -24.422 1 83.81 335 GLY A C 1
ATOM 2640 O O . GLY A 1 335 ? -15.133 -5.246 -23.266 1 83.81 335 GLY A O 1
ATOM 2641 N N . TRP A 1 336 ? -13.844 -4.5 -25.031 1 86.5 336 TRP A N 1
ATOM 2642 C CA . TRP A 1 336 ? -13.086 -3.559 -24.203 1 86.5 336 TRP A CA 1
ATOM 2643 C C . TRP A 1 336 ? -13.82 -2.229 -24.078 1 86.5 336 TRP A C 1
ATOM 2645 O O . TRP A 1 336 ? -13.492 -1.409 -23.219 1 86.5 336 TRP A O 1
ATOM 2655 N N . LEU A 1 337 ? -14.891 -2.025 -24.953 1 91.81 337 LEU A N 1
ATOM 2656 C CA . LEU A 1 337 ? -15.617 -0.762 -24.984 1 91.81 337 LEU A CA 1
ATOM 2657 C C . LEU A 1 337 ? -17.125 -1.003 -24.969 1 91.81 337 LEU A C 1
ATOM 2659 O O . LEU A 1 337 ? -17.609 -1.941 -25.594 1 91.81 337 LEU A O 1
ATOM 2663 N N . VAL A 1 338 ? -17.797 -0.203 -24.25 1 96.62 338 VAL A N 1
ATOM 2664 C CA . VAL A 1 338 ? -19.25 -0.13 -24.297 1 96.62 338 VAL A CA 1
ATOM 2665 C C . VAL A 1 338 ? -19.688 1.071 -25.141 1 96.62 338 VAL A C 1
ATOM 2667 O O . VAL A 1 338 ? -19.609 2.215 -24.688 1 96.62 338 VAL A O 1
ATOM 2670 N N . PRO A 1 339 ? -20.188 0.833 -26.328 1 95.94 339 PRO A N 1
ATOM 2671 C CA . PRO A 1 339 ? -20.609 1.965 -27.156 1 95.94 339 PRO A CA 1
ATOM 2672 C C . PRO A 1 339 ? -21.781 2.734 -26.547 1 95.94 339 PRO A C 1
ATOM 2674 O O . PRO A 1 339 ? -22.75 2.125 -26.062 1 95.94 339 PRO A O 1
ATOM 2677 N N . PHE A 1 340 ? -21.625 3.961 -26.516 1 96.25 340 PHE A N 1
ATOM 2678 C CA . PHE A 1 340 ? -22.688 4.871 -26.109 1 96.25 340 PHE A CA 1
ATOM 2679 C C . PHE A 1 340 ? -23.125 5.746 -27.281 1 96.25 340 PHE A C 1
ATOM 2681 O O . PHE A 1 340 ? -23.062 5.328 -28.438 1 96.25 340 PHE A O 1
ATOM 2688 N N . LYS A 1 341 ? -23.625 6.906 -27.125 1 93.81 341 LYS A N 1
ATOM 2689 C CA . LYS A 1 341 ? -24.062 7.777 -28.203 1 93.81 341 LYS A CA 1
ATOM 2690 C C . LYS A 1 341 ? -23 8.805 -28.562 1 93.81 341 LYS A C 1
ATOM 2692 O O . LYS A 1 341 ? -22.062 9.039 -27.797 1 93.81 341 LYS A O 1
ATOM 2697 N N . ASP A 1 342 ? -23.047 9.281 -29.797 1 92.88 342 ASP A N 1
ATOM 2698 C CA . ASP A 1 342 ? -22.203 10.367 -30.281 1 92.88 342 ASP A CA 1
ATOM 2699 C C . ASP A 1 342 ? -20.719 9.969 -30.25 1 92.88 342 ASP A C 1
ATOM 2701 O O . ASP A 1 342 ? -19.875 10.75 -29.797 1 92.88 342 ASP A O 1
ATOM 2705 N N . GLU A 1 343 ? -20.422 8.758 -30.484 1 91.81 343 GLU A N 1
ATOM 2706 C CA . GLU A 1 343 ? -19.062 8.211 -30.594 1 91.81 343 GLU A CA 1
ATOM 2707 C C . GLU A 1 343 ? -18.406 8.07 -29.234 1 91.81 343 GLU A C 1
ATOM 2709 O O . GLU A 1 343 ? -17.203 7.809 -29.141 1 91.81 343 GLU A O 1
ATOM 2714 N N . ILE A 1 344 ? -19.172 8.336 -28.25 1 95.38 344 ILE A N 1
ATOM 2715 C CA . ILE A 1 344 ? -18.672 8.164 -26.891 1 95.38 344 ILE A CA 1
ATOM 2716 C C . ILE A 1 344 ? -18.703 6.688 -26.516 1 95.38 344 ILE A C 1
ATOM 2718 O O . ILE A 1 344 ? -19.641 5.969 -26.859 1 95.38 344 ILE A O 1
ATOM 2722 N N . ASN A 1 345 ? -17.672 6.262 -25.828 1 96.19 345 ASN A N 1
ATOM 2723 C CA . ASN A 1 345 ? -17.609 4.906 -25.297 1 96.19 345 ASN A CA 1
ATOM 2724 C C . ASN A 1 345 ? -17.297 4.914 -23.797 1 96.19 345 ASN A C 1
ATOM 2726 O O . ASN A 1 345 ? -16.734 5.875 -23.281 1 96.19 345 ASN A O 1
ATOM 2730 N N . PHE A 1 346 ? -17.797 3.828 -23.125 1 97.19 346 PHE A N 1
ATOM 2731 C CA . PHE A 1 346 ? -17.453 3.555 -21.734 1 97.19 346 PHE A CA 1
ATOM 2732 C C . PHE A 1 346 ? -16.547 2.328 -21.625 1 97.19 346 PHE A C 1
ATOM 2734 O O . PHE A 1 346 ? -16.438 1.559 -22.594 1 97.19 346 PHE A O 1
ATOM 2741 N N . PRO A 1 347 ? -15.859 2.121 -20.5 1 95.62 347 PRO A N 1
ATOM 2742 C CA . PRO A 1 347 ? -14.992 0.954 -20.344 1 95.62 347 PRO A CA 1
ATOM 2743 C C . PRO A 1 347 ? -15.758 -0.365 -20.375 1 95.62 347 PRO A C 1
ATOM 2745 O O . PRO A 1 347 ? -16.859 -0.453 -19.828 1 95.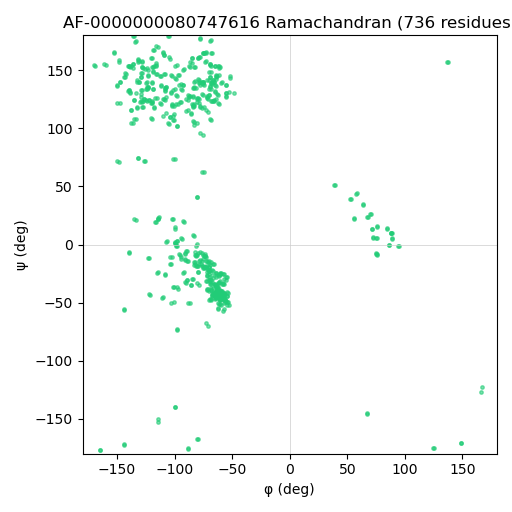62 347 PRO A O 1
ATOM 2748 N N . GLY A 1 348 ? -15.094 -1.333 -20.953 1 94.5 348 GLY A N 1
ATOM 2749 C CA . GLY A 1 348 ? -15.672 -2.668 -20.969 1 94.5 348 GLY A CA 1
ATOM 2750 C C . GLY A 1 348 ? -15.492 -3.42 -19.672 1 94.5 348 GLY A C 1
ATOM 2751 O O . GLY A 1 348 ? -15.086 -2.836 -18.656 1 94.5 348 GLY A O 1
ATOM 2752 N N . GLU A 1 349 ? -15.75 -4.73 -19.641 1 93.75 349 GLU A N 1
ATOM 2753 C CA . GLU A 1 349 ? -15.969 -5.52 -18.422 1 93.75 349 GLU A CA 1
ATOM 2754 C C . GLU A 1 349 ? -14.656 -5.848 -17.734 1 93.75 349 GLU A C 1
ATOM 2756 O O . GLU A 1 349 ? -14.648 -6.285 -16.578 1 93.75 349 GLU A O 1
ATOM 2761 N N . THR A 1 350 ? -13.523 -5.668 -18.375 1 93.81 350 THR A N 1
ATOM 2762 C CA . THR A 1 350 ? -12.242 -5.988 -17.75 1 93.81 350 THR A CA 1
ATOM 2763 C C . THR A 1 350 ? -11.812 -4.879 -16.797 1 93.81 350 THR A C 1
ATOM 2765 O O . THR A 1 350 ? -10.914 -5.074 -15.977 1 93.81 350 THR A O 1
ATOM 2768 N N . ALA A 1 351 ? -12.414 -3.723 -16.969 1 94.19 351 ALA A N 1
ATOM 2769 C CA . ALA A 1 351 ? -12.062 -2.586 -16.109 1 94.19 351 ALA A CA 1
ATOM 2770 C C . ALA A 1 351 ? -13.008 -2.48 -14.922 1 94.19 351 ALA A C 1
ATOM 2772 O O . ALA A 1 351 ? -14.227 -2.6 -15.07 1 94.19 351 ALA A O 1
ATOM 2773 N N . ILE A 1 352 ? -12.461 -2.203 -13.758 1 97.06 352 ILE A N 1
ATOM 2774 C CA . ILE A 1 352 ? -13.281 -2.031 -12.562 1 97.06 352 ILE A CA 1
ATOM 2775 C C . ILE A 1 352 ? -14.234 -0.854 -12.758 1 97.06 352 ILE A C 1
ATOM 2777 O O . ILE A 1 352 ? -15.328 -0.833 -12.188 1 97.06 352 ILE A O 1
ATOM 2781 N N . ALA A 1 353 ? -13.875 0.106 -13.586 1 97.75 353 ALA A N 1
ATOM 2782 C CA . ALA A 1 353 ? -14.734 1.244 -13.906 1 97.75 353 ALA A CA 1
ATOM 2783 C C . ALA A 1 353 ? -16.078 0.779 -14.461 1 97.75 353 ALA A C 1
ATOM 2785 O O . ALA A 1 353 ? -17.125 1.354 -14.141 1 97.75 353 ALA A O 1
ATOM 2786 N N . HIS A 1 354 ? -16.016 -0.24 -15.336 1 97.38 354 HIS A N 1
ATOM 2787 C CA . HIS A 1 354 ? -17.234 -0.818 -15.891 1 97.38 354 HIS A CA 1
ATOM 2788 C C . HIS A 1 354 ? -18.203 -1.259 -14.789 1 97.38 354 HIS A C 1
ATOM 2790 O O . HIS A 1 354 ? -19.391 -0.967 -14.852 1 97.38 354 HIS A O 1
ATOM 2796 N N . HIS A 1 355 ? -17.703 -1.884 -13.812 1 96.81 355 HIS A N 1
ATOM 2797 C CA . HIS A 1 355 ? -18.5 -2.43 -12.727 1 96.81 355 HIS A CA 1
ATOM 2798 C C . HIS A 1 355 ? -19.047 -1.321 -11.836 1 96.81 355 HIS A C 1
ATOM 2800 O O . HIS A 1 355 ? -20.156 -1.441 -11.297 1 96.81 355 HIS A O 1
ATOM 2806 N N . LEU A 1 356 ? -18.266 -0.335 -11.602 1 98.19 356 LEU A N 1
ATOM 2807 C CA . LEU A 1 356 ? -18.719 0.801 -10.812 1 98.19 356 LEU A CA 1
ATOM 2808 C C . LEU A 1 356 ? -19.875 1.521 -11.516 1 98.19 356 LEU A C 1
ATOM 2810 O O . LEU A 1 356 ? -20.844 1.917 -10.867 1 98.19 356 LEU A O 1
ATOM 2814 N N . ILE A 1 357 ? -19.75 1.733 -12.859 1 98.44 357 ILE A N 1
ATOM 2815 C CA . ILE A 1 357 ? -20.812 2.354 -13.633 1 98.44 357 ILE A CA 1
ATOM 2816 C C . ILE A 1 357 ? -22.078 1.509 -13.539 1 98.44 357 ILE A C 1
ATOM 2818 O O . ILE A 1 357 ? -23.172 2.037 -13.289 1 98.44 357 ILE A O 1
ATOM 2822 N N . ARG A 1 358 ? -21.922 0.218 -13.688 1 97.75 358 ARG A N 1
ATOM 2823 C CA . ARG A 1 358 ? -23.062 -0.689 -13.562 1 97.75 358 ARG A CA 1
ATOM 2824 C C . ARG A 1 358 ? -23.688 -0.597 -12.172 1 97.75 358 ARG A C 1
ATOM 2826 O O . ARG A 1 358 ? -24.906 -0.711 -12.023 1 97.75 358 ARG A O 1
ATOM 2833 N N . HIS A 1 359 ? -22.859 -0.516 -11.188 1 97.56 359 HIS A N 1
ATOM 2834 C CA . HIS A 1 359 ? -23.344 -0.39 -9.82 1 97.56 359 HIS A CA 1
ATOM 2835 C C . HIS A 1 359 ? -24.25 0.829 -9.664 1 97.56 359 HIS A C 1
ATOM 2837 O O . HIS A 1 359 ? -25.312 0.744 -9.039 1 97.56 359 HIS A O 1
ATOM 2843 N N . VAL A 1 360 ? -23.844 1.964 -10.18 1 98.38 360 VAL A N 1
ATOM 2844 C CA . VAL A 1 360 ? -24.641 3.184 -10.125 1 98.38 360 VAL A CA 1
ATOM 2845 C C . VAL A 1 360 ? -25.984 2.957 -10.812 1 98.38 360 VAL A C 1
ATOM 2847 O O . VAL A 1 360 ? -27.031 3.338 -10.289 1 98.38 360 VAL A O 1
ATOM 2850 N N . CYS A 1 361 ? -25.969 2.32 -12.016 1 98.31 361 CYS A N 1
ATOM 2851 C CA . CYS A 1 361 ? -27.188 2.025 -12.766 1 98.31 361 CYS A CA 1
ATOM 2852 C C . CYS A 1 361 ? -28.125 1.158 -11.945 1 98.31 361 CYS A C 1
ATOM 2854 O O . CYS A 1 361 ? -29.344 1.409 -11.914 1 98.31 361 CYS A O 1
ATOM 2856 N N . LYS A 1 362 ? -27.609 0.197 -11.312 1 97.44 362 LYS A N 1
ATOM 2857 C CA . LYS A 1 362 ? -28.406 -0.717 -10.508 1 97.44 362 LYS A CA 1
ATOM 2858 C C . LYS A 1 362 ? -29.047 0.007 -9.328 1 97.44 362 LYS A C 1
ATOM 2860 O O . LYS A 1 362 ? -30.203 -0.245 -8.992 1 97.44 362 LYS A O 1
ATOM 2865 N N . GLN A 1 363 ? -28.25 0.817 -8.648 1 97.31 363 GLN A N 1
ATOM 2866 C CA . GLN A 1 363 ? -28.781 1.585 -7.531 1 97.31 363 GLN A CA 1
ATOM 2867 C C . GLN A 1 363 ? -29.922 2.492 -7.984 1 97.31 363 GLN A C 1
ATOM 2869 O O . GLN A 1 363 ? -30.922 2.641 -7.281 1 97.31 363 GLN A O 1
ATOM 2874 N N . HIS A 1 364 ? -29.766 3.127 -9.117 1 97.62 364 HIS A N 1
ATOM 2875 C CA . HIS A 1 364 ? -30.797 3.979 -9.672 1 97.62 364 HIS A CA 1
ATOM 2876 C C . HIS A 1 364 ? -32.094 3.189 -9.914 1 97.62 364 HIS A C 1
ATOM 2878 O O . HIS A 1 364 ? -33.188 3.648 -9.57 1 97.62 364 HIS A O 1
ATOM 2884 N N . GLN A 1 365 ? -31.938 2.043 -10.5 1 96.31 365 GLN A N 1
ATOM 2885 C CA . GLN A 1 365 ? -33.062 1.182 -10.773 1 96.31 365 GLN A CA 1
ATOM 2886 C C . GLN A 1 365 ? -33.781 0.787 -9.484 1 96.31 365 GLN A C 1
ATOM 2888 O O . GLN A 1 365 ? -35.031 0.76 -9.438 1 96.31 365 GLN A O 1
ATOM 2893 N N . ARG A 1 366 ? -33.062 0.452 -8.5 1 94.88 366 ARG A N 1
ATOM 2894 C CA . ARG A 1 366 ? -33.656 0.051 -7.215 1 94.88 366 ARG A CA 1
ATOM 2895 C C . ARG A 1 366 ? -34.469 1.183 -6.602 1 94.88 366 ARG A C 1
ATOM 2897 O O . ARG A 1 366 ? -35.531 0.945 -6.02 1 94.88 366 ARG A O 1
ATOM 2904 N N . LEU A 1 367 ? -34 2.354 -6.695 1 93 367 LEU A N 1
ATOM 2905 C CA . LEU A 1 367 ? -34.656 3.502 -6.102 1 93 367 LEU A CA 1
ATOM 2906 C C . LEU A 1 367 ? -35.938 3.854 -6.883 1 93 367 LEU A C 1
ATOM 2908 O O . LEU A 1 367 ? -36.906 4.371 -6.312 1 93 367 LEU A O 1
ATOM 2912 N N . GLN A 1 368 ? -35.938 3.611 -8.164 1 89.75 368 GLN A N 1
ATOM 2913 C CA . GLN A 1 368 ? -37.125 3.879 -8.984 1 89.75 368 GLN A CA 1
ATOM 2914 C C . GLN A 1 368 ? -38.219 2.875 -8.688 1 89.75 368 GLN A C 1
ATOM 2916 O O . GLN A 1 368 ? -39.406 3.172 -8.883 1 89.75 368 GLN A O 1
ATOM 2921 N N . LYS A 1 369 ? -37.906 1.71 -8.25 1 85.31 369 LYS A N 1
ATOM 2922 C CA . LYS A 1 369 ? -38.906 0.686 -7.926 1 85.31 369 LYS A CA 1
ATOM 2923 C C . LYS A 1 369 ? -39.5 0.916 -6.539 1 85.31 369 LYS A C 1
ATOM 2925 O O . LYS A 1 369 ? -40.531 0.344 -6.203 1 85.31 369 LYS A O 1
ATOM 2930 N N . LEU A 1 370 ? -38.875 1.688 -5.633 1 74.88 370 LEU A N 1
ATOM 2931 C CA . LEU A 1 370 ? -39.406 2.033 -4.316 1 74.88 370 LEU A CA 1
ATOM 2932 C C . LEU A 1 370 ? -40.375 3.219 -4.41 1 74.88 370 LEU A C 1
ATOM 2934 O O . LEU A 1 370 ? -41.375 3.285 -3.68 1 74.88 370 LEU A O 1
ATOM 2938 N N . MET B 1 1 ? -18.094 8.789 10.484 1 66.31 1 MET B N 1
ATOM 2939 C CA . MET B 1 1 ? -17.062 9.18 11.438 1 66.31 1 MET B CA 1
ATOM 2940 C C . MET B 1 1 ? -15.68 8.781 10.922 1 66.31 1 MET B C 1
ATOM 2942 O O . MET B 1 1 ? -15.5 7.684 10.398 1 66.31 1 MET B O 1
ATOM 2946 N N . SER B 1 2 ? -14.742 9.719 10.953 1 86.19 2 SER B N 1
ATOM 2947 C CA . SER B 1 2 ? -13.383 9.523 10.461 1 86.19 2 SER B CA 1
ATOM 2948 C C . SER B 1 2 ? -12.562 8.672 11.422 1 86.19 2 SER B C 1
ATOM 2950 O O . SER B 1 2 ? -12.734 8.758 12.641 1 86.19 2 SER B O 1
ATOM 2952 N N . THR B 1 3 ? -11.82 7.793 10.961 1 93.06 3 THR B N 1
ATOM 2953 C CA . THR B 1 3 ? -10.875 7.031 11.773 1 93.06 3 THR B CA 1
ATOM 2954 C C . THR B 1 3 ? -9.742 7.918 12.266 1 93.06 3 THR B C 1
ATOM 2956 O O . THR B 1 3 ? -9.5 8.992 11.711 1 93.06 3 THR B O 1
ATOM 2959 N N . PHE B 1 4 ? -9.141 7.562 13.375 1 95.69 4 PHE B N 1
ATOM 2960 C CA . PHE B 1 4 ? -7.953 8.266 13.859 1 95.69 4 PHE B CA 1
ATOM 2961 C C . PHE B 1 4 ? -6.867 8.289 12.789 1 95.69 4 PHE B C 1
ATOM 2963 O O . PHE B 1 4 ? -6.676 7.309 12.062 1 95.69 4 PHE B O 1
ATOM 2970 N N . PHE B 1 5 ? -6.156 9.453 12.57 1 97.19 5 PHE B N 1
ATOM 2971 C CA . PHE B 1 5 ? -5.18 9.734 11.523 1 97.19 5 PHE B CA 1
ATOM 2972 C C . PHE B 1 5 ? -5.875 9.961 10.188 1 97.19 5 PHE B C 1
ATOM 2974 O O . PHE B 1 5 ? -5.223 10.305 9.195 1 97.19 5 PHE B O 1
ATOM 2981 N N . GLY B 1 6 ? -7.156 9.75 10.07 1 96.25 6 GLY B N 1
ATOM 2982 C CA . GLY B 1 6 ? -7.848 9.797 8.789 1 96.25 6 GLY B CA 1
ATOM 2983 C C . GLY B 1 6 ? -8.852 10.93 8.695 1 96.25 6 GLY B C 1
ATOM 2984 O O . GLY B 1 6 ? -9.82 10.844 7.945 1 96.25 6 GLY B O 1
ATOM 2985 N N . ASP B 1 7 ? -8.688 11.945 9.492 1 95.62 7 ASP B N 1
ATOM 2986 C CA . ASP B 1 7 ? -9.531 13.133 9.398 1 95.62 7 ASP B CA 1
ATOM 2987 C C . ASP B 1 7 ? -9.25 13.906 8.102 1 95.62 7 ASP B C 1
ATOM 2989 O O . ASP B 1 7 ? -8.305 13.586 7.379 1 95.62 7 ASP B O 1
ATOM 2993 N N . VAL B 1 8 ? -10.234 14.828 7.797 1 92.38 8 VAL B N 1
ATOM 2994 C CA . VAL B 1 8 ? -9.977 15.711 6.664 1 92.38 8 VAL B CA 1
ATOM 2995 C C . VAL B 1 8 ? -8.742 16.562 6.941 1 92.38 8 VAL B C 1
ATOM 2997 O O . VAL B 1 8 ? -8.68 17.266 7.957 1 92.38 8 VAL B O 1
ATOM 3000 N N . GLY B 1 9 ? -7.809 16.469 6.156 1 93.75 9 GLY B N 1
ATOM 3001 C CA . GLY B 1 9 ? -6.547 17.156 6.348 1 93.75 9 GLY B CA 1
ATOM 3002 C C . GLY B 1 9 ? -6.434 18.438 5.527 1 93.75 9 GLY B C 1
ATOM 3003 O O . GLY B 1 9 ? -7.371 19.234 5.484 1 93.75 9 GLY B O 1
ATOM 3004 N N . LEU B 1 10 ? -5.266 18.641 4.988 1 97.12 10 LEU B N 1
ATOM 3005 C CA . LEU B 1 10 ? -4.934 19.812 4.191 1 97.12 10 LEU B CA 1
ATOM 3006 C C . LEU B 1 10 ? -5.398 19.641 2.75 1 97.12 10 LEU B C 1
ATOM 3008 O O . LEU B 1 10 ? -5.613 18.516 2.291 1 97.12 10 LEU B O 1
ATOM 3012 N N . ASN B 1 11 ? -5.66 20.797 2.154 1 96.62 11 ASN B N 1
ATOM 3013 C CA . ASN B 1 11 ? -5.711 20.75 0.697 1 96.62 11 ASN B CA 1
ATOM 3014 C C . ASN B 1 11 ? -4.324 20.5 0.099 1 96.62 11 ASN B C 1
ATOM 3016 O O . ASN B 1 11 ? -3.48 21.406 0.1 1 96.62 11 ASN B O 1
ATOM 3020 N N . ARG B 1 12 ? -4.109 19.391 -0.401 1 97.38 12 ARG B N 1
ATOM 3021 C CA . ARG B 1 12 ? -2.76 18.984 -0.774 1 97.38 12 ARG B CA 1
ATOM 3022 C C . ARG B 1 12 ? -2.281 19.734 -2.012 1 97.38 12 ARG B C 1
ATOM 3024 O O . ARG B 1 12 ? -1.076 19.891 -2.225 1 97.38 12 ARG B O 1
ATOM 3031 N N . VAL B 1 13 ? -3.215 20.234 -2.846 1 96.75 13 VAL B N 1
ATOM 3032 C CA . VAL B 1 13 ? -2.904 20.938 -4.082 1 96.75 13 VAL B CA 1
ATOM 3033 C C . VAL B 1 13 ? -1.715 20.281 -4.773 1 96.75 13 VAL B C 1
ATOM 3035 O O . VAL B 1 13 ? -0.745 20.953 -5.133 1 96.75 13 VAL B O 1
ATOM 3038 N N . SER B 1 14 ? -1.801 18.984 -4.945 1 96.12 14 SER B N 1
ATOM 3039 C CA . SER B 1 14 ? -0.68 18.172 -5.41 1 96.12 14 SER B CA 1
ATOM 3040 C C . SER B 1 14 ? -0.214 18.609 -6.793 1 96.12 14 SER B C 1
ATOM 3042 O O . SER B 1 14 ? 0.969 18.5 -7.121 1 96.12 14 SER B O 1
ATOM 3044 N N . PHE B 1 15 ? -1.081 19.203 -7.57 1 94.88 15 PHE B N 1
ATOM 3045 C CA . PHE B 1 15 ? -0.795 19.594 -8.945 1 94.88 15 PHE B CA 1
ATOM 3046 C C . PHE B 1 15 ? 0.122 20.812 -8.977 1 94.88 15 PHE B C 1
ATOM 3048 O O . PHE B 1 15 ? 0.668 21.156 -10.031 1 94.88 15 PHE B O 1
ATOM 3055 N N . LEU B 1 16 ? 0.402 21.453 -7.875 1 96.81 16 LEU B N 1
ATOM 3056 C CA . LEU B 1 16 ? 1.268 22.625 -7.82 1 96.81 16 LEU B CA 1
ATOM 3057 C C . LEU B 1 16 ? 2.691 22.234 -7.441 1 96.81 16 LEU B C 1
ATOM 3059 O O . LEU B 1 16 ? 3.613 23.047 -7.547 1 96.81 16 LEU B O 1
ATOM 3063 N N . ARG B 1 17 ? 2.91 21 -7.059 1 97.12 17 ARG B N 1
ATOM 3064 C CA . ARG B 1 17 ? 4.18 20.594 -6.469 1 97.12 17 ARG B CA 1
ATOM 3065 C C . ARG B 1 17 ? 5.305 20.656 -7.496 1 97.12 17 ARG B C 1
ATOM 3067 O O . ARG B 1 17 ? 6.473 20.812 -7.133 1 97.12 17 ARG B O 1
ATOM 3074 N N . GLU B 1 18 ? 4.961 20.516 -8.758 1 94.94 18 GLU B N 1
ATOM 3075 C CA . GLU B 1 18 ? 5.973 20.547 -9.812 1 94.94 18 GLU B CA 1
ATOM 3076 C C . GLU B 1 18 ? 6.422 21.984 -10.102 1 94.94 18 GLU B C 1
ATOM 3078 O O . GLU B 1 18 ? 7.422 22.203 -10.781 1 94.94 18 GLU B O 1
ATOM 3083 N N . ASP B 1 19 ? 5.633 2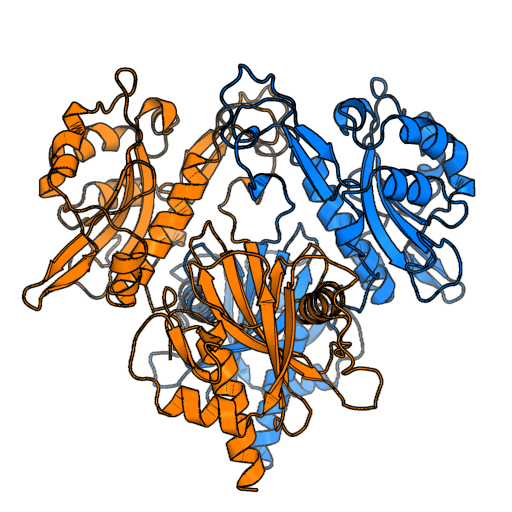2.938 -9.648 1 96.69 19 ASP B N 1
ATOM 3084 C CA . ASP B 1 19 ? 5.957 24.344 -9.805 1 96.69 19 ASP B CA 1
ATOM 3085 C C . ASP B 1 19 ? 6.953 24.797 -8.742 1 96.69 19 ASP B C 1
ATOM 3087 O O . ASP B 1 19 ? 6.562 25.156 -7.629 1 96.69 19 ASP B O 1
ATOM 3091 N N . THR B 1 20 ? 8.195 24.969 -9.117 1 96.75 20 THR B N 1
ATOM 3092 C CA . THR B 1 20 ? 9.273 25.328 -8.203 1 96.75 20 THR B CA 1
ATOM 3093 C C . THR B 1 20 ? 9.023 26.688 -7.566 1 96.75 20 THR B C 1
ATOM 3095 O O . THR B 1 20 ? 9.336 26.906 -6.395 1 96.75 20 THR B O 1
ATOM 3098 N N . GLU B 1 21 ? 8.523 27.562 -8.352 1 97.19 21 GLU B N 1
ATOM 3099 C CA . GLU B 1 21 ? 8.219 28.891 -7.824 1 97.19 21 GLU B CA 1
ATOM 3100 C C . GLU B 1 21 ? 7.188 28.812 -6.703 1 97.19 21 GLU B C 1
ATOM 3102 O O . GLU B 1 21 ? 7.332 29.484 -5.672 1 97.19 21 GLU B O 1
ATOM 3107 N N . PHE B 1 22 ? 6.164 28.047 -6.895 1 98 22 PHE B N 1
ATOM 3108 C CA . PHE B 1 22 ? 5.152 27.859 -5.859 1 98 22 PHE B CA 1
ATOM 3109 C C . PHE B 1 22 ? 5.781 27.344 -4.574 1 98 22 PHE B C 1
ATOM 3111 O O . PHE B 1 22 ? 5.52 27.859 -3.49 1 98 22 PHE B O 1
ATOM 3118 N N . ILE B 1 23 ? 6.594 26.281 -4.703 1 98.5 23 ILE B N 1
ATOM 3119 C CA . ILE B 1 23 ? 7.188 25.625 -3.541 1 98.5 23 ILE B CA 1
ATOM 3120 C C . ILE B 1 23 ? 8.055 26.625 -2.777 1 98.5 23 ILE B C 1
ATOM 3122 O O . ILE B 1 23 ? 7.98 26.719 -1.548 1 98.5 23 ILE B O 1
ATOM 3126 N N . LYS B 1 24 ? 8.852 27.406 -3.502 1 98 24 LYS B N 1
ATOM 3127 C CA . LYS B 1 24 ? 9.75 28.375 -2.871 1 98 24 LYS B CA 1
ATOM 3128 C C . LYS B 1 24 ? 8.961 29.469 -2.156 1 98 24 LYS B C 1
ATOM 3130 O O . LYS B 1 24 ? 9.273 29.812 -1.017 1 98 24 LYS B O 1
ATOM 3135 N N . LEU B 1 25 ? 7.895 29.969 -2.811 1 98.06 25 LEU B N 1
ATOM 3136 C CA . LEU B 1 25 ? 7.066 31 -2.221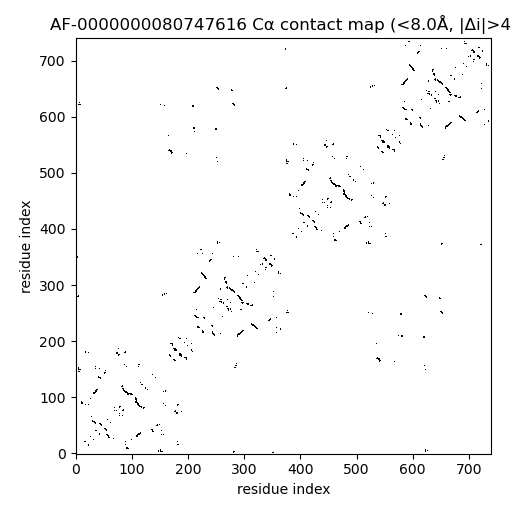 1 98.06 25 LEU B CA 1
ATOM 3137 C C . LEU B 1 25 ? 6.344 30.484 -0.979 1 98.06 25 LEU B C 1
ATOM 3139 O O . LEU B 1 25 ? 6.258 31.188 0.03 1 98.06 25 LEU B O 1
ATOM 3143 N N . ALA B 1 26 ? 5.82 29.281 -1.086 1 98.31 26 ALA B N 1
ATOM 3144 C CA . ALA B 1 26 ? 5.121 28.688 0.047 1 98.31 26 ALA B CA 1
ATOM 3145 C C . ALA B 1 26 ? 6.066 28.484 1.228 1 98.31 26 ALA B C 1
ATOM 3147 O O . ALA B 1 26 ? 5.715 28.781 2.371 1 98.31 26 ALA B O 1
ATOM 3148 N N . PHE B 1 27 ? 7.289 28.047 0.955 1 98.62 27 PHE B N 1
ATOM 3149 C CA . PHE B 1 27 ? 8.273 27.719 1.979 1 98.62 27 PHE B CA 1
ATOM 3150 C C . PHE B 1 27 ? 8.742 28.969 2.707 1 98.62 27 PHE B C 1
ATOM 3152 O O . PHE B 1 27 ? 9.008 28.938 3.91 1 98.62 27 PHE B O 1
ATOM 3159 N N . THR B 1 28 ? 8.812 30.047 2.01 1 98 28 THR B N 1
ATOM 3160 C CA . THR B 1 28 ? 9.375 31.266 2.58 1 98 28 THR B CA 1
ATOM 3161 C C . THR B 1 28 ? 8.266 32.219 3.041 1 98 28 THR B C 1
ATOM 3163 O O . THR B 1 28 ? 8.539 33.312 3.533 1 98 28 THR B O 1
ATOM 3166 N N . SER B 1 29 ? 7.078 31.766 2.896 1 97.5 29 SER B N 1
ATOM 3167 C CA . SER B 1 29 ? 5.945 32.594 3.305 1 97.5 29 SER B CA 1
ATOM 3168 C C . SER B 1 29 ? 5.957 32.844 4.809 1 97.5 29 SER B C 1
ATOM 3170 O O . SER B 1 29 ? 6.297 31.938 5.59 1 97.5 29 SER B O 1
ATOM 3172 N N . SER B 1 30 ? 5.5 34.031 5.254 1 96.69 30 SER B N 1
ATOM 3173 C CA . SER B 1 30 ? 5.383 34.344 6.676 1 96.69 30 SER B CA 1
ATOM 3174 C C . SER B 1 30 ? 4.277 33.5 7.328 1 96.69 30 SER B C 1
ATOM 3176 O O . SER B 1 30 ? 4.215 33.406 8.555 1 96.69 30 SER B O 1
ATOM 3178 N N . GLU B 1 31 ? 3.418 32.875 6.523 1 96.62 31 GLU B N 1
ATOM 3179 C CA . GLU B 1 31 ? 2.277 32.125 7.031 1 96.62 31 GLU B CA 1
ATOM 3180 C C . GLU B 1 31 ? 2.582 30.641 7.074 1 96.62 31 GLU B C 1
ATOM 3182 O O . GLU B 1 31 ? 1.734 29.844 7.477 1 96.62 31 GLU B O 1
ATOM 3187 N N . ALA B 1 32 ? 3.754 30.266 6.648 1 97.75 32 ALA B N 1
ATOM 3188 C CA . ALA B 1 32 ? 4.109 28.844 6.594 1 97.75 32 ALA B CA 1
ATOM 3189 C C . ALA B 1 32 ? 4.18 28.234 7.992 1 97.75 32 ALA B C 1
ATOM 3191 O O . ALA B 1 32 ? 4.586 28.906 8.945 1 97.75 32 ALA B O 1
ATOM 3192 N N . LYS B 1 33 ? 3.705 27.062 8.141 1 97.81 33 LYS B N 1
ATOM 3193 C CA . LYS B 1 33 ? 3.742 26.266 9.367 1 97.81 33 LYS B CA 1
ATOM 3194 C C . LYS B 1 33 ? 4.586 25.016 9.172 1 97.81 33 LYS B C 1
ATOM 3196 O O . LYS B 1 33 ? 4.625 24.438 8.078 1 97.81 33 LYS B O 1
ATOM 3201 N N . PHE B 1 34 ? 5.258 24.594 10.242 1 98.69 34 PHE B N 1
ATOM 3202 C CA . PHE B 1 34 ? 6.215 23.5 10.117 1 98.69 34 PHE B CA 1
ATOM 3203 C C . PHE B 1 34 ? 6.008 22.469 11.219 1 98.69 34 PHE B C 1
ATOM 3205 O O . PHE B 1 34 ? 6.051 22.812 12.398 1 98.69 34 PHE B O 1
ATOM 3212 N N . ILE B 1 35 ? 5.684 21.297 10.82 1 98.69 35 ILE B N 1
ATOM 3213 C CA . ILE B 1 35 ? 5.738 20.172 11.75 1 98.69 35 ILE B CA 1
ATOM 3214 C C . ILE B 1 35 ? 7.16 19.625 11.805 1 98.69 35 ILE B C 1
ATOM 3216 O O . ILE B 1 35 ? 7.676 19.109 10.812 1 98.69 35 ILE B O 1
ATOM 3220 N N . VAL B 1 36 ? 7.727 19.656 12.984 1 98.56 36 VAL B N 1
ATOM 3221 C CA . VAL B 1 36 ? 9.156 19.375 13.117 1 98.56 36 VAL B CA 1
ATOM 3222 C C . VAL B 1 36 ? 9.359 18.016 13.773 1 98.56 36 VAL B C 1
ATOM 3224 O O . VAL B 1 36 ? 8.672 17.672 14.742 1 98.56 36 VAL B O 1
ATOM 3227 N N . PHE B 1 37 ? 10.25 17.266 13.203 1 98.38 37 PHE B N 1
ATOM 3228 C CA . PHE B 1 37 ? 10.703 15.977 13.734 1 98.38 37 PHE B CA 1
ATOM 3229 C C . PHE B 1 37 ? 12.211 15.977 13.945 1 98.38 37 PHE B C 1
ATOM 3231 O O . PHE B 1 37 ? 12.953 16.609 13.188 1 98.38 37 PHE B O 1
ATOM 3238 N N . VAL B 1 38 ? 12.633 15.289 14.969 1 97.25 38 VAL B N 1
ATOM 3239 C CA . VAL B 1 38 ? 14.047 14.992 15.18 1 97.25 38 VAL B CA 1
ATOM 3240 C C . VAL B 1 38 ? 14.234 13.5 15.406 1 97.25 38 VAL B C 1
ATOM 3242 O O . VAL B 1 38 ? 13.641 12.922 16.328 1 97.25 38 VAL B O 1
ATOM 3245 N N . ASN B 1 39 ? 14.961 12.875 14.562 1 90.75 39 ASN B N 1
ATOM 3246 C CA . ASN B 1 39 ? 15.234 11.438 14.617 1 90.75 39 ASN B CA 1
ATOM 3247 C C . ASN B 1 39 ? 13.938 10.633 14.695 1 90.75 39 ASN B C 1
ATOM 3249 O O . ASN B 1 39 ? 13.797 9.766 15.562 1 90.75 39 ASN B O 1
ATOM 3253 N N . GLY B 1 40 ? 12.969 11.086 13.953 1 92.06 40 GLY B N 1
ATOM 3254 C CA . GLY B 1 40 ? 11.75 10.312 13.789 1 92.06 40 GLY B CA 1
ATOM 3255 C C . GLY B 1 40 ? 10.656 10.703 14.766 1 92.06 40 GLY B C 1
ATOM 3256 O O . GLY B 1 40 ? 9.531 10.195 14.688 1 92.06 40 GLY B O 1
ATOM 3257 N N . GLU B 1 41 ? 10.898 11.664 15.68 1 94.81 41 GLU B N 1
ATOM 3258 C CA . GLU B 1 41 ? 9.93 12.008 16.703 1 94.81 41 GLU B CA 1
ATOM 3259 C C . GLU B 1 41 ? 9.484 13.461 16.594 1 94.81 41 GLU B C 1
ATOM 3261 O O . GLU B 1 41 ? 10.32 14.359 16.438 1 94.81 41 GLU B O 1
ATOM 3266 N N . ALA B 1 42 ? 8.203 13.633 16.672 1 98.06 42 ALA B N 1
ATOM 3267 C CA . ALA B 1 42 ? 7.652 14.984 16.703 1 98.06 42 ALA B CA 1
ATOM 3268 C C . ALA B 1 42 ? 7.566 15.508 18.141 1 98.06 42 ALA B C 1
ATOM 3270 O O . ALA B 1 42 ? 8.117 14.906 19.062 1 98.06 42 ALA B O 1
ATOM 3271 N N . PHE B 1 43 ? 6.98 16.703 18.25 1 98.31 43 PHE B N 1
ATOM 3272 C CA . PHE B 1 43 ? 6.902 17.344 19.547 1 98.31 43 PHE B CA 1
ATOM 3273 C C . PHE B 1 43 ? 5.473 17.781 19.859 1 98.31 43 PHE B C 1
ATOM 3275 O O . PHE B 1 43 ? 4.645 17.891 18.953 1 98.31 43 PHE B O 1
ATOM 3282 N N . TYR B 1 44 ? 5.172 17.938 21.094 1 97.38 44 TYR B N 1
ATOM 3283 C CA . TYR B 1 44 ? 3.842 18.391 21.469 1 97.38 44 TYR B CA 1
ATOM 3284 C C . TYR B 1 44 ? 3.93 19.453 22.562 1 97.38 44 TYR B C 1
ATOM 3286 O O . TYR B 1 44 ? 4.941 19.547 23.266 1 97.38 44 TYR B O 1
ATOM 3294 N N . ASP B 1 45 ? 2.965 20.297 22.578 1 96.19 45 ASP B N 1
ATOM 3295 C CA . ASP B 1 45 ? 2.727 21.266 23.656 1 96.19 45 ASP B CA 1
ATOM 3296 C C . ASP B 1 45 ? 1.569 20.828 24.547 1 96.19 45 ASP B C 1
ATOM 3298 O O . ASP B 1 45 ? 0.83 19.891 24.203 1 96.19 45 ASP B O 1
ATOM 3302 N N . ILE B 1 46 ? 1.544 21.359 25.688 1 94.31 46 ILE B N 1
ATOM 3303 C CA . ILE B 1 46 ? 0.41 21.109 26.578 1 94.31 46 ILE B CA 1
ATOM 3304 C C . ILE B 1 46 ? -0.553 22.297 26.531 1 94.31 46 ILE B C 1
ATOM 3306 O O . ILE B 1 46 ? -0.159 23.438 26.781 1 94.31 46 ILE B O 1
ATOM 3310 N N . SER B 1 47 ? -1.727 22 26.125 1 91.06 47 SER B N 1
ATOM 3311 C CA . SER B 1 47 ? -2.746 23.047 26.047 1 91.06 47 SER B CA 1
ATOM 3312 C C . SER B 1 47 ? -3.15 23.531 27.438 1 91.06 47 SER B C 1
ATOM 3314 O O . SER B 1 47 ? -2.693 23 28.438 1 91.06 47 SER B O 1
ATOM 3316 N N . SER B 1 48 ? -4.02 24.562 27.422 1 90.56 48 SER B N 1
ATOM 3317 C CA . SER B 1 48 ? -4.5 25.141 28.672 1 90.56 48 SER B CA 1
ATOM 3318 C C . SER B 1 48 ? -5.316 24.125 29.469 1 90.56 48 SER B C 1
ATOM 3320 O O . SER B 1 48 ? -5.348 24.188 30.703 1 90.56 48 SER B O 1
ATOM 3322 N N . ASP B 1 49 ? -5.902 23.141 28.844 1 90.19 49 ASP B N 1
ATOM 3323 C CA . ASP B 1 49 ? -6.727 22.125 29.516 1 90.19 49 ASP B CA 1
ATOM 3324 C C . ASP B 1 49 ? -5.902 20.891 29.875 1 90.19 49 ASP B C 1
ATOM 3326 O O . ASP B 1 49 ? -6.457 19.859 30.266 1 90.19 49 ASP B O 1
ATOM 3330 N N . GLY B 1 50 ? -4.621 20.984 29.625 1 90.31 50 GLY B N 1
ATOM 3331 C CA . GLY B 1 50 ? -3.727 19.922 30.062 1 90.31 50 GLY B CA 1
ATOM 3332 C C . GLY B 1 50 ? -3.592 18.797 29.047 1 90.31 50 GLY B C 1
ATOM 3333 O O . GLY B 1 50 ? -3.037 17.75 29.344 1 90.31 50 GLY B O 1
ATOM 3334 N N . LYS B 1 51 ? -4.094 19 27.906 1 91.56 51 LYS B N 1
ATOM 3335 C CA . LYS B 1 51 ? -4.035 17.969 26.891 1 91.56 51 LYS B CA 1
ATOM 3336 C C . LYS B 1 51 ? -2.902 18.234 25.891 1 91.56 51 LYS B C 1
ATOM 3338 O O . LYS B 1 51 ? -2.633 19.375 25.547 1 91.56 51 LYS B O 1
ATOM 3343 N N . PRO B 1 52 ? -2.262 17.172 25.453 1 95.44 52 PRO B N 1
ATOM 3344 C CA . PRO B 1 52 ? -1.21 17.375 24.453 1 95.44 52 PRO B CA 1
ATOM 3345 C C . PRO B 1 52 ? -1.753 17.875 23.109 1 95.44 52 PRO B C 1
ATOM 3347 O O . PRO B 1 52 ? -2.842 17.469 22.688 1 95.44 52 PRO B O 1
ATOM 3350 N N . GLN B 1 53 ? -1.001 18.75 22.516 1 96.06 53 GLN B N 1
ATOM 3351 C CA . GLN B 1 53 ? -1.265 19.266 21.188 1 96.06 53 GLN B CA 1
ATOM 3352 C C . GLN B 1 53 ? -0.012 19.203 20.312 1 96.06 53 GLN B C 1
ATOM 3354 O O . GLN B 1 53 ? 1.095 19.469 20.781 1 96.06 53 GLN B O 1
ATOM 3359 N N . LEU B 1 54 ? -0.216 18.844 19.094 1 97.56 54 LEU B N 1
ATOM 3360 C CA . LEU B 1 54 ? 0.923 18.797 18.172 1 97.56 54 LEU B CA 1
ATOM 3361 C C . LEU B 1 54 ? 1.639 20.141 18.125 1 97.56 54 LEU B C 1
ATOM 3363 O O . LEU B 1 54 ? 1.001 21.188 17.969 1 97.56 54 LEU B O 1
ATOM 3367 N N . HIS B 1 55 ? 2.936 20.125 18.328 1 97.88 55 HIS B N 1
ATOM 3368 C CA . HIS B 1 55 ? 3.73 21.344 18.234 1 97.88 55 HIS B CA 1
ATOM 3369 C C . HIS B 1 55 ? 3.951 21.75 16.781 1 97.88 55 HIS B C 1
ATOM 3371 O O . HIS B 1 55 ? 4.387 20.938 15.961 1 97.88 55 HIS B O 1
ATOM 3377 N N . ILE B 1 56 ? 3.68 22.984 16.469 1 97.5 56 ILE B N 1
ATOM 3378 C CA . ILE B 1 56 ? 3.84 23.531 15.125 1 97.5 56 ILE B CA 1
ATOM 3379 C C . ILE B 1 56 ? 4.73 24.766 15.172 1 97.5 56 ILE B C 1
ATOM 3381 O O . ILE B 1 56 ? 4.449 25.719 15.922 1 97.5 56 ILE B O 1
ATOM 3385 N N . GLU B 1 57 ? 5.812 24.766 14.398 1 97.75 57 GLU B N 1
ATOM 3386 C CA . GLU B 1 57 ? 6.691 25.922 14.312 1 97.75 57 GLU B CA 1
ATOM 3387 C C . GLU B 1 57 ? 6.211 26.906 13.25 1 97.75 57 GLU B C 1
ATOM 3389 O O . GLU B 1 57 ? 5.543 26.516 12.289 1 97.75 57 GLU B O 1
ATOM 3394 N N . THR B 1 58 ? 6.617 28.125 13.414 1 96.94 58 THR B N 1
ATOM 3395 C CA . THR B 1 58 ? 6.254 29.172 12.477 1 96.94 58 THR B CA 1
ATOM 3396 C C . THR B 1 58 ? 7.469 29.625 11.672 1 96.94 58 THR B C 1
ATOM 3398 O O . THR B 1 58 ? 8.609 29.312 12.023 1 96.94 58 THR B O 1
ATOM 3401 N N . SER B 1 59 ? 7.164 30.328 10.641 1 96.69 59 SER B N 1
ATOM 3402 C CA . SER B 1 59 ? 8.219 30.891 9.797 1 96.69 59 SER B CA 1
ATOM 3403 C C . SER B 1 59 ? 9.141 31.812 10.594 1 96.69 59 SER B C 1
ATOM 3405 O O . SER B 1 59 ? 10.344 31.859 10.344 1 96.69 59 SER B O 1
ATOM 3407 N N . THR B 1 60 ? 8.602 32.5 11.555 1 96.25 60 THR B N 1
ATOM 3408 C CA . THR B 1 60 ? 9.383 33.406 12.367 1 96.25 60 THR B CA 1
ATOM 3409 C C . THR B 1 60 ? 10.383 32.656 13.234 1 96.25 60 THR B C 1
ATOM 3411 O O . THR B 1 60 ? 11.555 33.031 13.312 1 96.25 60 THR B O 1
ATOM 3414 N N . SER B 1 61 ? 9.977 31.609 13.82 1 95.44 61 SER B N 1
ATOM 3415 C CA . SER B 1 61 ? 10.828 30.828 14.719 1 95.44 61 SER B CA 1
ATOM 3416 C C . SER B 1 61 ? 11.922 30.094 13.953 1 95.44 61 SER B C 1
ATOM 3418 O O . SER B 1 61 ? 12.984 29.812 14.508 1 95.44 61 SER B O 1
ATOM 3420 N N . LEU B 1 62 ? 11.68 29.875 12.641 1 97.81 62 LEU B N 1
ATOM 3421 C CA . LEU B 1 62 ? 12.625 29.078 11.859 1 97.81 62 LEU B CA 1
ATOM 3422 C C . LEU B 1 62 ? 13.289 29.953 10.789 1 97.81 62 LEU B C 1
ATOM 3424 O O . LEU B 1 62 ? 13.742 29.438 9.766 1 97.81 62 LEU B O 1
ATOM 3428 N N . LYS B 1 63 ? 13.305 31.203 11.008 1 97.38 63 LYS B N 1
ATOM 3429 C CA . LYS B 1 63 ? 13.75 32.156 9.992 1 97.38 63 LYS B CA 1
ATOM 3430 C C . LYS B 1 63 ? 15.141 31.797 9.484 1 97.38 63 LYS B C 1
ATOM 3432 O O . LYS B 1 63 ? 15.375 31.75 8.273 1 97.38 63 LYS B O 1
ATOM 3437 N N . GLY B 1 64 ? 16.109 31.547 10.391 1 97.5 64 GLY B N 1
ATOM 3438 C CA . GLY B 1 64 ? 17.469 31.203 10 1 97.5 64 GLY B CA 1
ATOM 3439 C C . GLY B 1 64 ? 17.547 29.922 9.172 1 97.5 64 GLY B C 1
ATOM 3440 O O . GLY B 1 64 ? 18.25 29.875 8.164 1 97.5 64 GLY B O 1
ATOM 3441 N N . ILE B 1 65 ? 16.844 28.938 9.547 1 98.25 65 ILE B N 1
ATOM 3442 C CA . ILE B 1 65 ? 16.812 27.641 8.867 1 98.25 65 ILE B CA 1
ATOM 3443 C C . ILE B 1 65 ? 16.203 27.812 7.48 1 98.25 65 ILE B C 1
ATOM 3445 O O . ILE B 1 65 ? 16.734 27.281 6.496 1 98.25 65 ILE B O 1
ATOM 3449 N N . ILE B 1 66 ? 15.117 28.578 7.406 1 98.5 66 ILE B N 1
ATOM 3450 C CA . ILE B 1 66 ? 14.43 28.812 6.141 1 98.5 66 ILE B CA 1
ATOM 3451 C C . ILE B 1 66 ? 15.367 29.531 5.172 1 98.5 66 ILE B C 1
ATOM 3453 O O . ILE B 1 66 ? 15.461 29.172 4 1 98.5 66 ILE B O 1
ATOM 3457 N N . THR B 1 67 ? 16.062 30.5 5.695 1 97.75 67 THR B N 1
ATOM 3458 C CA . THR B 1 67 ? 17 31.266 4.871 1 97.75 67 THR B CA 1
ATOM 3459 C C . THR B 1 67 ? 18.109 30.359 4.336 1 97.75 67 THR B C 1
ATOM 3461 O O . THR B 1 67 ? 18.484 30.453 3.166 1 97.75 67 THR B O 1
ATOM 3464 N N . THR B 1 68 ? 18.516 29.484 5.168 1 97.88 68 THR B N 1
ATOM 3465 C CA . THR B 1 68 ? 19.609 28.578 4.816 1 97.88 68 THR B CA 1
ATOM 3466 C C . THR B 1 68 ? 19.141 27.562 3.773 1 97.88 68 THR B C 1
ATOM 3468 O O . THR B 1 68 ? 19.891 27.25 2.838 1 97.88 68 THR B O 1
ATOM 3471 N N . LEU B 1 69 ? 17.953 27.078 3.863 1 98.25 69 LEU B N 1
ATOM 3472 C CA . LEU B 1 69 ? 17.5 25.938 3.08 1 98.25 69 LEU B CA 1
ATOM 3473 C C . LEU B 1 69 ? 16.828 26.391 1.786 1 98.25 69 LEU B C 1
ATOM 3475 O O . LEU B 1 69 ? 16.781 25.641 0.809 1 98.25 69 LEU B O 1
ATOM 3479 N N . SER B 1 70 ? 16.297 27.609 1.721 1 97.69 70 SER B N 1
ATOM 3480 C CA . SER B 1 70 ? 15.484 28.094 0.609 1 97.69 70 SER B CA 1
ATOM 3481 C C . SER B 1 70 ? 16.219 27.938 -0.719 1 97.69 70 SER B C 1
ATOM 3483 O O . SER B 1 70 ? 15.641 27.484 -1.705 1 97.69 70 SER B O 1
ATOM 3485 N N . PRO B 1 71 ? 17.562 28.234 -0.778 1 97.31 71 PRO B N 1
ATOM 3486 C CA . PRO B 1 71 ? 18.266 28.125 -2.059 1 97.31 71 PRO B CA 1
ATOM 3487 C C . PRO B 1 71 ? 18.469 26.672 -2.482 1 97.31 71 PRO B C 1
ATOM 3489 O O . PRO B 1 71 ? 18.812 26.406 -3.637 1 97.31 71 PRO B O 1
ATOM 3492 N N . LEU B 1 72 ? 18.281 25.734 -1.571 1 97.88 72 LEU B N 1
ATOM 3493 C CA . LEU B 1 72 ? 18.594 24.328 -1.85 1 97.88 72 LEU B CA 1
ATOM 3494 C C . LEU B 1 72 ? 17.344 23.578 -2.332 1 97.88 72 LEU B C 1
ATOM 3496 O O . LEU B 1 72 ? 17.453 22.453 -2.822 1 97.88 72 LEU B O 1
ATOM 3500 N N . LEU B 1 73 ? 16.188 24.203 -2.207 1 97.56 73 LEU B N 1
ATOM 3501 C CA . LEU B 1 73 ? 14.953 23.516 -2.607 1 97.56 73 LEU B CA 1
ATOM 3502 C C . LEU B 1 73 ? 15.039 23.047 -4.055 1 97.56 73 LEU B C 1
ATOM 3504 O O . LEU B 1 73 ? 15.484 23.797 -4.93 1 97.56 73 LEU B O 1
ATOM 3508 N N . GLU B 1 74 ? 14.727 21.828 -4.328 1 96.12 74 GLU B N 1
ATOM 3509 C CA . GLU B 1 74 ? 14.633 21.203 -5.645 1 96.12 74 GLU B CA 1
ATOM 3510 C C . GLU B 1 74 ? 16.016 20.906 -6.215 1 96.12 74 GLU B C 1
ATOM 3512 O O . GLU B 1 74 ? 16.156 20.719 -7.422 1 96.12 74 GLU B O 1
ATOM 3517 N N . THR B 1 75 ? 17.062 20.953 -5.363 1 96.81 75 THR B N 1
ATOM 3518 C CA . THR B 1 75 ? 18.406 20.641 -5.828 1 96.81 75 THR B CA 1
ATOM 3519 C C . THR B 1 75 ? 18.969 19.422 -5.094 1 96.81 75 THR B C 1
ATOM 3521 O O . THR B 1 75 ? 18.438 19.016 -4.055 1 96.81 75 THR B O 1
ATOM 3524 N N . LYS B 1 76 ? 20.031 18.906 -5.574 1 95.81 76 LYS B N 1
ATOM 3525 C CA . LYS B 1 76 ? 20.688 17.734 -5.016 1 95.81 76 LYS B CA 1
ATOM 3526 C C . LYS B 1 76 ? 21.203 18 -3.605 1 95.81 76 LYS B C 1
ATOM 3528 O O . LYS B 1 76 ? 21.281 17.094 -2.777 1 95.81 76 LYS B O 1
ATOM 3533 N N . ASP B 1 77 ? 21.469 19.188 -3.332 1 97 77 ASP B N 1
ATOM 3534 C CA . ASP B 1 77 ? 22.094 19.531 -2.061 1 97 77 ASP B CA 1
ATOM 3535 C C . ASP B 1 77 ? 21.078 19.531 -0.927 1 97 77 ASP B C 1
ATOM 3537 O O . ASP B 1 77 ? 21.438 19.609 0.247 1 97 77 ASP B O 1
ATOM 3541 N N . LEU B 1 78 ? 19.828 19.359 -1.274 1 97.44 78 LEU B N 1
ATOM 3542 C CA . LEU B 1 78 ? 18.797 19.297 -0.239 1 97.44 78 LEU B CA 1
ATOM 3543 C C . LEU B 1 78 ? 18.734 17.906 0.383 1 97.44 78 LEU B C 1
ATOM 3545 O O . LEU B 1 78 ? 18.031 17.688 1.376 1 97.44 78 LEU B O 1
ATOM 3549 N N . ARG B 1 79 ? 19.391 16.938 -0.159 1 96.25 79 ARG B N 1
ATOM 3550 C CA . ARG B 1 79 ? 19.391 15.594 0.42 1 96.25 79 ARG B CA 1
ATOM 3551 C C . ARG B 1 79 ? 19.766 15.633 1.899 1 96.25 79 ARG B C 1
ATOM 3553 O O . ARG B 1 79 ? 20.625 16.422 2.307 1 96.25 79 ARG B O 1
ATOM 3560 N N . VAL B 1 80 ? 19.172 14.773 2.625 1 96.44 80 VAL B N 1
ATOM 3561 C CA . VAL B 1 80 ? 19.266 14.812 4.082 1 96.44 80 VAL B CA 1
ATOM 3562 C C . VAL B 1 80 ? 20.719 14.633 4.512 1 96.44 80 VAL B C 1
ATOM 3564 O O . VAL B 1 80 ? 21.156 15.219 5.5 1 96.44 80 VAL B O 1
ATOM 3567 N N . ASP B 1 81 ? 21.5 13.875 3.771 1 94.88 81 ASP B N 1
ATOM 3568 C CA . ASP B 1 81 ? 22.875 13.594 4.137 1 94.88 81 ASP B CA 1
ATOM 3569 C C . ASP B 1 81 ? 23.766 14.828 3.934 1 94.88 81 ASP B C 1
ATOM 3571 O O . ASP B 1 81 ? 24.875 14.898 4.469 1 94.88 81 ASP B O 1
ATOM 3575 N N . VAL B 1 82 ? 23.344 15.773 3.15 1 97.12 82 VAL B N 1
ATOM 3576 C CA . VAL B 1 82 ? 24.078 17 2.883 1 97.12 82 VAL B CA 1
ATOM 3577 C C . VAL B 1 82 ? 23.516 18.141 3.719 1 97.12 82 VAL B C 1
ATOM 3579 O O . VAL B 1 82 ? 24.25 18.797 4.457 1 97.12 82 VAL B O 1
ATOM 3582 N N . SER B 1 83 ? 22.25 18.344 3.721 1 98.12 83 SER B N 1
ATOM 3583 C CA . SER B 1 83 ? 21.609 19.5 4.34 1 98.12 83 SER B CA 1
ATOM 3584 C C . SER B 1 83 ? 21.359 19.266 5.828 1 98.12 83 SER B C 1
ATOM 3586 O O . SER B 1 83 ? 21.266 20.219 6.602 1 98.12 83 SER B O 1
ATOM 3588 N N . GLY B 1 84 ? 21.156 17.984 6.215 1 97.81 84 GLY B N 1
ATOM 3589 C CA . GLY B 1 84 ? 20.828 17.641 7.586 1 97.81 84 GLY B CA 1
ATOM 3590 C C . GLY B 1 84 ? 19.328 17.656 7.852 1 97.81 84 GLY B C 1
ATOM 3591 O O . GLY B 1 84 ? 18.891 17.547 9 1 97.81 84 GLY B O 1
ATOM 3592 N N . VAL B 1 85 ? 18.562 17.781 6.734 1 98.44 85 VAL B N 1
ATOM 3593 C CA . VAL B 1 85 ? 17.125 17.891 6.949 1 98.44 85 VAL B CA 1
ATOM 3594 C C . VAL B 1 85 ? 16.375 17.297 5.762 1 98.44 85 VAL B C 1
ATOM 3596 O O . VAL B 1 85 ? 16.812 17.422 4.617 1 98.44 85 VAL B O 1
ATOM 3599 N N . SER B 1 86 ? 15.32 16.516 6.004 1 98.44 86 SER B N 1
ATOM 3600 C CA . SER B 1 86 ? 14.32 16.188 5 1 98.44 86 SER B CA 1
ATOM 3601 C C . SER B 1 86 ? 13.133 17.141 5.055 1 98.44 86 SER B C 1
ATOM 3603 O O . SER B 1 86 ? 12.648 17.469 6.137 1 98.44 86 SER B O 1
ATOM 3605 N N . ILE B 1 87 ? 12.703 17.641 3.91 1 98.69 87 ILE B N 1
ATOM 3606 C CA . ILE B 1 87 ? 11.617 18.609 3.812 1 98.69 87 ILE B CA 1
ATOM 3607 C C . ILE B 1 87 ? 10.523 18.062 2.889 1 98.69 87 ILE B C 1
ATOM 3609 O O . ILE B 1 87 ? 10.82 17.516 1.827 1 98.69 87 ILE B O 1
ATOM 3613 N N . THR B 1 88 ? 9.281 18.188 3.281 1 98.75 88 THR B N 1
ATOM 3614 C CA . THR B 1 88 ? 8.18 17.844 2.395 1 98.75 88 THR B CA 1
ATOM 3615 C C . THR B 1 88 ? 7.055 18.875 2.508 1 98.75 88 THR B C 1
ATOM 3617 O O . THR B 1 88 ? 6.707 19.297 3.609 1 98.75 88 THR B O 1
ATOM 3620 N N . PHE B 1 89 ? 6.582 19.359 1.377 1 98.88 89 PHE B N 1
ATOM 3621 C CA . PHE B 1 89 ? 5.363 20.156 1.311 1 98.88 89 PHE B CA 1
ATOM 3622 C C . PHE B 1 89 ? 4.133 19.297 1.544 1 98.88 89 PHE B C 1
ATOM 3624 O O . PHE B 1 89 ? 3.941 18.281 0.864 1 98.88 89 PHE B O 1
ATOM 3631 N N . LEU B 1 90 ? 3.299 19.641 2.457 1 98.69 90 LEU B N 1
ATOM 3632 C CA . LEU B 1 90 ? 2.162 18.812 2.83 1 98.69 90 LEU B CA 1
ATOM 3633 C C . LEU B 1 90 ? 0.878 19.312 2.186 1 98.69 90 LEU B C 1
ATOM 3635 O O . LEU B 1 90 ? -0.003 18.531 1.834 1 98.69 90 LEU B O 1
ATOM 3639 N N . GLY B 1 91 ? 0.717 20.625 2.066 1 98.31 91 GLY B N 1
ATOM 3640 C CA . GLY B 1 91 ? -0.48 21.234 1.495 1 98.31 91 GLY B CA 1
ATOM 3641 C C . GLY B 1 91 ? -0.812 22.578 2.088 1 98.31 91 GLY B C 1
ATOM 3642 O O . GLY B 1 91 ? 0.024 23.203 2.756 1 98.31 91 GLY B O 1
ATOM 3643 N N . LEU B 1 92 ? -1.979 23.109 1.759 1 98.12 92 LEU B N 1
ATOM 3644 C CA . LEU B 1 92 ? -2.486 24.391 2.25 1 98.12 92 LEU B CA 1
ATOM 3645 C C . LEU B 1 92 ? -3.637 24.172 3.229 1 98.12 92 LEU B C 1
ATOM 3647 O O . LEU B 1 92 ? -4.566 23.422 2.945 1 98.12 92 LEU B O 1
ATOM 3651 N N . ASP B 1 93 ? -3.521 24.688 4.383 1 97.44 93 ASP B N 1
ATOM 3652 C CA . ASP B 1 93 ? -4.68 24.781 5.27 1 97.44 93 ASP B CA 1
ATOM 3653 C C . ASP B 1 93 ? -5.621 25.891 4.836 1 97.44 93 ASP B C 1
ATOM 3655 O O . ASP B 1 93 ? -5.465 27.047 5.258 1 97.44 93 ASP B O 1
ATOM 3659 N N . ASP B 1 94 ? -6.562 25.516 4.082 1 93.38 94 ASP B N 1
ATOM 3660 C CA . ASP B 1 94 ? -7.426 26.516 3.471 1 93.38 94 ASP B CA 1
ATOM 3661 C C . ASP B 1 94 ? -8.523 26.953 4.438 1 93.38 94 ASP B C 1
ATOM 3663 O O . ASP B 1 94 ? -9.445 27.672 4.047 1 93.38 94 ASP B O 1
ATOM 3667 N N . ARG B 1 95 ? -8.547 26.578 5.691 1 90.06 95 ARG B N 1
ATOM 3668 C CA . ARG B 1 95 ? -9.469 27.031 6.727 1 90.06 95 ARG B CA 1
ATOM 3669 C C . ARG B 1 95 ? -9.023 28.359 7.324 1 90.06 95 ARG B C 1
ATOM 3671 O O . ARG B 1 95 ? -9.805 29.031 8.008 1 90.06 95 ARG B O 1
ATOM 3678 N N . ILE B 1 96 ? -7.805 28.609 7.008 1 84.62 96 ILE B N 1
ATOM 3679 C CA . ILE B 1 96 ? -7.266 29.859 7.539 1 84.62 96 ILE B CA 1
ATOM 3680 C C . ILE B 1 96 ? -6.832 30.766 6.387 1 84.62 96 ILE B C 1
ATOM 3682 O O . ILE B 1 96 ? -6.359 30.281 5.352 1 84.62 96 ILE B O 1
ATOM 3686 N N . ASP B 1 97 ? -7.152 32.125 6.543 1 80.38 97 ASP B N 1
ATOM 3687 C CA . ASP B 1 97 ? -6.711 33.062 5.535 1 80.38 97 ASP B CA 1
ATOM 3688 C C . ASP B 1 97 ? -5.195 33.25 5.57 1 80.38 97 ASP B C 1
ATOM 3690 O O . ASP B 1 97 ? -4.559 33 6.598 1 80.38 97 ASP B O 1
ATOM 3694 N N . GLY B 1 98 ? -4.633 33.5 4.414 1 84.12 98 GLY B N 1
ATOM 3695 C CA . GLY B 1 98 ? -3.191 33.719 4.414 1 84.12 98 GLY B CA 1
ATOM 3696 C C . GLY B 1 98 ? -2.584 33.688 3.025 1 84.12 98 GLY B C 1
ATOM 3697 O O . GLY B 1 98 ? -3.029 34.406 2.127 1 84.12 98 GLY B O 1
ATOM 3698 N N . PHE B 1 99 ? -1.629 32.844 2.744 1 94.5 99 PHE B N 1
ATOM 3699 C CA . PHE B 1 99 ? -0.878 32.625 1.516 1 94.5 99 PHE B CA 1
ATOM 3700 C C . PHE B 1 99 ? -1.82 32.406 0.336 1 94.5 99 PHE B C 1
ATOM 3702 O O . PHE B 1 99 ? -2.869 31.781 0.477 1 94.5 99 PHE B O 1
ATOM 3709 N N . SER B 1 100 ? -1.588 33.094 -0.716 1 96.06 100 SER B N 1
ATOM 3710 C CA . SER B 1 100 ? -2.357 32.938 -1.948 1 96.06 100 SER B CA 1
ATOM 3711 C C . SER B 1 100 ? -1.441 32.75 -3.152 1 96.06 100 SER B C 1
ATOM 3713 O O . SER B 1 100 ? -0.453 33.469 -3.307 1 96.06 100 SER B O 1
ATOM 3715 N N . TYR B 1 101 ? -1.714 31.766 -3.881 1 95.88 101 TYR B N 1
ATOM 3716 C CA . TYR B 1 101 ? -0.974 31.531 -5.117 1 95.88 101 TYR B CA 1
ATOM 3717 C C . TYR B 1 101 ? -1.895 31.625 -6.328 1 95.88 101 TYR B C 1
ATOM 3719 O O . TYR B 1 101 ? -2.945 30.969 -6.363 1 95.88 101 TYR B O 1
ATOM 3727 N N . LYS B 1 102 ? -1.532 32.469 -7.312 1 93.19 102 LYS B N 1
ATOM 3728 C CA . LYS B 1 102 ? -2.264 32.719 -8.547 1 93.19 102 LYS B CA 1
ATOM 3729 C C . LYS B 1 102 ? -3.699 33.156 -8.266 1 93.19 102 LYS B C 1
ATOM 3731 O O . LYS B 1 102 ? -4.609 32.844 -9.031 1 93.19 102 LYS B O 1
ATOM 3736 N N . GLY B 1 103 ? -3.969 33.688 -7.078 1 92 103 GLY B N 1
ATOM 3737 C CA . GLY B 1 103 ? -5.273 34.219 -6.699 1 92 103 GLY B CA 1
ATOM 3738 C C . GLY B 1 103 ? -6.309 33.125 -6.484 1 92 103 GLY B C 1
ATOM 3739 O O . GLY B 1 103 ? -7.473 33.406 -6.191 1 92 103 GLY B O 1
ATOM 3740 N N . LYS B 1 104 ? -5.926 31.906 -6.52 1 91.5 104 LYS B N 1
ATOM 3741 C CA . LYS B 1 104 ? -6.891 30.797 -6.516 1 91.5 104 LYS B CA 1
ATOM 3742 C C . LYS B 1 104 ? -6.648 29.859 -5.34 1 91.5 104 LYS B C 1
ATOM 3744 O O . LYS B 1 104 ? -7.598 29.406 -4.699 1 91.5 104 LYS B O 1
ATOM 3749 N N . TYR B 1 105 ? -5.457 29.562 -5.086 1 94.62 105 TYR B N 1
ATOM 3750 C CA . TYR B 1 105 ? -5.121 28.609 -4.035 1 94.62 105 TYR B CA 1
ATOM 3751 C C . TYR B 1 105 ? -4.668 29.328 -2.771 1 94.62 105 TYR B C 1
ATOM 3753 O O . TYR B 1 105 ? -3.588 29.922 -2.736 1 94.62 105 TYR B O 1
ATOM 3761 N N . LYS B 1 106 ? -5.492 29.234 -1.789 1 95.75 106 LYS B N 1
ATOM 3762 C CA . LYS B 1 106 ? -5.281 30.016 -0.571 1 95.75 106 LYS B CA 1
ATOM 3763 C C . LYS B 1 106 ? -5.188 29.109 0.652 1 95.75 106 LYS B C 1
ATOM 3765 O O . LYS B 1 106 ? -5.77 28.016 0.669 1 95.75 106 LYS B O 1
ATOM 3770 N N . GLY B 1 107 ? -4.434 29.562 1.647 1 97.19 107 GLY B N 1
ATOM 3771 C CA . GLY B 1 107 ? -4.297 28.859 2.91 1 97.19 107 GLY B CA 1
ATOM 3772 C C . GLY B 1 107 ? -2.873 28.828 3.43 1 97.19 107 GLY B C 1
ATOM 3773 O O . GLY B 1 107 ? -1.926 29.031 2.668 1 97.19 107 GLY B O 1
ATOM 3774 N N . ALA B 1 108 ? -2.666 28.656 4.625 1 97.31 108 ALA B N 1
ATOM 3775 C CA . ALA B 1 108 ? -1.327 28.562 5.199 1 97.31 108 ALA B CA 1
ATOM 3776 C C . ALA B 1 108 ? -0.605 27.312 4.699 1 97.31 108 ALA B C 1
ATOM 3778 O O . ALA B 1 108 ? -1.124 26.188 4.809 1 97.31 108 ALA B O 1
ATOM 3779 N N . PRO B 1 109 ? 0.592 27.5 4.098 1 98.25 109 PRO B N 1
ATOM 3780 C CA . PRO B 1 109 ? 1.347 26.328 3.676 1 98.25 109 PRO B CA 1
ATOM 3781 C C . PRO B 1 109 ? 1.891 25.516 4.855 1 98.25 109 PRO B C 1
ATOM 3783 O O . PRO B 1 109 ? 2.365 26.109 5.836 1 98.25 109 PRO B O 1
ATOM 3786 N N . TYR B 1 110 ? 1.769 24.281 4.797 1 98.56 110 TYR B N 1
ATOM 3787 C CA . TYR B 1 110 ? 2.318 23.375 5.801 1 98.56 110 TYR B CA 1
ATOM 3788 C C . TYR B 1 110 ? 3.463 22.547 5.223 1 98.56 110 TYR B C 1
ATOM 3790 O O . TYR B 1 110 ? 3.375 22.062 4.094 1 98.56 110 TYR B O 1
ATOM 3798 N N . PHE B 1 111 ? 4.539 22.391 5.965 1 98.88 111 PHE B N 1
ATOM 3799 C CA . PHE B 1 111 ? 5.688 21.562 5.625 1 98.88 111 PHE B CA 1
ATOM 3800 C C . PHE B 1 111 ? 6.039 20.625 6.781 1 98.88 111 PHE B C 1
ATOM 3802 O O . PHE B 1 111 ? 5.828 20.969 7.945 1 98.88 111 PHE B O 1
ATOM 3809 N N . GLY B 1 112 ? 6.465 19.438 6.473 1 98.81 112 GLY B N 1
ATOM 3810 C CA . GLY B 1 112 ? 7.18 18.594 7.418 1 98.81 112 GLY B CA 1
ATOM 3811 C C . GLY B 1 112 ? 8.688 18.75 7.332 1 98.81 112 GLY B C 1
ATOM 3812 O O . GLY B 1 112 ? 9.242 18.844 6.238 1 98.81 112 GLY B O 1
ATOM 3813 N N . LEU B 1 113 ? 9.359 18.812 8.461 1 98.75 113 LEU B N 1
ATOM 3814 C CA . LEU B 1 113 ? 10.812 18.875 8.555 1 98.75 113 LEU B CA 1
ATOM 3815 C C . LEU B 1 113 ? 11.344 17.781 9.477 1 98.75 113 LEU B C 1
ATOM 3817 O O . LEU B 1 113 ? 10.914 17.672 10.625 1 98.75 113 LEU B O 1
ATOM 3821 N N . GLU B 1 114 ? 12.195 17.016 9.023 1 98.56 114 GLU B N 1
ATOM 3822 C CA . GLU B 1 114 ? 12.898 16.094 9.906 1 98.56 114 GLU B CA 1
ATOM 3823 C C . GLU B 1 114 ? 14.398 16.375 9.914 1 98.56 114 GLU B C 1
ATOM 3825 O O . GLU B 1 114 ? 15.07 16.25 8.891 1 98.56 114 GLU B O 1
ATOM 3830 N N . PHE B 1 115 ? 14.891 16.719 11.102 1 98.25 115 PHE B N 1
ATOM 3831 C CA . PHE B 1 115 ? 16.312 17.047 11.258 1 98.25 115 PHE B CA 1
ATOM 3832 C C . PHE B 1 115 ? 17.109 15.789 11.586 1 98.25 115 PHE B C 1
ATOM 3834 O O . PHE B 1 115 ? 16.75 15.039 12.492 1 98.25 115 PHE B O 1
ATOM 3841 N N . LYS B 1 116 ? 18.047 15.555 10.828 1 96.5 116 LYS B N 1
ATOM 3842 C CA . LYS B 1 116 ? 19.094 14.57 11.062 1 96.5 116 LYS B CA 1
ATOM 3843 C C . LYS B 1 116 ? 20.484 15.203 10.938 1 96.5 116 LYS B C 1
ATOM 3845 O O . LYS B 1 116 ? 21.25 14.844 10.039 1 96.5 116 LYS B O 1
ATOM 3850 N N . VAL B 1 117 ? 20.875 16.016 11.898 1 96.94 117 VAL B N 1
ATOM 3851 C CA . VAL B 1 117 ? 22.016 16.906 11.789 1 96.94 117 VAL B CA 1
ATOM 3852 C C . VAL B 1 117 ? 23.25 16.266 12.438 1 96.94 117 VAL B C 1
ATOM 3854 O O . VAL B 1 117 ? 23.109 15.492 13.391 1 96.94 117 VAL B O 1
ATOM 3857 N N . ASP B 1 118 ? 24.312 16.531 11.898 1 95.06 118 ASP B N 1
ATOM 3858 C CA . ASP B 1 118 ? 25.609 16.297 12.516 1 95.06 118 ASP B CA 1
ATOM 3859 C C . ASP B 1 118 ? 26.609 17.406 12.156 1 95.06 118 ASP B C 1
ATOM 3861 O O . ASP B 1 118 ? 26.203 18.453 11.656 1 95.06 118 ASP B O 1
ATOM 3865 N N . ASP B 1 119 ? 27.938 17.203 12.539 1 95.62 119 ASP B N 1
ATOM 3866 C CA . ASP B 1 119 ? 28.906 18.266 12.391 1 95.62 119 ASP B CA 1
ATOM 3867 C C . ASP B 1 119 ? 29.297 18.469 10.922 1 95.62 119 ASP B C 1
ATOM 3869 O O . ASP B 1 119 ? 29.875 19.484 10.555 1 95.62 119 ASP B O 1
ATOM 3873 N N . LYS B 1 120 ? 28.906 17.594 10.094 1 96.38 120 LYS B N 1
ATOM 3874 C CA . LYS B 1 120 ? 29.312 17.656 8.695 1 96.38 120 LYS B CA 1
ATOM 3875 C C . LYS B 1 120 ? 28.188 18.156 7.809 1 96.38 120 LYS B C 1
ATOM 3877 O O . LYS B 1 120 ? 28.406 18.531 6.652 1 96.38 120 LYS B O 1
ATOM 3882 N N . THR B 1 121 ? 26.969 18.156 8.273 1 97.75 121 THR B N 1
ATOM 3883 C CA . THR B 1 121 ? 25.828 18.609 7.48 1 97.75 121 THR B CA 1
ATOM 3884 C C . THR B 1 121 ? 25.75 20.141 7.48 1 97.75 121 THR B C 1
ATOM 3886 O O . THR B 1 121 ? 26.359 20.797 8.32 1 97.75 121 THR B O 1
ATOM 3889 N N . LEU B 1 122 ? 25.047 20.703 6.508 1 98.06 122 LEU B N 1
ATOM 3890 C CA . LEU B 1 122 ? 24.875 22.141 6.41 1 98.06 122 LEU B CA 1
ATOM 3891 C C . LEU B 1 122 ? 24.25 22.703 7.684 1 98.06 122 LEU B C 1
ATOM 3893 O O . LEU B 1 122 ? 24.766 23.672 8.258 1 98.06 122 LEU B O 1
ATOM 3897 N N . LEU B 1 123 ? 23.062 22.125 8.039 1 98.12 123 LEU B N 1
ATOM 3898 C CA . LEU B 1 123 ? 22.562 22.406 9.375 1 98.12 123 LEU B CA 1
ATOM 3899 C C . LEU B 1 123 ? 23.281 21.578 10.43 1 98.12 123 LEU B C 1
ATOM 3901 O O . LEU B 1 123 ? 23.578 20.406 10.203 1 98.12 123 LEU B O 1
ATOM 3905 N N . THR B 1 124 ? 23.625 22.172 11.539 1 97.81 124 THR B N 1
ATOM 3906 C CA . THR B 1 124 ? 24.328 21.516 12.633 1 97.81 124 THR B CA 1
ATOM 3907 C C . THR B 1 124 ? 23.453 21.438 13.875 1 97.81 124 THR B C 1
ATOM 3909 O O . THR B 1 124 ? 22.359 22.016 13.914 1 97.81 124 THR B O 1
ATOM 3912 N N . PRO B 1 125 ? 23.906 20.688 14.875 1 97.19 125 PRO B N 1
ATOM 3913 C CA . PRO B 1 125 ? 23.125 20.578 16.109 1 97.19 125 PRO B CA 1
ATOM 3914 C C . PRO B 1 125 ? 22.828 21.938 16.719 1 97.19 125 PRO B C 1
ATOM 3916 O O . PRO B 1 125 ? 21.766 22.125 17.344 1 97.19 125 PRO B O 1
ATOM 3919 N N . LYS B 1 126 ? 23.672 22.859 16.531 1 96.94 126 LYS B N 1
ATOM 3920 C CA . LYS B 1 126 ? 23.469 24.203 17.078 1 96.94 126 LYS B CA 1
ATOM 3921 C C . LYS B 1 126 ? 22.25 24.875 16.453 1 96.94 126 LYS B C 1
ATOM 3923 O O . LYS B 1 126 ? 21.516 25.609 17.125 1 96.94 126 LYS B O 1
ATOM 3928 N N . ASP B 1 127 ? 22 24.594 15.211 1 97.31 127 ASP B N 1
ATOM 3929 C CA . ASP B 1 127 ? 20.906 25.219 14.461 1 97.31 127 ASP B CA 1
ATOM 3930 C C . ASP B 1 127 ? 19.547 24.734 14.969 1 97.31 127 ASP B C 1
ATOM 3932 O O . ASP B 1 127 ? 18.531 25.391 14.75 1 97.31 127 ASP B O 1
ATOM 3936 N N . ILE B 1 128 ? 19.5 23.578 15.617 1 97.62 128 ILE B N 1
ATOM 3937 C CA . ILE B 1 128 ? 18.219 23.047 16.031 1 97.62 128 ILE B CA 1
ATOM 3938 C C . ILE B 1 128 ? 18.156 22.953 17.562 1 97.62 128 ILE B C 1
ATOM 3940 O O . ILE B 1 128 ? 17.406 22.141 18.109 1 97.62 128 ILE B O 1
ATOM 3944 N N . GLU B 1 129 ? 18.969 23.641 18.25 1 96.56 129 GLU B N 1
ATOM 3945 C CA . GLU B 1 129 ? 19.047 23.625 19.703 1 96.56 129 GLU B CA 1
ATOM 3946 C C . GLU B 1 129 ? 17.703 23.938 20.344 1 96.56 129 GLU B C 1
ATOM 3948 O O . GLU B 1 129 ? 17.391 23.484 21.438 1 96.56 129 GLU B O 1
ATOM 3953 N N . PHE B 1 130 ? 16.891 24.688 19.656 1 95.44 130 PHE B N 1
ATOM 3954 C CA . PHE B 1 130 ? 15.57 25.078 20.156 1 95.44 130 PHE B CA 1
ATOM 3955 C C . PHE B 1 130 ? 14.703 23.844 20.422 1 95.44 130 PHE B C 1
ATOM 3957 O O . PHE B 1 130 ? 13.773 23.906 21.234 1 95.44 130 PHE B O 1
ATOM 3964 N N . THR B 1 131 ? 14.945 22.703 19.781 1 96.25 131 THR B N 1
ATOM 3965 C CA . THR B 1 131 ? 14.117 21.5 19.922 1 96.25 131 THR B CA 1
ATOM 3966 C C . THR B 1 131 ? 14.375 20.828 21.266 1 96.25 131 THR B C 1
ATOM 3968 O O . THR B 1 131 ? 13.586 20 21.719 1 96.25 131 THR B O 1
ATOM 3971 N N . THR B 1 132 ? 15.484 21.109 21.922 1 95.06 132 THR B N 1
ATOM 3972 C CA . THR B 1 132 ? 15.867 20.453 23.156 1 95.06 132 THR B CA 1
ATOM 3973 C C . THR B 1 132 ? 14.922 20.828 24.297 1 95.06 132 THR B C 1
ATOM 3975 O O . THR B 1 132 ? 14.805 20.109 25.281 1 95.06 132 THR B O 1
ATOM 3978 N N . SER B 1 133 ? 14.227 21.984 24.156 1 94.69 133 SER B N 1
ATOM 3979 C CA . SER B 1 133 ? 13.312 22.453 25.188 1 94.69 133 SER B CA 1
ATOM 3980 C C . SER B 1 133 ? 11.891 21.938 24.953 1 94.69 133 SER B C 1
ATOM 3982 O O . SER B 1 133 ? 11 22.141 25.781 1 94.69 133 SER B O 1
ATOM 3984 N N . LEU B 1 134 ? 11.703 21.312 23.812 1 95.81 134 LEU B N 1
ATOM 3985 C CA . LEU B 1 134 ? 10.367 20.844 23.453 1 95.81 134 LEU B CA 1
ATOM 3986 C C . LEU B 1 134 ? 10.125 19.438 24.016 1 95.81 134 LEU B C 1
ATOM 3988 O O . LEU B 1 134 ? 11.062 18.672 24.203 1 95.81 134 LEU B O 1
ATOM 3992 N N . GLN B 1 135 ? 8.867 19.125 24.25 1 95.69 135 GLN B N 1
ATOM 3993 C CA . GLN B 1 135 ? 8.492 17.797 24.703 1 95.69 135 GLN B CA 1
ATOM 3994 C C . GLN B 1 135 ? 8.344 16.828 23.547 1 95.69 135 GLN B C 1
ATOM 3996 O O . GLN B 1 135 ? 7.574 17.078 22.609 1 95.69 135 GLN B O 1
ATOM 4001 N N . ARG B 1 136 ? 9.008 15.75 23.641 1 96.31 136 ARG B N 1
ATOM 4002 C CA . ARG B 1 136 ? 8.945 14.75 22.562 1 96.31 136 ARG B CA 1
ATOM 4003 C C . ARG B 1 136 ? 7.633 13.984 22.609 1 96.31 136 ARG B C 1
ATOM 4005 O O . ARG B 1 136 ? 7.129 13.656 23.688 1 96.31 136 ARG B O 1
ATOM 4012 N N . MET B 1 137 ? 7.148 13.766 21.469 1 95.25 137 MET B N 1
ATOM 4013 C CA . MET B 1 137 ? 5.891 13.039 21.344 1 95.25 137 MET B CA 1
ATOM 4014 C C . MET B 1 137 ? 6.125 11.531 21.406 1 95.25 137 MET B C 1
ATOM 4016 O O . MET B 1 137 ? 6.91 10.992 20.625 1 95.25 137 MET B O 1
ATOM 4020 N N . ASP B 1 138 ? 5.539 10.836 22.344 1 90.5 138 ASP B N 1
ATOM 4021 C CA . ASP B 1 138 ? 5.535 9.375 22.375 1 90.5 138 ASP B CA 1
ATOM 4022 C C . ASP B 1 138 ? 4.164 8.82 21.984 1 90.5 138 ASP B C 1
ATOM 4024 O O . ASP B 1 138 ? 3.271 9.578 21.594 1 90.5 138 ASP B O 1
ATOM 4028 N N . ARG B 1 139 ? 4.094 7.562 21.984 1 86.12 139 ARG B N 1
ATOM 4029 C CA . ARG B 1 139 ? 2.867 6.918 21.531 1 86.12 139 ARG B CA 1
ATOM 4030 C C . ARG B 1 139 ? 1.678 7.344 22.391 1 86.12 139 ARG B C 1
ATOM 4032 O O . ARG B 1 139 ? 0.586 7.586 21.859 1 86.12 139 ARG B O 1
ATOM 4039 N N . GLU B 1 140 ? 1.873 7.41 23.656 1 87.25 140 GLU B N 1
ATOM 4040 C CA . GLU B 1 140 ? 0.797 7.773 24.578 1 87.25 140 GLU B CA 1
ATOM 4041 C C . GLU B 1 140 ? 0.296 9.188 24.312 1 87.25 140 GLU B C 1
ATOM 4043 O O . GLU B 1 140 ? -0.911 9.414 24.188 1 87.25 140 GLU B O 1
ATOM 4048 N N . SER B 1 141 ? 1.199 10.148 24.234 1 92 141 SER B N 1
ATOM 4049 C CA . SER B 1 141 ? 0.812 11.531 23.969 1 92 141 SER B CA 1
ATOM 4050 C C . SER B 1 141 ? 0.184 11.68 22.594 1 92 141 SER B C 1
ATOM 4052 O O . SER B 1 141 ? -0.743 12.469 22.406 1 92 141 SER B O 1
ATOM 4054 N N . LEU B 1 142 ? 0.671 10.953 21.656 1 93.31 142 LEU B N 1
ATOM 4055 C CA . LEU B 1 142 ? 0.149 11.023 20.297 1 93.31 142 LEU B CA 1
ATOM 4056 C C . LEU B 1 142 ? -1.317 10.609 20.266 1 93.31 142 LEU B C 1
ATOM 4058 O O . LEU B 1 142 ? -2.131 11.25 19.594 1 93.31 142 LEU B O 1
ATOM 4062 N N . PHE B 1 143 ? -1.638 9.586 21 1 90.31 143 PHE B N 1
ATOM 4063 C CA . PHE B 1 143 ? -2.988 9.039 20.922 1 90.31 143 PHE B CA 1
ATOM 4064 C C . PHE B 1 143 ? -3.957 9.867 21.766 1 90.31 143 PHE B C 1
ATOM 4066 O O . PHE B 1 143 ? -5.164 9.617 21.75 1 90.31 143 PHE B O 1
ATOM 4073 N N . MET B 1 144 ? -3.395 10.93 22.406 1 91.44 144 MET B N 1
ATOM 4074 C CA . MET B 1 144 ? -4.234 11.812 23.203 1 91.44 144 MET B CA 1
ATOM 4075 C C . MET B 1 144 ? -4.512 13.117 22.484 1 91.44 144 MET B C 1
ATOM 4077 O O . MET B 1 144 ? -5.379 13.891 22.891 1 91.44 144 MET B O 1
ATOM 4081 N N . ILE B 1 145 ? -3.811 13.344 21.422 1 94.06 145 ILE B N 1
ATOM 4082 C CA . ILE B 1 145 ? -4.035 14.594 20.703 1 94.06 145 ILE B CA 1
ATOM 4083 C C . ILE B 1 145 ? -5.297 14.492 19.859 1 94.06 145 ILE B C 1
ATOM 4085 O O . ILE B 1 145 ? -5.797 13.391 19.609 1 94.06 145 ILE B O 1
ATOM 4089 N N . ASP B 1 146 ? -5.852 15.656 19.453 1 93.88 146 ASP B N 1
ATOM 4090 C CA . ASP B 1 146 ? -7.047 15.656 18.625 1 93.88 146 ASP B CA 1
ATOM 4091 C C . ASP B 1 146 ? -6.762 15.039 17.25 1 93.88 146 ASP B C 1
ATOM 4093 O O . ASP B 1 146 ? -5.629 15.094 16.766 1 93.88 146 ASP B O 1
ATOM 4097 N N . ASN B 1 147 ? -7.785 14.492 16.625 1 95.25 147 ASN B N 1
ATOM 4098 C CA . ASN B 1 147 ? -7.625 13.703 15.406 1 95.25 147 ASN B CA 1
ATOM 4099 C C . ASN B 1 147 ? -7.09 14.547 14.25 1 95.25 147 ASN B C 1
ATOM 4101 O O . ASN B 1 147 ? -6.371 14.047 13.391 1 95.25 147 ASN B O 1
ATOM 4105 N N . HIS B 1 148 ? -7.457 15.805 14.156 1 95.44 148 HIS B N 1
ATOM 4106 C CA . HIS B 1 148 ? -6.93 16.656 13.094 1 95.44 148 HIS B CA 1
ATOM 4107 C C . HIS B 1 148 ? -5.41 16.766 13.18 1 95.44 148 HIS B C 1
ATOM 4109 O O . HIS B 1 148 ? -4.711 16.578 12.188 1 95.44 148 HIS B O 1
ATOM 4115 N N . SER B 1 149 ? -4.926 17.031 14.422 1 96.38 149 SER B N 1
ATOM 4116 C CA . SER B 1 149 ? -3.488 17.109 14.656 1 96.38 149 SER B CA 1
ATOM 4117 C C . SER B 1 149 ? -2.803 15.781 14.375 1 96.38 149 SER B C 1
ATOM 4119 O O . SER B 1 149 ? -1.716 15.75 13.789 1 96.38 149 SER B O 1
ATOM 4121 N N . ALA B 1 150 ? -3.482 14.734 14.812 1 97.12 150 ALA B N 1
ATOM 4122 C CA . ALA B 1 150 ? -2.932 13.406 14.562 1 97.12 150 ALA B CA 1
ATOM 4123 C C . ALA B 1 150 ? -2.816 13.141 13.062 1 97.12 150 ALA B C 1
ATOM 4125 O O . ALA B 1 150 ? -1.862 12.5 12.609 1 97.12 150 ALA B O 1
ATOM 4126 N N . THR B 1 151 ? -3.793 13.609 12.312 1 97.81 151 THR B N 1
ATOM 4127 C CA . THR B 1 151 ? -3.805 13.461 10.859 1 97.81 151 THR B CA 1
ATOM 4128 C C . THR B 1 151 ? -2.643 14.219 10.234 1 97.81 151 THR B C 1
ATOM 4130 O O . THR B 1 151 ? -1.966 13.703 9.336 1 97.81 151 THR B O 1
ATOM 4133 N N . LEU B 1 152 ? -2.363 15.414 10.695 1 97.94 152 LEU B N 1
ATOM 4134 C CA . LEU B 1 152 ? -1.232 16.203 10.219 1 97.94 152 LEU B CA 1
ATOM 4135 C C . LEU B 1 152 ? 0.087 15.516 10.547 1 97.94 152 LEU B C 1
ATOM 4137 O O . LEU B 1 152 ? 0.983 15.445 9.703 1 97.94 152 LEU B O 1
ATOM 4141 N N . TYR B 1 153 ? 0.171 15.039 11.82 1 97.94 153 TYR B N 1
ATOM 4142 C CA . TYR B 1 153 ? 1.34 14.281 12.258 1 97.94 153 TYR B CA 1
ATOM 4143 C C . TYR B 1 153 ? 1.599 13.102 11.328 1 97.94 153 TYR B C 1
ATOM 4145 O O . TYR B 1 153 ? 2.717 12.914 10.844 1 97.94 153 TYR B O 1
ATOM 4153 N N . SER B 1 154 ? 0.567 12.297 11.094 1 97.75 154 SER B N 1
ATOM 4154 C CA . SER B 1 154 ? 0.664 11.102 10.258 1 97.75 154 SER B CA 1
ATOM 4155 C C . SER B 1 154 ? 1.094 11.453 8.836 1 97.75 154 SER B C 1
ATOM 4157 O O . SER B 1 154 ? 1.953 10.781 8.266 1 97.75 154 SER B O 1
ATOM 4159 N N . HIS B 1 155 ? 0.49 12.461 8.273 1 98.38 155 HIS B N 1
ATOM 4160 C CA . HIS B 1 155 ? 0.793 12.945 6.93 1 98.38 155 HIS B CA 1
ATOM 4161 C C . HIS B 1 155 ? 2.271 13.297 6.793 1 98.38 155 HIS B C 1
ATOM 4163 O O . HIS B 1 155 ? 2.949 12.805 5.887 1 98.38 155 HIS B O 1
ATOM 4169 N N . ALA B 1 156 ? 2.809 14.016 7.695 1 98.62 156 ALA B N 1
ATOM 4170 C CA . ALA B 1 156 ? 4.207 14.438 7.672 1 98.62 156 ALA B CA 1
ATOM 4171 C C . ALA B 1 156 ? 5.141 13.25 7.91 1 98.62 156 ALA B C 1
ATOM 4173 O O . ALA B 1 156 ? 6.102 13.047 7.164 1 98.62 156 ALA B O 1
ATOM 4174 N N . LYS B 1 157 ? 4.789 12.492 8.898 1 97.88 157 LYS B N 1
ATOM 4175 C CA . LYS B 1 157 ? 5.652 11.391 9.32 1 97.88 157 LYS B CA 1
ATOM 4176 C C . LYS B 1 157 ? 5.867 10.391 8.188 1 97.88 157 LYS B C 1
ATOM 4178 O O . LYS B 1 157 ? 6.988 9.938 7.961 1 97.88 157 LYS B O 1
ATOM 4183 N N . MET B 1 158 ? 4.855 10.086 7.496 1 97.5 158 MET B N 1
ATOM 4184 C CA . MET B 1 158 ? 4.945 9.07 6.453 1 97.5 158 MET B CA 1
ATOM 4185 C C . MET B 1 158 ? 5.836 9.539 5.309 1 97.5 158 MET B C 1
ATOM 4187 O O . MET B 1 158 ? 6.656 8.773 4.801 1 97.5 158 MET B O 1
ATOM 4191 N N . TYR B 1 159 ? 5.715 10.82 4.848 1 97.88 159 TYR B N 1
ATOM 4192 C CA . TYR B 1 159 ? 6.594 11.352 3.814 1 97.88 159 TYR B CA 1
ATOM 4193 C C . TYR B 1 159 ? 8.039 11.406 4.301 1 97.88 159 TYR B C 1
ATOM 4195 O O . TYR B 1 159 ? 8.961 11.039 3.576 1 97.88 159 TYR B O 1
ATOM 4203 N N . LEU B 1 160 ? 8.203 11.867 5.543 1 97.62 160 LEU B N 1
ATOM 4204 C CA . LEU B 1 160 ? 9.547 12.055 6.066 1 97.62 160 LEU B CA 1
ATOM 4205 C C . LEU B 1 160 ? 10.25 10.719 6.273 1 97.62 160 LEU B C 1
ATOM 4207 O O . LEU B 1 160 ? 11.453 10.602 6.027 1 97.62 160 LEU B O 1
ATOM 4211 N N . ASP B 1 161 ? 9.5 9.742 6.738 1 94.75 161 ASP B N 1
ATOM 4212 C CA . ASP B 1 161 ? 10.062 8.406 6.863 1 94.75 161 ASP B CA 1
ATOM 4213 C C . ASP B 1 161 ? 10.562 7.891 5.516 1 94.75 161 ASP B C 1
ATOM 4215 O O . ASP B 1 161 ? 11.648 7.312 5.434 1 94.75 161 ASP B O 1
ATOM 4219 N N . TRP B 1 162 ? 9.789 8.062 4.508 1 95.31 162 TRP B N 1
ATOM 4220 C CA . TRP B 1 162 ? 10.156 7.668 3.152 1 95.31 162 TRP B CA 1
ATOM 4221 C C . TRP B 1 162 ? 11.406 8.406 2.688 1 95.31 162 TRP B C 1
ATOM 4223 O O . TRP B 1 162 ? 12.359 7.785 2.211 1 95.31 162 TRP B O 1
ATOM 4233 N N . LEU B 1 163 ? 11.492 9.695 2.85 1 96.25 163 LEU B N 1
ATOM 4234 C CA . LEU B 1 163 ? 12.625 10.516 2.426 1 96.25 163 LEU B CA 1
ATOM 4235 C C . LEU B 1 163 ? 13.898 10.094 3.148 1 96.25 163 LEU B C 1
ATOM 4237 O O . LEU B 1 163 ? 14.984 10.125 2.566 1 96.25 163 LEU B O 1
ATOM 4241 N N . ASN B 1 164 ? 13.742 9.672 4.359 1 93.12 164 ASN B N 1
ATOM 4242 C CA . ASN B 1 164 ? 14.906 9.312 5.168 1 93.12 164 ASN B CA 1
ATOM 4243 C C . ASN B 1 164 ? 15.422 7.922 4.824 1 93.12 164 ASN B C 1
ATOM 4245 O O . ASN B 1 164 ? 16.594 7.617 5.031 1 93.12 164 ASN B O 1
ATOM 4249 N N . LYS B 1 165 ? 14.602 7.113 4.305 1 90.75 165 LYS B N 1
ATOM 4250 C CA . LYS B 1 165 ? 14.961 5.727 4.012 1 90.75 165 LYS B CA 1
ATOM 4251 C C . LYS B 1 165 ? 15.547 5.594 2.611 1 90.75 165 LYS B C 1
ATOM 4253 O O . LYS B 1 165 ? 16.391 4.727 2.365 1 90.75 165 LYS B O 1
ATOM 4258 N N . TYR B 1 166 ? 15.117 6.438 1.696 1 93.94 166 TYR B N 1
ATOM 4259 C CA . TYR B 1 166 ? 15.523 6.336 0.302 1 93.94 166 TYR B CA 1
ATOM 4260 C C . TYR B 1 166 ? 16.672 7.301 -0.003 1 93.94 166 TYR B C 1
ATOM 4262 O O . TYR B 1 166 ? 16.422 8.477 -0.304 1 93.94 166 TYR B O 1
ATOM 4270 N N . LYS B 1 167 ? 17.844 6.742 -0.059 1 95.5 167 LYS B N 1
ATOM 4271 C CA . LYS B 1 167 ? 19.031 7.578 -0.245 1 95.5 167 LYS B CA 1
ATOM 4272 C C . LYS B 1 167 ? 19.703 7.277 -1.577 1 95.5 167 LYS B C 1
ATOM 4274 O O . LYS B 1 167 ? 20.422 8.117 -2.113 1 95.5 167 LYS B O 1
ATOM 4279 N N . PHE B 1 168 ? 19.484 6.113 -2.045 1 96.88 168 PHE B N 1
ATOM 4280 C CA . PHE B 1 168 ? 20.125 5.691 -3.285 1 96.88 168 PHE B CA 1
ATOM 4281 C C . PHE B 1 168 ? 19.094 5.152 -4.27 1 96.88 168 PHE B C 1
ATOM 4283 O O . PHE B 1 168 ? 18.078 4.578 -3.863 1 96.88 168 PHE B O 1
ATOM 4290 N N . CYS B 1 169 ? 19.391 5.367 -5.535 1 96.88 169 CYS B N 1
ATOM 4291 C CA . CYS B 1 169 ? 18.516 4.918 -6.613 1 96.88 169 CYS B CA 1
ATOM 4292 C C . CYS B 1 169 ? 18.484 3.398 -6.707 1 96.88 169 CYS B C 1
ATOM 4294 O O . CYS B 1 169 ? 19.531 2.771 -6.898 1 96.88 169 CYS B O 1
ATOM 4296 N N . PRO B 1 170 ? 17.297 2.797 -6.625 1 95.31 170 PRO B N 1
ATOM 4297 C CA . PRO B 1 170 ? 17.234 1.339 -6.75 1 95.31 170 PRO B CA 1
ATOM 4298 C C . PRO B 1 170 ? 17.641 0.841 -8.133 1 95.31 170 PRO B C 1
ATOM 4300 O O . PRO B 1 170 ? 17.938 -0.343 -8.305 1 95.31 170 PRO B O 1
ATOM 4303 N N . GLY B 1 171 ? 17.656 1.681 -9.086 1 95.25 171 GLY B N 1
ATOM 4304 C CA . GLY B 1 171 ? 17.969 1.282 -10.445 1 95.25 171 GLY B CA 1
ATOM 4305 C C . GLY B 1 171 ? 19.469 1.271 -10.734 1 95.25 171 GLY B C 1
ATOM 4306 O O . GLY B 1 171 ? 19.953 0.422 -11.484 1 95.25 171 GLY B O 1
ATOM 4307 N N . CYS B 1 172 ? 20.234 2.238 -10.102 1 96.75 172 CYS B N 1
ATOM 4308 C CA . CYS B 1 172 ? 21.625 2.336 -10.539 1 96.75 172 CYS B CA 1
ATOM 4309 C C . CYS B 1 172 ? 22.547 2.559 -9.352 1 96.75 172 CYS B C 1
ATOM 4311 O O . CYS B 1 172 ? 23.766 2.645 -9.516 1 96.75 172 CYS B O 1
ATOM 4313 N N . GLY B 1 173 ? 22.016 2.764 -8.188 1 96.44 173 GLY B N 1
ATOM 4314 C CA . GLY B 1 173 ? 22.828 2.881 -6.988 1 96.44 173 GLY B CA 1
ATOM 4315 C C . GLY B 1 173 ? 23.328 4.293 -6.75 1 96.44 173 GLY B C 1
ATOM 4316 O O . GLY B 1 173 ? 24 4.555 -5.742 1 96.44 173 GLY B O 1
ATOM 4317 N N . SER B 1 174 ? 23 5.199 -7.621 1 96.88 174 SER B N 1
ATOM 4318 C CA . SER B 1 174 ? 23.406 6.586 -7.43 1 96.88 174 SER B CA 1
ATOM 4319 C C . SER B 1 174 ? 22.562 7.27 -6.359 1 96.88 174 SER B C 1
ATOM 4321 O O . SER B 1 174 ? 21.5 6.773 -5.996 1 96.88 174 SER B O 1
ATOM 4323 N N . VAL B 1 175 ? 23.062 8.406 -5.914 1 96.25 175 VAL B N 1
ATOM 4324 C CA . VAL B 1 175 ? 22.312 9.156 -4.902 1 96.25 175 VAL B CA 1
ATOM 4325 C C . VAL B 1 175 ? 21.047 9.734 -5.52 1 96.25 175 VAL B C 1
ATOM 4327 O O . VAL B 1 175 ? 21.016 10.07 -6.703 1 96.25 175 VAL B O 1
ATOM 4330 N N . ILE B 1 176 ? 20.016 9.758 -4.73 1 96.38 176 ILE B N 1
ATOM 4331 C CA . ILE B 1 176 ? 18.766 10.383 -5.16 1 96.38 176 ILE B CA 1
ATOM 4332 C C . ILE B 1 176 ? 18.453 11.586 -4.281 1 96.38 176 ILE B C 1
ATOM 4334 O O . ILE B 1 176 ? 19.031 11.734 -3.195 1 96.38 176 ILE B O 1
ATOM 4338 N N . TYR B 1 177 ? 17.719 12.547 -4.77 1 97.25 177 TYR B N 1
ATOM 4339 C CA . TYR B 1 177 ? 17.406 13.758 -4.027 1 97.25 177 TYR B CA 1
ATOM 4340 C C . TYR B 1 177 ? 15.945 14.156 -4.23 1 97.25 177 TYR B C 1
ATOM 4342 O O . TYR B 1 177 ? 15.32 13.758 -5.215 1 97.25 177 TYR B O 1
ATOM 4350 N N . PRO B 1 178 ? 15.367 14.859 -3.232 1 97.75 178 PRO B N 1
ATOM 4351 C CA . PRO B 1 178 ? 13.945 15.211 -3.295 1 97.75 178 PRO B CA 1
ATOM 4352 C C . PRO B 1 178 ? 13.664 16.344 -4.27 1 97.75 178 PRO B C 1
ATOM 4354 O O . PRO B 1 178 ? 14.461 17.281 -4.387 1 97.75 178 PRO B O 1
ATOM 4357 N N . VAL B 1 179 ? 12.586 16.234 -4.996 1 97.06 179 VAL B N 1
ATOM 4358 C CA . VAL B 1 179 ? 12.031 17.266 -5.848 1 97.06 179 VAL B CA 1
ATOM 4359 C C . VAL B 1 179 ? 10.516 17.359 -5.633 1 97.06 179 VAL B C 1
ATOM 4361 O O . VAL B 1 179 ? 9.961 16.656 -4.789 1 97.06 179 VAL B O 1
ATOM 4364 N N . HIS B 1 180 ? 9.836 18.344 -6.25 1 97.56 180 HIS B N 1
ATOM 4365 C CA . HIS B 1 180 ? 8.398 18.531 -6.137 1 97.56 180 HIS B CA 1
ATOM 4366 C C . HIS B 1 180 ? 7.98 18.734 -4.684 1 97.56 180 HIS B C 1
ATOM 4368 O O . HIS B 1 180 ? 7.055 18.078 -4.203 1 97.56 180 HIS B O 1
ATOM 4374 N N . GLY B 1 181 ? 8.719 19.547 -3.957 1 98 181 GLY B N 1
ATOM 4375 C CA . GLY B 1 181 ? 8.414 19.844 -2.564 1 98 181 GLY B CA 1
ATOM 4376 C C . GLY B 1 181 ? 8.656 18.656 -1.648 1 98 181 GLY B C 1
ATOM 4377 O O . GLY B 1 181 ? 7.996 18.516 -0.619 1 98 181 GLY B O 1
ATOM 4378 N N . GLY B 1 182 ? 9.523 17.766 -2.008 1 98.12 182 GLY B N 1
ATOM 4379 C CA . GLY B 1 182 ? 9.852 16.609 -1.172 1 98.12 182 GLY B CA 1
ATOM 4380 C C . GLY B 1 182 ? 8.891 15.453 -1.346 1 98.12 182 GLY B C 1
ATOM 4381 O O . GLY B 1 182 ? 8.844 14.547 -0.509 1 98.12 182 GLY B O 1
ATOM 4382 N N . THR B 1 183 ? 8.062 15.484 -2.404 1 97.75 183 THR B N 1
ATOM 4383 C CA . THR B 1 183 ? 7.062 14.438 -2.586 1 97.75 183 THR B CA 1
ATOM 4384 C C . THR B 1 183 ? 7.453 13.516 -3.736 1 97.75 183 THR B C 1
ATOM 4386 O O . THR B 1 183 ? 6.711 12.594 -4.074 1 97.75 183 THR B O 1
ATOM 4389 N N . LYS B 1 184 ? 8.578 13.711 -4.355 1 96.81 184 LYS B N 1
ATOM 4390 C CA . LYS B 1 184 ? 9.172 12.891 -5.402 1 96.81 184 LYS B CA 1
ATOM 4391 C C . LYS B 1 184 ? 10.695 12.828 -5.258 1 96.81 184 LYS B C 1
ATOM 4393 O O . LYS B 1 184 ? 11.312 13.781 -4.781 1 96.81 184 LYS B O 1
ATOM 4398 N N . LEU B 1 185 ? 11.273 11.727 -5.566 1 96.94 185 LEU B N 1
ATOM 4399 C CA . LEU B 1 185 ? 12.719 11.578 -5.59 1 96.94 185 LEU B CA 1
ATOM 4400 C C . LEU B 1 185 ? 13.234 11.453 -7.023 1 96.94 185 LEU B C 1
ATOM 4402 O O . LEU B 1 185 ? 12.555 10.875 -7.879 1 96.94 185 LEU B O 1
ATOM 4406 N N . GLN B 1 186 ? 14.367 11.961 -7.23 1 96 186 GLN B N 1
ATOM 4407 C CA . GLN B 1 186 ? 14.977 11.945 -8.555 1 96 186 GLN B CA 1
ATOM 4408 C C . GLN B 1 186 ? 16.391 11.383 -8.5 1 96 186 GLN B C 1
ATOM 4410 O O . GLN B 1 186 ? 17.172 11.719 -7.598 1 96 186 GLN B O 1
ATOM 4415 N N . CYS B 1 187 ? 16.719 10.484 -9.383 1 96.62 187 CYS B N 1
ATOM 4416 C CA . CYS B 1 187 ? 18.062 9.922 -9.516 1 96.62 187 CYS B CA 1
ATOM 4417 C C . CYS B 1 187 ? 19.047 10.977 -10.008 1 96.62 187 CYS B C 1
ATOM 4419 O O . CYS B 1 187 ? 18.766 11.711 -10.961 1 96.62 187 CYS B O 1
ATOM 4421 N N . SER B 1 188 ? 20.219 11.008 -9.461 1 95.69 188 SER B N 1
ATOM 4422 C CA . SER B 1 188 ? 21.203 12.039 -9.789 1 95.69 188 SER B CA 1
ATOM 4423 C C . SER B 1 188 ? 22.234 11.531 -10.789 1 95.69 188 SER B C 1
ATOM 4425 O O . SER B 1 188 ? 23.156 12.258 -11.141 1 95.69 188 SER B O 1
ATOM 4427 N N . SER B 1 189 ? 22.062 10.32 -11.203 1 95.5 189 SER B N 1
ATOM 4428 C CA . SER B 1 189 ? 23.094 9.727 -12.047 1 95.5 189 SER B CA 1
ATOM 4429 C C . SER B 1 189 ? 23.25 10.492 -13.352 1 95.5 189 SER B C 1
ATOM 4431 O O . SER B 1 189 ? 22.297 11.094 -13.852 1 95.5 189 SER B O 1
ATOM 4433 N N . ALA B 1 190 ? 24.484 10.398 -13.906 1 94 190 ALA B N 1
ATOM 4434 C CA . ALA B 1 190 ? 24.797 11.031 -15.188 1 94 190 ALA B CA 1
ATOM 4435 C C . ALA B 1 190 ? 24.062 10.32 -16.328 1 94 190 ALA B C 1
ATOM 4437 O O . ALA B 1 190 ? 23.719 9.141 -16.203 1 94 190 ALA B O 1
ATOM 4438 N N . PRO B 1 191 ? 23.844 11.055 -17.391 1 92 191 PRO B N 1
ATOM 4439 C CA . PRO B 1 191 ? 23.109 10.477 -18.516 1 92 191 PRO B CA 1
ATOM 4440 C C . PRO B 1 191 ? 23.75 9.211 -19.062 1 92 191 PRO B C 1
ATOM 4442 O O . PRO B 1 191 ? 23.062 8.359 -19.625 1 92 191 PRO B O 1
ATOM 4445 N N . GLU B 1 192 ? 25.078 9.055 -18.875 1 93.44 192 GLU B N 1
ATOM 4446 C CA . GLU B 1 192 ? 25.812 7.926 -19.422 1 93.44 192 GLU B CA 1
ATOM 4447 C C . GLU B 1 192 ? 25.562 6.652 -18.625 1 93.44 192 GLU B C 1
ATOM 4449 O O . GLU B 1 192 ? 25.828 5.547 -19.094 1 93.44 192 GLU B O 1
ATOM 4454 N N . VAL B 1 193 ? 25.078 6.906 -17.438 1 93.56 193 VAL B N 1
ATOM 4455 C CA . VAL B 1 193 ? 24.781 5.754 -16.594 1 93.56 193 VAL B CA 1
ATOM 4456 C C . VAL B 1 193 ? 23.438 5.148 -17 1 93.56 193 VAL B C 1
ATOM 4458 O O . VAL B 1 193 ? 22.438 5.859 -17.094 1 93.56 193 VAL B O 1
ATOM 4461 N N . ASN B 1 194 ? 23.469 3.875 -17.281 1 90.88 194 ASN B N 1
ATOM 4462 C CA . ASN B 1 194 ? 22.203 3.182 -17.562 1 90.88 194 ASN B CA 1
ATOM 4463 C C . ASN B 1 194 ? 21.375 2.99 -16.297 1 90.88 194 ASN B C 1
ATOM 4465 O O . ASN B 1 194 ? 21.812 2.305 -15.367 1 90.88 194 ASN B O 1
ATOM 4469 N N . CYS B 1 195 ? 20.188 3.652 -16.266 1 94.19 195 CYS B N 1
ATOM 4470 C CA . CYS B 1 195 ? 19.312 3.6 -15.094 1 94.19 195 CYS B CA 1
ATOM 4471 C C . CYS B 1 195 ? 17.859 3.436 -15.508 1 94.19 195 CYS B C 1
ATOM 4473 O O . CYS B 1 195 ? 17.25 4.371 -16.031 1 94.19 195 CYS B O 1
ATOM 4475 N N . ASN B 1 196 ? 17.328 2.316 -15.125 1 89.69 196 ASN B N 1
ATOM 4476 C CA . ASN B 1 196 ? 15.961 2.023 -15.539 1 89.69 196 ASN B CA 1
ATOM 4477 C C . ASN B 1 196 ? 14.945 2.842 -14.742 1 89.69 196 ASN B C 1
ATOM 4479 O O . ASN B 1 196 ? 13.758 2.859 -15.07 1 89.69 196 ASN B O 1
ATOM 4483 N N . VAL B 1 197 ? 15.352 3.498 -13.75 1 90.25 197 VAL B N 1
ATOM 4484 C CA . VAL B 1 197 ? 14.492 4.379 -12.961 1 90.25 197 VAL B CA 1
ATOM 4485 C C . VAL B 1 197 ? 14.484 5.777 -13.57 1 90.25 197 VAL B C 1
ATOM 4487 O O . VAL B 1 197 ? 13.422 6.301 -13.922 1 90.25 197 VAL B O 1
ATOM 4490 N N . ARG B 1 198 ? 15.609 6.262 -13.797 1 89.56 198 ARG B N 1
ATOM 4491 C CA . ARG B 1 198 ? 15.727 7.609 -14.352 1 89.56 198 ARG B CA 1
ATOM 4492 C C . ARG B 1 198 ? 15.188 7.668 -15.773 1 89.56 198 ARG B C 1
ATOM 4494 O O . ARG B 1 198 ? 14.555 8.648 -16.156 1 89.56 198 ARG B O 1
ATOM 4501 N N . ASN B 1 199 ? 15.414 6.637 -16.516 1 87.94 199 ASN B N 1
ATOM 4502 C CA . ASN B 1 199 ? 15.102 6.637 -17.938 1 87.94 199 ASN B CA 1
ATOM 4503 C C . ASN B 1 199 ? 13.633 6.336 -18.203 1 87.94 199 ASN B C 1
ATOM 4505 O O . ASN B 1 199 ? 13.141 6.52 -19.312 1 87.94 199 ASN B O 1
ATOM 4509 N N . ALA B 1 200 ? 12.961 5.961 -17.156 1 85 200 ALA B N 1
ATOM 4510 C CA . ALA B 1 200 ? 11.539 5.672 -17.312 1 85 200 ALA B CA 1
ATOM 4511 C C . ALA B 1 200 ? 10.719 6.957 -17.359 1 85 200 ALA B C 1
ATOM 4513 O O . ALA B 1 200 ? 11.055 7.941 -16.703 1 85 200 ALA B O 1
ATOM 4514 N N . ARG B 1 201 ? 9.727 6.934 -18.203 1 77.56 201 ARG B N 1
ATOM 4515 C CA . ARG B 1 201 ? 8.82 8.078 -18.234 1 77.56 201 ARG B CA 1
ATOM 4516 C C . ARG B 1 201 ? 8.156 8.289 -16.891 1 77.56 201 ARG B C 1
ATOM 4518 O O . ARG B 1 201 ? 8.055 9.422 -16.406 1 77.56 201 ARG B O 1
ATOM 4525 N N . VAL B 1 202 ? 7.66 7.219 -16.297 1 76.25 202 VAL B N 1
ATOM 4526 C CA . VAL B 1 202 ? 7.066 7.211 -14.961 1 76.25 202 VAL B CA 1
ATOM 4527 C C . VAL B 1 202 ? 7.504 5.957 -14.211 1 76.25 202 VAL B C 1
ATOM 4529 O O . VAL B 1 202 ? 7.625 4.883 -14.797 1 76.25 202 VAL B O 1
ATOM 4532 N N . ASN B 1 203 ? 7.902 6.156 -13.039 1 84.12 203 ASN B N 1
ATOM 4533 C CA . ASN B 1 203 ? 8.281 5.035 -12.188 1 84.12 203 ASN B CA 1
ATOM 4534 C C . ASN B 1 203 ? 7.789 5.223 -10.758 1 84.12 203 ASN B C 1
ATOM 4536 O O . ASN B 1 203 ? 8.023 6.27 -10.148 1 84.12 203 ASN B O 1
ATOM 4540 N N . ASN B 1 204 ? 7.215 4.207 -10.227 1 84.38 204 ASN B N 1
ATOM 4541 C CA . ASN B 1 204 ? 6.574 4.344 -8.922 1 84.38 204 ASN B CA 1
ATOM 4542 C C . ASN B 1 204 ? 7.598 4.398 -7.793 1 84.38 204 ASN B C 1
ATOM 4544 O O . ASN B 1 204 ? 7.27 4.789 -6.672 1 84.38 204 ASN B O 1
ATOM 4548 N N . VAL B 1 205 ? 8.859 4.051 -8.109 1 88.06 205 VAL B N 1
ATOM 4549 C CA . VAL B 1 205 ? 9.883 4.012 -7.074 1 88.06 205 VAL B CA 1
ATOM 4550 C C . VAL B 1 205 ? 10.258 5.434 -6.668 1 88.06 205 VAL B C 1
ATOM 4552 O O . VAL B 1 205 ? 10.805 5.652 -5.586 1 88.06 205 VAL B O 1
ATOM 4555 N N . CYS B 1 206 ? 9.961 6.383 -7.531 1 92.06 206 CYS B N 1
ATOM 4556 C CA . CYS B 1 206 ? 10.305 7.777 -7.273 1 92.06 206 CYS B CA 1
ATOM 4557 C C . CYS B 1 206 ? 9.266 8.438 -6.371 1 92.06 206 CYS B C 1
ATOM 4559 O O . CYS B 1 206 ? 9.453 9.57 -5.926 1 92.06 206 CYS B O 1
ATOM 4561 N N . PHE B 1 207 ? 8.203 7.754 -6.07 1 94.19 207 PHE B N 1
ATOM 4562 C CA . PHE B 1 207 ? 7.117 8.281 -5.254 1 94.19 207 PHE B CA 1
ATOM 4563 C C . PHE B 1 207 ? 6.984 7.492 -3.957 1 94.19 207 PHE B C 1
ATOM 4565 O O . PHE B 1 207 ? 7.375 6.324 -3.891 1 94.19 207 PHE B O 1
ATOM 4572 N N . PRO B 1 208 ? 6.465 8.164 -2.949 1 94.62 208 PRO B N 1
ATOM 4573 C CA . PRO B 1 208 ? 6.305 7.453 -1.681 1 94.62 208 PRO B CA 1
ATOM 4574 C C . PRO B 1 208 ? 5.375 6.246 -1.797 1 94.62 208 PRO B C 1
ATOM 4576 O O . PRO B 1 208 ? 4.559 6.18 -2.717 1 94.62 208 PRO B O 1
ATOM 4579 N N . ARG B 1 209 ? 5.602 5.312 -0.952 1 90.56 209 ARG B N 1
ATOM 4580 C CA . ARG B 1 209 ? 4.75 4.129 -0.937 1 90.56 209 ARG B CA 1
ATOM 4581 C C . ARG B 1 209 ? 3.76 4.18 0.223 1 90.56 209 ARG B C 1
ATOM 4583 O O . ARG B 1 209 ? 4.02 4.824 1.24 1 90.56 209 ARG B O 1
ATOM 4590 N N . SER B 1 210 ? 2.639 3.709 0.086 1 93.75 210 SER B N 1
ATOM 4591 C CA . SER B 1 210 ? 1.647 3.328 1.088 1 93.75 210 SER B CA 1
ATOM 4592 C C . SER B 1 210 ? 1.289 1.851 0.979 1 93.75 210 SER B C 1
ATOM 4594 O O . SER B 1 210 ? 0.627 1.436 0.025 1 93.75 210 SER B O 1
ATOM 4596 N N . ASP B 1 211 ? 1.749 1.109 1.952 1 96.31 211 ASP B N 1
ATOM 4597 C CA . ASP B 1 211 ? 1.56 -0.335 1.853 1 96.31 211 ASP B CA 1
ATOM 4598 C C . ASP B 1 211 ? 0.18 -0.744 2.365 1 96.31 211 ASP B C 1
ATOM 4600 O O . ASP B 1 211 ? -0.155 -0.495 3.525 1 96.31 211 ASP B O 1
ATOM 4604 N N . PRO B 1 212 ? -0.625 -1.336 1.497 1 97.88 212 PRO B N 1
ATOM 4605 C CA . PRO B 1 212 ? -1.955 -1.767 1.937 1 97.88 212 PRO B CA 1
ATOM 4606 C C . PRO B 1 212 ? -1.903 -2.945 2.904 1 97.88 212 PRO B C 1
ATOM 4608 O O . PRO B 1 212 ? -1.146 -3.895 2.688 1 97.88 212 PRO B O 1
ATOM 4611 N N . VAL B 1 213 ? -2.643 -2.859 3.959 1 98.06 213 VAL B N 1
ATOM 4612 C CA . VAL B 1 213 ? -2.818 -3.887 4.977 1 98.06 213 VAL B CA 1
ATOM 4613 C C . VAL B 1 213 ? -4.309 -4.148 5.199 1 98.06 213 VAL B C 1
ATOM 4615 O O . VAL B 1 213 ? -5.074 -3.217 5.465 1 98.06 213 VAL B O 1
ATOM 4618 N N . ILE B 1 214 ? -4.699 -5.336 5.039 1 98.38 214 ILE B N 1
ATOM 4619 C CA . ILE B 1 214 ? -6.086 -5.637 5.383 1 98.38 214 ILE B CA 1
ATOM 4620 C C . ILE B 1 214 ? -6.203 -5.898 6.879 1 98.38 214 ILE B C 1
ATOM 4622 O O . ILE B 1 214 ? -5.297 -6.473 7.492 1 98.38 214 ILE B O 1
ATOM 4626 N N . ILE B 1 215 ? -7.16 -5.465 7.453 1 98.56 215 ILE B N 1
ATOM 4627 C CA . ILE B 1 215 ? -7.562 -5.75 8.82 1 98.56 215 ILE B CA 1
ATOM 4628 C C . ILE B 1 215 ? -9.031 -6.164 8.852 1 98.56 215 ILE B C 1
ATOM 4630 O O . ILE B 1 215 ? -9.898 -5.445 8.352 1 98.56 215 ILE B O 1
ATOM 4634 N N . ILE B 1 216 ? -9.367 -7.336 9.383 1 98.56 216 ILE B N 1
ATOM 4635 C CA . ILE B 1 216 ? -10.656 -7.945 9.094 1 98.56 216 ILE B CA 1
ATOM 4636 C C . ILE B 1 216 ? -11.281 -8.469 10.383 1 98.56 216 ILE B C 1
ATOM 4638 O O . ILE B 1 216 ? -10.656 -9.234 11.117 1 98.56 216 ILE B O 1
ATOM 4642 N N . ALA B 1 217 ? -12.469 -8.023 10.672 1 98.56 217 ALA B N 1
ATOM 4643 C CA . ALA B 1 217 ? -13.32 -8.688 11.656 1 98.56 217 ALA B CA 1
ATOM 4644 C C . ALA B 1 217 ? -14.078 -9.852 11.031 1 98.56 217 ALA B C 1
ATOM 4646 O O . ALA B 1 217 ? -14.578 -9.742 9.906 1 98.56 217 ALA B O 1
ATOM 4647 N N . MET B 1 218 ? -14.125 -10.984 11.672 1 98.69 218 MET B N 1
ATOM 4648 C CA . MET B 1 218 ? -14.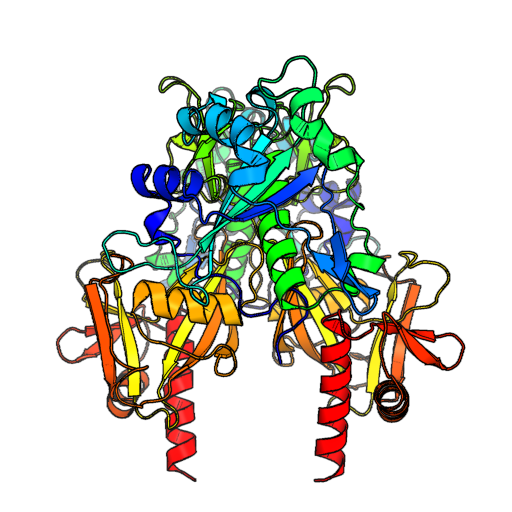883 -12.156 11.211 1 98.69 218 MET B CA 1
ATOM 4649 C C . MET B 1 218 ? -16.109 -12.383 12.086 1 98.69 218 MET B C 1
ATOM 4651 O O . MET B 1 218 ? -16.031 -12.32 13.312 1 98.69 218 MET B O 1
ATOM 4655 N N . ALA B 1 219 ? -17.188 -12.586 11.469 1 98.88 219 ALA B N 1
ATOM 4656 C CA . ALA B 1 219 ? -18.438 -12.914 12.148 1 98.88 219 ALA B CA 1
ATOM 4657 C C . ALA B 1 219 ? -19.172 -14.047 11.445 1 98.88 219 ALA B C 1
ATOM 4659 O O . ALA B 1 219 ? -18.859 -14.375 10.297 1 98.88 219 ALA B O 1
ATOM 4660 N N . ASN B 1 220 ? -20.016 -14.766 12.203 1 98.69 220 ASN B N 1
ATOM 4661 C CA . ASN B 1 220 ? -20.891 -15.719 11.539 1 98.69 220 ASN B CA 1
ATOM 4662 C C . ASN B 1 220 ? -22.078 -15.023 10.875 1 98.69 220 ASN B C 1
ATOM 4664 O O . ASN B 1 220 ? -22.219 -13.805 10.977 1 98.69 220 ASN B O 1
ATOM 4668 N N . GLU B 1 221 ? -22.938 -15.734 10.188 1 97.69 221 GLU B N 1
ATOM 4669 C CA . GLU B 1 221 ? -23.953 -15.203 9.281 1 97.69 221 GLU B CA 1
ATOM 4670 C C . GLU B 1 221 ? -24.953 -14.336 10.039 1 97.69 221 GLU B C 1
ATOM 4672 O O . GLU B 1 221 ? -25.422 -13.328 9.516 1 97.69 221 GLU B O 1
ATOM 4677 N N . ASP B 1 222 ? -25.297 -14.688 11.227 1 97.5 222 ASP B N 1
ATOM 4678 C CA . ASP B 1 222 ? -26.281 -13.891 11.969 1 97.5 222 ASP B CA 1
ATOM 4679 C C . ASP B 1 222 ? -25.578 -12.938 12.938 1 97.5 222 ASP B C 1
ATOM 4681 O O . ASP B 1 222 ? -26.234 -12.336 13.797 1 97.5 222 ASP B O 1
ATOM 4685 N N . TYR B 1 223 ? -24.266 -12.922 12.93 1 98.44 223 TYR B N 1
ATOM 4686 C CA . TYR B 1 223 ? -23.422 -11.992 13.68 1 98.44 223 TYR B CA 1
ATOM 4687 C C . TYR B 1 223 ? -23.469 -12.297 15.172 1 98.44 223 TYR B C 1
ATOM 4689 O O . TYR B 1 223 ? -23.094 -11.453 15.992 1 98.44 223 TYR B O 1
ATOM 4697 N N . SER B 1 224 ? -23.969 -13.398 15.57 1 98.44 224 SER B N 1
ATOM 4698 C CA . SER B 1 224 ? -24.062 -13.719 16.984 1 98.44 224 SER B CA 1
ATOM 4699 C C . SER B 1 224 ? -22.688 -14.07 17.562 1 98.44 224 SER B C 1
ATOM 4701 O O . SER B 1 224 ? -22.516 -14.125 18.781 1 98.44 224 SER B O 1
ATOM 4703 N N . LYS B 1 225 ? -21.734 -14.43 16.703 1 98.69 225 LYS B N 1
ATOM 4704 C CA . LYS B 1 225 ? -20.359 -14.727 17.094 1 98.69 225 LYS B CA 1
ATOM 4705 C C . LYS B 1 225 ? -19.359 -13.859 16.328 1 98.69 225 LYS B C 1
ATOM 4707 O O . LYS B 1 225 ? -19.562 -13.594 15.133 1 98.69 225 LYS B O 1
ATOM 4712 N N . ILE B 1 226 ? -18.391 -13.414 16.969 1 98.81 226 ILE B N 1
ATOM 4713 C CA . ILE B 1 226 ? -17.297 -12.68 16.359 1 98.81 226 ILE B CA 1
ATOM 4714 C C . ILE B 1 226 ? -15.969 -13.359 16.703 1 98.81 226 ILE B C 1
ATOM 4716 O O . ILE B 1 226 ? -15.742 -13.766 17.844 1 98.81 226 ILE B O 1
ATOM 4720 N N . CYS B 1 227 ? -15.102 -13.539 15.727 1 98.75 227 CYS B N 1
ATOM 4721 C CA . CYS B 1 227 ? -13.805 -14.172 15.945 1 98.75 227 CYS B CA 1
ATOM 4722 C C . CYS B 1 227 ? -12.719 -13.133 16.188 1 98.75 227 CYS B C 1
ATOM 4724 O O . CYS B 1 227 ? -12.539 -12.227 15.359 1 98.75 227 CYS B O 1
ATOM 4726 N N . LEU B 1 228 ? -12.023 -13.148 17.25 1 98.31 228 LEU B N 1
ATOM 4727 C CA . LEU B 1 228 ? -10.898 -12.281 17.594 1 98.31 228 LEU B CA 1
ATOM 4728 C C . LEU B 1 228 ? -9.688 -13.102 18.016 1 98.31 228 LEU B C 1
ATOM 4730 O O . LEU B 1 228 ? -9.828 -14.234 18.469 1 98.31 228 LEU B O 1
ATOM 4734 N N . ALA B 1 229 ? -8.523 -12.5 17.797 1 97.38 229 ALA B N 1
ATOM 4735 C CA . ALA B 1 229 ? -7.312 -13.281 18.016 1 97.38 229 ALA B CA 1
ATOM 4736 C C . ALA B 1 229 ? -6.309 -12.516 18.875 1 97.38 229 ALA B C 1
ATOM 4738 O O . ALA B 1 229 ? -6.383 -11.289 18.984 1 97.38 229 ALA B O 1
ATOM 4739 N N . ARG B 1 230 ? -5.426 -13.273 19.484 1 95.31 230 ARG B N 1
ATOM 4740 C CA . ARG B 1 230 ? -4.312 -12.781 20.281 1 95.31 230 ARG B CA 1
ATOM 4741 C C . ARG B 1 230 ? -2.977 -13.086 19.609 1 95.31 230 ARG B C 1
ATOM 4743 O O . ARG B 1 230 ? -2.662 -14.25 19.344 1 95.31 230 ARG B O 1
ATOM 4750 N N . SER B 1 231 ? -2.258 -12.086 19.359 1 90.94 231 SER B N 1
ATOM 4751 C CA . SER B 1 231 ? -0.966 -12.25 18.703 1 90.94 231 SER B CA 1
ATOM 4752 C C . SER B 1 231 ? 0.133 -12.57 19.703 1 90.94 231 SER B C 1
ATOM 4754 O O . SER B 1 231 ? -0.014 -12.305 20.906 1 90.94 231 SER B O 1
ATOM 4756 N N . PHE B 1 232 ? 1.227 -13.125 19.188 1 86.06 232 PHE B N 1
ATOM 4757 C CA . PHE B 1 232 ? 2.402 -13.367 20.016 1 86.06 232 PHE B CA 1
ATOM 4758 C C . PHE B 1 232 ? 3.09 -12.055 20.375 1 86.06 232 PHE B C 1
ATOM 4760 O O . PHE B 1 232 ? 3.852 -11.992 21.344 1 86.06 232 PHE B O 1
ATOM 4767 N N . ARG B 1 233 ? 2.793 -11.18 19.562 1 76 233 ARG B N 1
ATOM 4768 C CA . ARG B 1 233 ? 3.408 -9.883 19.828 1 76 233 ARG B CA 1
ATOM 4769 C C . ARG B 1 233 ? 2.906 -9.305 21.156 1 76 233 ARG B C 1
ATOM 4771 O O . ARG B 1 233 ? 1.698 -9.258 21.391 1 76 233 ARG B O 1
ATOM 4778 N N . LYS B 1 234 ? 3.885 -9.016 21.953 1 63.47 234 LYS B N 1
ATOM 4779 C CA . LYS B 1 234 ? 3.545 -8.5 23.266 1 63.47 234 LYS B CA 1
ATOM 4780 C C . LYS B 1 234 ? 3.107 -7.043 23.203 1 63.47 234 LYS B C 1
ATOM 4782 O O . LYS B 1 234 ? 3.742 -6.234 22.516 1 63.47 234 LYS B O 1
ATOM 4787 N N . HIS B 1 235 ? 1.936 -6.859 23.562 1 65.06 235 HIS B N 1
ATOM 4788 C CA . HIS B 1 235 ? 1.454 -5.496 23.75 1 65.06 235 HIS B CA 1
ATOM 4789 C C . HIS B 1 235 ? 1.457 -5.113 25.219 1 65.06 235 HIS B C 1
ATOM 4791 O O . HIS B 1 235 ? 0.401 -5.066 25.859 1 65.06 235 HIS B O 1
ATOM 4797 N N . GLY B 1 236 ? 2.57 -4.891 25.703 1 68.5 236 GLY B N 1
ATOM 4798 C CA . GLY B 1 236 ? 2.678 -4.609 27.125 1 68.5 236 GLY B CA 1
ATOM 4799 C C . GLY B 1 236 ? 2.338 -5.805 27.984 1 68.5 236 GLY B C 1
ATOM 4800 O O . GLY B 1 236 ? 2.703 -6.938 27.672 1 68.5 236 GLY B O 1
ATOM 4801 N N . ASN B 1 237 ? 1.725 -5.508 29.109 1 77.88 237 ASN B N 1
ATOM 4802 C CA . ASN B 1 237 ? 1.421 -6.535 30.109 1 77.88 237 ASN B CA 1
ATOM 4803 C C . ASN B 1 237 ? -0.051 -6.938 30.062 1 77.88 237 ASN B C 1
ATOM 4805 O O . ASN B 1 237 ? -0.573 -7.5 31.031 1 77.88 237 ASN B O 1
ATOM 4809 N N . PHE B 1 238 ? -0.607 -6.664 28.906 1 86.12 238 PHE B N 1
ATOM 4810 C CA . PHE B 1 238 ? -2.031 -6.973 28.859 1 86.12 238 PHE B CA 1
ATOM 4811 C C . PHE B 1 238 ? -2.332 -8.008 27.781 1 86.12 238 PHE B C 1
ATOM 4813 O O . PHE B 1 238 ? -1.567 -8.156 26.828 1 86.12 238 PHE B O 1
ATOM 4820 N N . VAL B 1 239 ? -3.41 -8.719 28.078 1 92.5 239 VAL B N 1
ATOM 4821 C CA . VAL B 1 239 ? -3.926 -9.664 27.094 1 92.5 239 VAL B CA 1
ATOM 4822 C C . VAL B 1 239 ? -4.918 -8.961 26.172 1 92.5 239 VAL B C 1
ATOM 4824 O O . VAL B 1 239 ? -5.969 -8.492 26.609 1 92.5 239 VAL B O 1
ATOM 4827 N N . MET B 1 240 ? -4.57 -8.883 24.953 1 94.81 240 MET B N 1
ATOM 4828 C CA . MET B 1 240 ? -5.441 -8.195 24 1 94.81 240 MET B CA 1
ATOM 4829 C C . MET B 1 240 ? -5.832 -9.125 22.859 1 94.81 240 MET B C 1
ATOM 4831 O O . MET B 1 240 ? -4.98 -9.812 22.281 1 94.81 240 MET B O 1
ATOM 4835 N N . TYR B 1 241 ? -7.129 -9.289 22.656 1 96.75 241 TYR B N 1
ATOM 4836 C CA . TYR B 1 241 ? -7.664 -9.922 21.453 1 96.75 241 TYR B CA 1
ATOM 4837 C C . TYR B 1 241 ? -8.117 -8.875 20.438 1 96.75 241 TYR B C 1
ATOM 4839 O O . TYR B 1 241 ? -8.789 -7.906 20.797 1 96.75 241 TYR B O 1
ATOM 4847 N N . SER B 1 242 ? -7.695 -8.945 19.25 1 97 242 SER B N 1
ATOM 4848 C CA . SER B 1 242 ? -8.016 -8 18.172 1 97 242 SER B CA 1
ATOM 4849 C C . SER B 1 242 ? -8.352 -8.734 16.875 1 97 242 SER B C 1
ATOM 4851 O O . SER B 1 242 ? -8.461 -9.961 16.859 1 97 242 SER B O 1
ATOM 4853 N N . THR B 1 243 ? -8.664 -7.988 15.828 1 97.75 243 THR B N 1
ATOM 4854 C CA . THR B 1 243 ? -8.992 -8.523 14.508 1 97.75 243 THR B CA 1
ATOM 4855 C C . THR B 1 243 ? -7.742 -9.062 13.82 1 97.75 243 THR B C 1
ATOM 4857 O O . THR B 1 243 ? -6.621 -8.828 14.273 1 97.75 243 THR B O 1
ATOM 4860 N N . ILE B 1 244 ? -7.961 -9.82 12.773 1 96.31 244 ILE B N 1
ATOM 4861 C CA . ILE B 1 244 ? -6.883 -10.398 11.977 1 96.31 244 ILE B CA 1
ATOM 4862 C C . ILE B 1 244 ? -6.383 -9.367 10.961 1 96.31 244 ILE B C 1
ATOM 4864 O O . ILE B 1 244 ? -7.176 -8.648 10.352 1 96.31 244 ILE B O 1
ATOM 4868 N N . ALA B 1 245 ? -5.086 -9.281 10.867 1 96.62 245 ALA B N 1
ATOM 4869 C CA . ALA B 1 245 ? -4.527 -8.32 9.914 1 96.62 245 ALA B CA 1
ATOM 4870 C C . ALA B 1 245 ? -3.309 -8.898 9.203 1 96.62 245 ALA B C 1
ATOM 4872 O O . ALA B 1 245 ? -2.611 -9.758 9.75 1 96.62 245 ALA B O 1
ATOM 4873 N N . GLY B 1 246 ? -3.043 -8.414 8.023 1 95.94 246 GLY B N 1
ATOM 4874 C CA . GLY B 1 246 ? -1.879 -8.812 7.254 1 95.94 246 GLY B CA 1
ATOM 4875 C C . GLY B 1 246 ? -1.646 -7.953 6.027 1 95.94 246 GLY B C 1
ATOM 4876 O O . GLY B 1 246 ? -2.596 -7.422 5.449 1 95.94 246 GLY B O 1
ATOM 4877 N N . PHE B 1 247 ? -0.427 -7.914 5.617 1 96.38 247 PHE B N 1
ATOM 4878 C CA . PHE B 1 247 ? -0.068 -7.148 4.43 1 96.38 247 PHE B CA 1
ATOM 4879 C C . PHE B 1 247 ? -0.657 -7.785 3.178 1 96.38 247 PHE B C 1
ATOM 4881 O O . PHE B 1 247 ? -0.687 -9.008 3.053 1 96.38 247 PHE B O 1
ATOM 4888 N N . MET B 1 248 ? -1.134 -6.926 2.318 1 97.44 248 MET B N 1
ATOM 4889 C CA . MET B 1 248 ? -1.501 -7.418 0.993 1 97.44 248 MET B CA 1
ATOM 4890 C C . MET B 1 248 ? -0.26 -7.727 0.163 1 97.44 248 MET B C 1
ATOM 4892 O O . MET B 1 248 ? 0.822 -7.203 0.438 1 97.44 248 MET B O 1
ATOM 4896 N N . GLU B 1 249 ? -0.438 -8.539 -0.788 1 96.5 249 GLU B N 1
ATOM 4897 C CA . GLU B 1 249 ? 0.615 -8.883 -1.738 1 96.5 249 GLU B CA 1
ATOM 4898 C C . GLU B 1 249 ? 0.212 -8.523 -3.164 1 96.5 249 GLU B C 1
ATOM 4900 O O . GLU B 1 249 ? -0.975 -8.367 -3.459 1 96.5 249 GLU B O 1
ATOM 4905 N N . PRO B 1 250 ? 1.187 -8.414 -4.035 1 96.38 250 PRO B N 1
ATOM 4906 C CA . PRO B 1 250 ? 0.872 -8.102 -5.43 1 96.38 250 PRO B CA 1
ATOM 4907 C C . PRO B 1 250 ? -0.038 -9.148 -6.074 1 96.38 250 PRO B C 1
ATOM 4909 O O . PRO B 1 250 ? 0.118 -10.344 -5.832 1 96.38 250 PRO B O 1
ATOM 4912 N N . GLY B 1 251 ? -0.986 -8.578 -6.863 1 96.88 251 GLY B N 1
ATOM 4913 C CA . GLY B 1 251 ? -1.769 -9.461 -7.715 1 96.88 251 GLY B CA 1
ATOM 4914 C C . GLY B 1 251 ? -3.018 -9.992 -7.039 1 96.88 251 GLY B C 1
ATOM 4915 O O . GLY B 1 251 ? -3.693 -10.875 -7.574 1 96.88 251 GLY B O 1
ATOM 4916 N N . GLU B 1 252 ? -3.332 -9.594 -5.898 1 97.06 252 GLU B N 1
ATOM 4917 C CA . GLU B 1 252 ? -4.566 -10.039 -5.262 1 97.06 252 GLU B CA 1
ATOM 4918 C C . GLU B 1 252 ? -5.496 -8.859 -4.98 1 97.06 252 GLU B C 1
ATOM 4920 O O . GLU B 1 252 ? -5.039 -7.738 -4.762 1 97.06 252 GLU B O 1
ATOM 4925 N N . SER B 1 253 ? -6.805 -9.102 -5.02 1 97.75 253 SER B N 1
ATOM 4926 C CA . SER B 1 253 ? -7.789 -8.125 -4.566 1 97.75 253 SER B CA 1
ATOM 4927 C C . SER B 1 253 ? -7.82 -8.031 -3.045 1 97.75 253 SER B C 1
ATOM 4929 O O . SER B 1 253 ? -7.254 -8.883 -2.355 1 97.75 253 SER B O 1
ATOM 4931 N N . ILE B 1 254 ? -8.422 -6.992 -2.533 1 98.31 254 ILE B N 1
ATOM 4932 C CA . ILE B 1 254 ? -8.594 -6.84 -1.094 1 98.31 254 ILE B CA 1
ATOM 4933 C C . ILE B 1 254 ? -9.344 -8.047 -0.532 1 98.31 254 ILE B C 1
ATOM 4935 O O . ILE B 1 254 ? -8.953 -8.609 0.496 1 98.31 254 ILE B O 1
ATOM 4939 N N . GLU B 1 255 ? -10.359 -8.469 -1.228 1 98.12 255 GLU B N 1
ATOM 4940 C CA . GLU B 1 255 ? -11.211 -9.586 -0.815 1 98.12 255 GLU B CA 1
ATOM 4941 C C . GLU B 1 255 ? -10.414 -10.891 -0.753 1 98.12 255 GLU B C 1
ATOM 4943 O O . GLU B 1 255 ? -10.5 -11.633 0.225 1 98.12 255 GLU B O 1
ATOM 4948 N N . ASN B 1 256 ? -9.586 -11.141 -1.792 1 97.94 256 ASN B N 1
ATOM 4949 C CA . ASN B 1 256 ? -8.742 -12.328 -1.809 1 97.94 256 ASN B CA 1
ATOM 4950 C C . ASN B 1 256 ? -7.703 -12.297 -0.69 1 97.94 256 ASN B C 1
ATOM 4952 O O . ASN B 1 256 ? -7.402 -13.328 -0.088 1 97.94 256 ASN B O 1
ATOM 4956 N N . ALA B 1 257 ? -7.094 -11.141 -0.465 1 98.25 257 ALA B N 1
ATOM 4957 C CA . ALA B 1 257 ? -6.121 -11.008 0.616 1 98.25 257 ALA B CA 1
ATOM 4958 C C . ALA B 1 257 ? -6.75 -11.344 1.965 1 98.25 257 ALA B C 1
ATOM 4960 O O . ALA B 1 257 ? -6.117 -11.984 2.807 1 98.25 257 ALA B O 1
ATOM 4961 N N . CYS B 1 258 ? -8.008 -10.867 2.164 1 98.38 258 CYS B N 1
ATOM 4962 C CA . CYS B 1 258 ? -8.711 -11.172 3.404 1 98.38 258 CYS B CA 1
ATOM 4963 C C . CYS B 1 258 ? -8.867 -12.68 3.588 1 98.38 258 CYS B C 1
ATOM 4965 O O . CYS B 1 258 ? -8.516 -13.219 4.637 1 98.38 258 CYS B O 1
ATOM 4967 N N . ALA B 1 259 ? -9.398 -13.32 2.551 1 97.81 259 ALA B N 1
ATOM 4968 C CA . ALA B 1 259 ? -9.602 -14.758 2.633 1 97.81 259 ALA B CA 1
ATOM 4969 C C . ALA B 1 259 ? -8.281 -15.484 2.898 1 97.81 259 ALA B C 1
ATOM 4971 O O . ALA B 1 259 ? -8.227 -16.406 3.717 1 97.81 259 ALA B O 1
ATOM 4972 N N . ARG B 1 260 ? -7.219 -15.094 2.256 1 97.06 260 ARG B N 1
ATOM 4973 C CA . ARG B 1 260 ? -5.902 -15.703 2.414 1 97.06 260 ARG B CA 1
ATOM 4974 C C . ARG B 1 260 ? -5.395 -15.547 3.844 1 97.06 260 ARG B C 1
ATOM 4976 O O . ARG B 1 260 ? -5.047 -16.531 4.492 1 97.06 260 ARG B O 1
ATOM 4983 N N . GLU B 1 261 ? -5.344 -14.289 4.336 1 97.12 261 GLU B N 1
ATOM 4984 C CA . GLU B 1 261 ? -4.785 -14.016 5.656 1 97.12 261 GLU B CA 1
ATOM 4985 C C . GLU B 1 261 ? -5.602 -14.688 6.75 1 97.12 261 GLU B C 1
ATOM 4987 O O . GLU B 1 261 ? -5.047 -15.148 7.75 1 97.12 261 GLU B O 1
ATOM 4992 N N . ILE B 1 262 ? -6.961 -14.695 6.598 1 97.75 262 ILE B N 1
ATOM 4993 C CA . ILE B 1 262 ? -7.816 -15.398 7.547 1 97.75 262 ILE B CA 1
ATOM 4994 C C . ILE B 1 262 ? -7.387 -16.859 7.648 1 97.75 262 ILE B C 1
ATOM 4996 O O . ILE B 1 262 ? -7.16 -17.375 8.742 1 97.75 262 ILE B O 1
ATOM 5000 N N . TRP B 1 263 ? -7.219 -17.484 6.516 1 97.19 263 TRP B N 1
ATOM 5001 C CA . TRP B 1 263 ? -6.871 -18.906 6.5 1 97.19 263 TRP B CA 1
ATOM 5002 C C . TRP B 1 263 ? -5.457 -19.125 7.031 1 97.19 263 TRP B C 1
ATOM 5004 O O . TRP B 1 263 ? -5.227 -20.031 7.84 1 97.19 263 TRP B O 1
ATOM 5014 N N . GLU B 1 264 ? -4.48 -18.359 6.562 1 96.5 264 GLU B N 1
ATOM 5015 C CA . GLU B 1 264 ? -3.09 -18.547 6.969 1 96.5 264 GLU B CA 1
ATOM 5016 C C . GLU B 1 264 ? -2.936 -18.391 8.484 1 96.5 264 GLU B C 1
ATOM 5018 O O . GLU B 1 264 ? -2.191 -19.156 9.109 1 96.5 264 GLU B O 1
ATOM 5023 N N . GLU B 1 265 ? -3.66 -17.406 9.086 1 96 265 GLU B N 1
ATOM 5024 C CA . GLU B 1 265 ? -3.434 -17.078 10.492 1 96 265 GLU B CA 1
ATOM 5025 C C . GLU B 1 265 ? -4.328 -17.906 11.406 1 96 265 GLU B C 1
ATOM 5027 O O . GLU B 1 265 ? -3.936 -18.25 12.523 1 96 265 GLU B O 1
ATOM 5032 N N . THR B 1 266 ? -5.609 -18.266 10.93 1 97.25 266 THR B N 1
ATOM 5033 C CA . THR B 1 266 ? -6.566 -18.844 11.875 1 97.25 266 THR B CA 1
ATOM 5034 C C . THR B 1 266 ? -7.031 -20.219 11.391 1 97.25 266 THR B C 1
ATOM 5036 O O . THR B 1 266 ? -7.684 -20.953 12.141 1 97.25 266 THR B O 1
ATOM 5039 N N . GLY B 1 267 ? -6.734 -20.594 10.164 1 96.5 267 GLY B N 1
ATOM 5040 C CA . GLY B 1 267 ? -7.242 -21.828 9.594 1 96.5 267 GLY B CA 1
ATOM 5041 C C . GLY B 1 267 ? -8.695 -21.75 9.188 1 96.5 267 GLY B C 1
ATOM 5042 O O . GLY B 1 267 ? -9.211 -22.656 8.516 1 96.5 267 GLY B O 1
ATOM 5043 N N . VAL B 1 268 ? -9.398 -20.672 9.539 1 98.12 268 VAL B N 1
ATOM 5044 C CA . VAL B 1 268 ? -10.805 -20.453 9.203 1 98.12 268 VAL B CA 1
ATOM 5045 C C . VAL B 1 268 ? -10.938 -20.188 7.703 1 98.12 268 VAL B C 1
ATOM 5047 O O . VAL B 1 268 ? -10.086 -19.531 7.105 1 98.12 268 VAL B O 1
ATOM 5050 N N . HIS B 1 269 ? -11.992 -20.734 7.133 1 97.75 269 HIS B N 1
ATOM 5051 C CA . HIS B 1 269 ? -12.266 -20.5 5.719 1 97.75 269 HIS B CA 1
ATOM 5052 C C . HIS B 1 269 ? -13.375 -19.469 5.543 1 97.75 269 HIS B C 1
ATOM 5054 O O . HIS B 1 269 ? -14.484 -19.641 6.051 1 97.75 269 HIS B O 1
ATOM 5060 N N . CYS B 1 270 ? -13.078 -18.391 4.906 1 97.81 270 CYS B N 1
ATOM 5061 C CA . CYS B 1 270 ? -14.039 -17.359 4.539 1 97.81 270 CYS B CA 1
ATOM 5062 C C . CYS B 1 270 ? -14.102 -17.172 3.027 1 97.81 270 CYS B C 1
ATOM 5064 O O . CYS B 1 270 ? -13.086 -16.891 2.393 1 97.81 270 CYS B O 1
ATOM 5066 N N . ASP B 1 271 ? -15.305 -17.359 2.457 1 96.62 271 ASP B N 1
ATOM 5067 C CA . ASP B 1 271 ? -15.477 -17.156 1.023 1 96.62 271 ASP B CA 1
ATOM 5068 C C . ASP B 1 271 ? -15.219 -15.695 0.645 1 96.62 271 ASP B C 1
ATOM 5070 O O . ASP B 1 271 ? -15.688 -14.781 1.329 1 96.62 271 ASP B O 1
ATOM 5074 N N . VAL B 1 272 ? -14.5 -15.508 -0.442 1 96.31 272 VAL B N 1
ATOM 5075 C CA . VAL B 1 272 ? -14.141 -14.172 -0.909 1 96.31 272 VAL B CA 1
ATOM 5076 C C . VAL B 1 272 ? -15.398 -13.336 -1.128 1 96.31 272 VAL B C 1
ATOM 5078 O O . VAL B 1 272 ? -15.398 -12.125 -0.896 1 96.31 272 VAL B O 1
ATOM 5081 N N . ASP B 1 273 ? -16.469 -13.945 -1.553 1 95.44 273 ASP B N 1
ATOM 5082 C CA . ASP B 1 273 ? -17.734 -13.258 -1.843 1 95.44 273 ASP B CA 1
ATOM 5083 C C . ASP B 1 273 ? -18.391 -12.766 -0.56 1 95.44 273 ASP B C 1
ATOM 5085 O O . ASP B 1 273 ? -19.312 -11.945 -0.604 1 95.44 273 ASP B O 1
ATOM 5089 N N . ASN B 1 274 ? -17.953 -13.273 0.579 1 97.38 274 ASN B N 1
ATOM 5090 C CA . ASN B 1 274 ? -18.531 -12.898 1.864 1 97.38 274 ASN B CA 1
ATOM 5091 C C . ASN B 1 274 ? -17.688 -11.852 2.582 1 97.38 274 ASN B C 1
ATOM 5093 O O . ASN B 1 274 ? -17.812 -11.664 3.793 1 97.38 274 ASN B O 1
ATOM 5097 N N . VAL B 1 275 ? -16.766 -11.258 1.839 1 97.62 275 VAL B N 1
ATOM 5098 C CA . VAL B 1 275 ? -15.938 -10.188 2.385 1 97.62 275 VAL B CA 1
ATOM 5099 C C . VAL B 1 275 ? -16.484 -8.828 1.947 1 97.62 275 VAL B C 1
ATOM 5101 O O . VAL B 1 275 ? -16.828 -8.641 0.781 1 97.62 275 VAL B O 1
ATOM 5104 N N . LYS B 1 276 ? -16.594 -7.902 2.85 1 96.81 276 LYS B N 1
ATOM 5105 C CA . LYS B 1 276 ? -17 -6.523 2.572 1 96.81 276 LYS B CA 1
ATOM 5106 C C . LYS B 1 276 ? -15.938 -5.535 3.057 1 96.81 276 LYS B C 1
ATOM 5108 O O . LYS B 1 276 ? -15.359 -5.715 4.133 1 96.81 276 LYS B O 1
ATOM 5113 N N . ILE B 1 277 ? -15.625 -4.586 2.262 1 97.75 277 ILE B N 1
ATOM 5114 C CA . ILE B 1 277 ? -14.719 -3.51 2.656 1 97.75 277 ILE B CA 1
ATOM 5115 C C . ILE B 1 277 ? -15.508 -2.395 3.338 1 97.75 277 ILE B C 1
ATOM 5117 O O . ILE B 1 277 ? -16.469 -1.871 2.771 1 97.75 277 ILE B O 1
ATOM 5121 N N . ILE B 1 278 ? -15.102 -1.971 4.508 1 96.5 278 ILE B N 1
ATOM 5122 C CA . ILE B 1 278 ? -15.945 -1.136 5.355 1 96.5 278 ILE B CA 1
ATOM 5123 C C . ILE B 1 278 ? -15.359 0.273 5.438 1 96.5 278 ILE B C 1
ATOM 5125 O O . ILE B 1 278 ? -16.094 1.261 5.363 1 96.5 278 ILE B O 1
ATOM 5129 N N . SER B 1 279 ? -14.117 0.373 5.645 1 96.38 279 SER B N 1
ATOM 5130 C CA . SER B 1 279 ? -13.469 1.659 5.883 1 96.38 279 SER B CA 1
ATOM 5131 C C . SER B 1 279 ? -11.953 1.555 5.723 1 96.38 279 SER B C 1
ATOM 5133 O O . SER B 1 279 ? -11.438 0.524 5.277 1 96.38 279 SER B O 1
ATOM 5135 N N . SER B 1 280 ? -11.281 2.654 5.992 1 98.06 280 SER B N 1
ATOM 5136 C CA . SER B 1 280 ? -9.828 2.652 5.898 1 98.06 280 SER B CA 1
ATOM 5137 C C . SER B 1 280 ? -9.203 3.617 6.906 1 98.06 280 SER B C 1
ATOM 5139 O O . SER B 1 280 ? -9.891 4.488 7.441 1 98.06 280 SER B O 1
ATOM 5141 N N . GLN B 1 281 ? -7.961 3.432 7.23 1 98.19 281 GLN B N 1
ATOM 5142 C CA . GLN B 1 281 ? -7.223 4.227 8.203 1 98.19 281 GLN B CA 1
ATOM 5143 C C . GLN B 1 281 ? -5.738 4.285 7.855 1 98.19 281 GLN B C 1
ATOM 5145 O O . GLN B 1 281 ? -5.082 3.248 7.734 1 98.19 281 GLN B O 1
ATOM 5150 N N . PRO B 1 282 ? -5.238 5.527 7.668 1 97.75 282 PRO B N 1
ATOM 5151 C CA . PRO B 1 282 ? -3.777 5.613 7.586 1 97.75 282 PRO B CA 1
ATOM 5152 C C . PRO B 1 282 ? -3.088 5.211 8.891 1 97.75 282 PRO B C 1
ATOM 5154 O O . PRO B 1 282 ? -3.621 5.453 9.977 1 97.75 282 PRO B O 1
ATOM 5157 N N . TRP B 1 283 ? -1.978 4.59 8.812 1 96.75 283 TRP B N 1
ATOM 5158 C CA . TRP B 1 283 ? -1.206 4.148 9.969 1 96.75 283 TRP B CA 1
ATOM 5159 C C . TRP B 1 283 ? 0.283 4.402 9.758 1 96.75 283 TRP B C 1
ATOM 5161 O O . TRP B 1 283 ? 0.955 3.643 9.055 1 96.75 283 TRP B O 1
ATOM 5171 N N . PRO B 1 284 ? 0.878 5.449 10.406 1 95.69 284 PRO B N 1
ATOM 5172 C CA . PRO B 1 284 ? 2.23 5.922 10.109 1 95.69 284 PRO B CA 1
ATOM 5173 C C . PRO B 1 284 ? 3.314 5.082 10.773 1 95.69 284 PRO B C 1
ATOM 5175 O O . PRO B 1 284 ? 4.301 5.625 11.281 1 95.69 284 PRO B O 1
ATOM 5178 N N . TYR B 1 285 ? 3.23 3.771 10.828 1 89.62 285 TYR B N 1
ATOM 5179 C CA . TYR B 1 285 ? 4.199 2.846 11.398 1 89.62 285 TYR B CA 1
ATOM 5180 C C . TYR B 1 285 ? 4.5 1.701 10.438 1 89.62 285 TYR B C 1
ATOM 5182 O O . TYR B 1 285 ? 4.105 0.558 10.68 1 89.62 285 TYR B O 1
ATOM 5190 N N . PRO B 1 286 ? 5.254 1.919 9.375 1 87.12 286 PRO B N 1
ATOM 5191 C CA . PRO B 1 286 ? 5.754 3.266 9.094 1 87.12 286 PRO B CA 1
ATOM 5192 C C . PRO B 1 286 ? 4.895 4.012 8.07 1 87.12 286 PRO B C 1
ATOM 5194 O O . PRO B 1 286 ? 4.852 5.242 8.086 1 87.12 286 PRO B O 1
ATOM 5197 N N . ALA B 1 287 ? 4.359 3.42 7.074 1 91.38 287 ALA B N 1
ATOM 5198 C CA . ALA B 1 287 ? 3.541 4.012 6.02 1 91.38 287 ALA B CA 1
ATOM 5199 C C . ALA B 1 287 ? 2.52 3.008 5.488 1 91.38 287 ALA B C 1
ATOM 5201 O O . ALA B 1 287 ? 2.625 2.551 4.348 1 91.38 287 ALA B O 1
ATOM 5202 N N . ASN B 1 288 ? 1.545 2.746 6.309 1 96.19 288 ASN B N 1
ATOM 5203 C CA . ASN B 1 288 ? 0.561 1.717 5.992 1 96.19 288 ASN B CA 1
ATOM 5204 C C . ASN B 1 288 ? -0.818 2.32 5.738 1 96.19 288 ASN B C 1
ATOM 5206 O O . ASN B 1 288 ? -1.132 3.396 6.25 1 96.19 288 ASN B O 1
ATOM 5210 N N . LEU B 1 289 ? -1.521 1.757 4.871 1 98.06 289 LEU B N 1
ATOM 5211 C CA . LEU B 1 289 ? -2.953 1.963 4.691 1 98.06 289 LEU B CA 1
ATOM 5212 C C . LEU B 1 289 ? -3.744 0.767 5.211 1 98.06 289 LEU B C 1
ATOM 5214 O O . LEU B 1 289 ? -3.785 -0.283 4.566 1 98.06 289 LEU B O 1
ATOM 5218 N N . MET B 1 290 ? -4.367 0.923 6.387 1 98.38 290 MET B N 1
ATOM 5219 C CA . MET B 1 290 ? -5.219 -0.128 6.938 1 98.38 290 MET B CA 1
ATOM 5220 C C . MET B 1 290 ? -6.578 -0.144 6.246 1 98.38 290 MET B C 1
ATOM 5222 O O . MET B 1 290 ? -7.285 0.865 6.238 1 98.38 290 MET B O 1
ATOM 5226 N N . ILE B 1 291 ? -6.871 -1.208 5.645 1 98.62 291 ILE B N 1
ATOM 5227 C CA . ILE B 1 291 ? -8.164 -1.378 4.988 1 98.62 291 ILE B CA 1
ATOM 5228 C C . ILE B 1 291 ? -9.055 -2.281 5.836 1 98.62 291 ILE B C 1
ATOM 5230 O O . ILE B 1 291 ? -8.805 -3.484 5.949 1 98.62 291 ILE B O 1
ATOM 5234 N N . GLY B 1 292 ? -10.062 -1.662 6.41 1 98.56 292 GLY B N 1
ATOM 5235 C CA . GLY B 1 292 ? -10.969 -2.365 7.301 1 98.56 292 GLY B CA 1
ATOM 5236 C C . GLY B 1 292 ? -12.031 -3.16 6.559 1 98.56 292 GLY B C 1
ATOM 5237 O O . GLY B 1 292 ? -12.797 -2.602 5.77 1 98.56 292 GLY B O 1
ATOM 5238 N N . CYS B 1 293 ? -12.102 -4.469 6.895 1 98.62 293 CYS B N 1
ATOM 5239 C CA . CYS B 1 293 ? -13 -5.371 6.188 1 98.62 293 CYS B CA 1
ATOM 5240 C C . CYS B 1 293 ? -13.812 -6.211 7.164 1 98.62 293 CYS B C 1
ATOM 5242 O O . CYS B 1 293 ? -13.484 -6.293 8.344 1 98.62 293 CYS B O 1
ATOM 5244 N N . LEU B 1 294 ? -14.914 -6.719 6.664 1 98.62 294 LEU B N 1
ATOM 5245 C CA . LEU B 1 294 ? -15.766 -7.68 7.363 1 98.62 294 LEU B CA 1
ATOM 5246 C C . LEU B 1 294 ? -15.859 -8.984 6.582 1 98.62 294 LEU B C 1
ATOM 5248 O O . LEU B 1 294 ? -16.125 -8.984 5.379 1 98.62 294 LEU B O 1
ATOM 5252 N N . GLY B 1 295 ? -15.5 -10.062 7.211 1 98.69 295 GLY B N 1
ATOM 5253 C CA . GLY B 1 295 ? -15.68 -11.383 6.637 1 98.69 295 GLY B CA 1
ATOM 5254 C C . GLY B 1 295 ? -16.766 -12.188 7.324 1 98.69 295 GLY B C 1
ATOM 5255 O O . GLY B 1 295 ? -16.75 -12.352 8.547 1 98.69 295 GLY B O 1
ATOM 5256 N N . ILE B 1 296 ? -17.719 -12.664 6.582 1 98.75 296 ILE B N 1
ATOM 5257 C CA . ILE B 1 296 ? -18.781 -13.5 7.121 1 98.75 296 ILE B CA 1
ATOM 5258 C C . ILE B 1 296 ? -18.453 -14.977 6.887 1 98.75 296 ILE B C 1
ATOM 5260 O O . ILE B 1 296 ? -18.25 -15.398 5.746 1 98.75 296 ILE B O 1
ATOM 5264 N N . VAL B 1 297 ? -18.359 -15.758 7.957 1 98.75 297 VAL B N 1
ATOM 5265 C CA . VAL B 1 297 ? -17.984 -17.172 7.906 1 98.75 297 VAL B CA 1
ATOM 5266 C C . VAL B 1 297 ? -19.234 -18.031 8.078 1 98.75 297 VAL B C 1
ATOM 5268 O O . VAL B 1 297 ? -20.047 -17.812 8.984 1 98.75 297 VAL B O 1
ATOM 5271 N N . LYS B 1 298 ? -19.391 -18.969 7.246 1 98.12 298 LYS B N 1
ATOM 5272 C CA . LYS B 1 298 ? -20.469 -19.938 7.371 1 98.12 298 LYS B CA 1
ATOM 5273 C C . LYS B 1 298 ? -20.125 -21.016 8.383 1 98.12 298 LYS B C 1
ATOM 5275 O O . LYS B 1 298 ? -19.125 -21.719 8.227 1 98.12 298 LYS B O 1
ATOM 5280 N N . PHE B 1 299 ? -20.969 -21.156 9.398 1 97.69 299 PHE B N 1
ATOM 5281 C CA . PHE B 1 299 ? -20.766 -22.234 10.367 1 97.69 299 PHE B CA 1
ATOM 5282 C C . PHE B 1 299 ? -21.375 -23.531 9.867 1 97.69 299 PHE B C 1
ATOM 5284 O O . PHE B 1 299 ? -22.594 -23.703 9.875 1 97.69 299 PHE B O 1
ATOM 5291 N N . ASN B 1 300 ? -20.516 -24.453 9.438 1 97.88 300 ASN B N 1
ATOM 5292 C CA . ASN B 1 300 ? -20.938 -25.734 8.891 1 97.88 300 ASN B CA 1
ATOM 5293 C C . ASN B 1 300 ? -20.109 -26.891 9.461 1 97.88 300 ASN B C 1
ATOM 5295 O O . ASN B 1 300 ? -19.953 -27.922 8.82 1 97.88 300 ASN B O 1
ATOM 5299 N N . ASN B 1 301 ? -19.516 -26.688 10.57 1 96.94 301 ASN B N 1
ATOM 5300 C CA . ASN B 1 301 ? -18.672 -27.641 11.289 1 96.94 301 ASN B CA 1
ATOM 5301 C C . ASN B 1 301 ? -17.375 -27.938 10.539 1 96.94 301 ASN B C 1
ATOM 5303 O O . ASN B 1 301 ? -16.781 -29 10.703 1 96.94 301 ASN B O 1
ATOM 5307 N N . LYS B 1 302 ? -16.969 -27.047 9.703 1 97.44 302 LYS B N 1
ATOM 5308 C CA . LYS B 1 302 ? -15.711 -27.156 8.969 1 97.44 302 LYS B CA 1
ATOM 5309 C C . LYS B 1 302 ? -15.055 -25.797 8.789 1 97.44 302 LYS B C 1
ATOM 5311 O O . LYS B 1 302 ? -13.922 -25.578 9.227 1 97.44 302 LYS B O 1
ATOM 5316 N N . ASP B 1 303 ? -15.773 -24.859 8.211 1 97.38 303 ASP B N 1
ATOM 5317 C CA . ASP B 1 303 ? -15.227 -23.562 7.812 1 97.38 303 ASP B CA 1
ATOM 5318 C C . ASP B 1 303 ? -14.891 -22.703 9.031 1 97.38 303 ASP B C 1
ATOM 5320 O O . ASP B 1 303 ? -14 -21.859 8.969 1 97.38 303 ASP B O 1
ATOM 5324 N N . GLU B 1 304 ? -15.609 -22.922 10.156 1 97.94 304 GLU B N 1
ATOM 5325 C CA . GLU B 1 304 ? -15.414 -22.062 11.328 1 97.94 304 GLU B CA 1
ATOM 5326 C C . GLU B 1 304 ? -14.328 -22.625 12.242 1 97.94 304 GLU B C 1
ATOM 5328 O O . GLU B 1 304 ? -13.945 -21.969 13.219 1 97.94 304 GLU B O 1
ATOM 5333 N N . ILE B 1 305 ? -13.805 -23.781 11.984 1 97.94 305 ILE B N 1
ATOM 5334 C CA . ILE B 1 305 ? -12.844 -24.438 12.867 1 97.94 305 ILE B CA 1
ATOM 5335 C C . ILE B 1 305 ? -11.516 -23.688 12.844 1 97.94 305 ILE B C 1
ATOM 5337 O O . ILE B 1 305 ? -10.977 -23.406 11.773 1 97.94 305 ILE B O 1
ATOM 5341 N N . ILE B 1 306 ? -10.992 -23.344 13.977 1 97.75 306 ILE B N 1
ATOM 5342 C CA . ILE B 1 306 ? -9.75 -22.594 14.125 1 97.75 306 ILE B CA 1
ATOM 5343 C C . ILE B 1 306 ? -8.57 -23.562 14.172 1 97.75 306 ILE B C 1
ATOM 5345 O O . ILE B 1 306 ? -8.602 -24.562 14.906 1 97.75 306 ILE B O 1
ATOM 5349 N N . ASP B 1 307 ? -7.602 -23.359 13.391 1 95.94 307 ASP B N 1
ATOM 5350 C CA . ASP B 1 307 ? -6.32 -24.062 13.367 1 95.94 307 ASP B CA 1
ATOM 5351 C C . ASP B 1 307 ? -5.16 -23.078 13.234 1 95.94 307 ASP B C 1
ATOM 5353 O O . ASP B 1 307 ? -4.926 -22.531 12.156 1 95.94 307 ASP B O 1
ATOM 5357 N N . LEU B 1 308 ? -4.406 -22.875 14.281 1 94.94 308 LEU B N 1
ATOM 5358 C CA . LEU B 1 308 ? -3.354 -21.875 14.305 1 94.94 308 LEU B CA 1
ATOM 5359 C C . LEU B 1 308 ? -2.018 -22.469 13.875 1 94.94 308 LEU B C 1
ATOM 5361 O O . LEU B 1 308 ? -0.96 -21.891 14.148 1 94.94 308 LEU B O 1
ATOM 5365 N N . GLY B 1 309 ? -2.006 -23.562 13.211 1 91.38 309 GLY B N 1
ATOM 5366 C CA . GLY B 1 309 ? -0.793 -24.312 12.93 1 91.38 309 GLY B CA 1
ATOM 5367 C C . GLY B 1 309 ? -0.104 -23.891 11.648 1 91.38 309 GLY B C 1
ATOM 5368 O O . GLY B 1 309 ? 1.034 -24.281 11.391 1 91.38 309 GLY B O 1
ATOM 5369 N N . ASN B 1 310 ? -0.784 -23.141 10.805 1 89.5 310 ASN B N 1
ATOM 5370 C CA . ASN B 1 310 ? -0.16 -22.734 9.555 1 89.5 310 ASN B CA 1
ATOM 5371 C C . ASN B 1 310 ? 0.923 -21.672 9.781 1 89.5 310 ASN B C 1
ATOM 5373 O O . ASN B 1 310 ? 2.115 -21.984 9.719 1 89.5 310 ASN B O 1
ATOM 5377 N N . ASP B 1 311 ? 0.575 -20.5 10.188 1 84.44 311 ASP B N 1
ATOM 5378 C CA . ASP B 1 311 ? 1.443 -19.344 10.43 1 84.44 311 ASP B CA 1
ATOM 5379 C C . ASP B 1 311 ? 1.548 -19.047 11.922 1 84.44 311 ASP B C 1
ATOM 5381 O O . ASP B 1 311 ? 0.572 -18.625 12.547 1 84.44 311 ASP B O 1
ATOM 5385 N N . PRO B 1 312 ? 2.635 -19.266 12.422 1 84.06 312 PRO B N 1
ATOM 5386 C CA . PRO B 1 312 ? 2.777 -19.094 13.867 1 84.06 312 PRO B CA 1
ATOM 5387 C C . PRO B 1 312 ? 2.832 -17.641 14.297 1 84.06 312 PRO B C 1
ATOM 5389 O O . PRO B 1 312 ? 3.791 -17.219 14.945 1 84.06 312 PRO B O 1
ATOM 5392 N N . GLU B 1 313 ? 1.834 -16.906 14.078 1 88.44 313 GLU B N 1
ATOM 5393 C CA . GLU B 1 313 ? 1.761 -15.492 14.445 1 88.44 313 GLU B CA 1
ATOM 5394 C C . GLU B 1 313 ? 0.801 -15.281 15.617 1 88.44 313 GLU B C 1
ATOM 5396 O O . GLU B 1 313 ? 0.943 -14.32 16.375 1 88.44 313 GLU B O 1
ATOM 5401 N N . LEU B 1 314 ? -0.156 -16.203 15.719 1 93.56 314 LEU B N 1
ATOM 5402 C CA . LEU B 1 314 ? -1.21 -16.016 16.719 1 93.56 314 LEU B CA 1
ATOM 5403 C C . LEU B 1 314 ? -1.037 -16.984 17.875 1 93.56 314 LEU B C 1
ATOM 5405 O O . LEU B 1 314 ? -0.691 -18.156 17.672 1 93.56 314 LEU B O 1
ATOM 5409 N N . MET B 1 315 ? -1.166 -16.531 19.078 1 94 315 MET B N 1
ATOM 5410 C CA . MET B 1 315 ? -1.145 -17.344 20.297 1 94 315 MET B CA 1
ATOM 5411 C C . MET B 1 315 ? -2.488 -18.031 20.516 1 94 315 MET B C 1
ATOM 5413 O O . MET B 1 315 ? -2.547 -19.109 21.094 1 94 315 MET B O 1
ATOM 5417 N N . ASP B 1 316 ? -3.471 -17.328 20.141 1 95.31 316 ASP B N 1
ATOM 5418 C CA . ASP B 1 316 ? -4.828 -17.812 20.359 1 95.31 316 ASP B CA 1
ATOM 5419 C C . ASP B 1 316 ? -5.824 -17.125 19.438 1 95.31 316 ASP B C 1
ATOM 5421 O O . ASP B 1 316 ? -5.516 -16.078 18.859 1 95.31 316 ASP B O 1
ATOM 5425 N N . ALA B 1 317 ? -6.91 -17.75 19.156 1 97.31 317 ALA B N 1
ATOM 5426 C CA . ALA B 1 317 ? -8.078 -17.188 18.484 1 97.31 317 ALA B CA 1
ATOM 5427 C C . ALA B 1 317 ? -9.367 -17.828 18.984 1 97.31 317 ALA B C 1
ATOM 5429 O O . ALA B 1 317 ? -9.398 -19.031 19.25 1 97.31 317 ALA B O 1
ATOM 5430 N N . GLN B 1 318 ? -10.414 -16.984 19.156 1 96.75 318 GLN B N 1
ATOM 5431 C CA . GLN B 1 318 ? -11.664 -17.469 19.734 1 96.75 318 GLN B CA 1
ATOM 5432 C C . GLN B 1 318 ? -12.867 -16.812 19.062 1 96.75 318 GLN B C 1
ATOM 5434 O O . GLN B 1 318 ? -12.781 -15.672 18.594 1 96.75 318 GLN B O 1
ATOM 5439 N N . TRP B 1 319 ? -13.906 -17.656 19.016 1 98.5 319 TRP B N 1
ATOM 5440 C CA . TRP B 1 319 ? -15.211 -17.078 18.703 1 98.5 319 TRP B CA 1
ATOM 5441 C C . TRP B 1 319 ? -15.883 -16.547 19.969 1 98.5 319 TRP B C 1
ATOM 5443 O O . TRP B 1 319 ? -16.25 -17.328 20.859 1 98.5 319 TRP B O 1
ATOM 5453 N N . PHE B 1 320 ? -16.047 -15.258 20.062 1 98.62 320 PHE B N 1
ATOM 5454 C CA . PHE B 1 320 ? -16.672 -14.609 21.203 1 98.62 320 PHE B CA 1
ATOM 5455 C C . PHE B 1 320 ? -18.172 -14.422 20.969 1 98.62 320 PHE B C 1
ATOM 5457 O O . PHE B 1 320 ? -18.609 -14.281 19.828 1 98.62 320 PHE B O 1
ATOM 5464 N N . ASP B 1 321 ? -18.906 -14.438 22.062 1 98.44 321 ASP B N 1
ATOM 5465 C CA . ASP B 1 321 ? -20.312 -14.062 22 1 98.44 321 ASP B CA 1
ATOM 5466 C C . ASP B 1 321 ? -20.484 -12.562 21.766 1 98.44 321 ASP B C 1
ATOM 5468 O O . ASP B 1 321 ? -19.969 -11.75 22.531 1 98.44 321 ASP B O 1
ATOM 5472 N N . THR B 1 322 ? -21.234 -12.219 20.719 1 98.56 322 THR B N 1
ATOM 5473 C CA . THR B 1 322 ? -21.312 -10.828 20.297 1 98.56 322 THR B CA 1
ATOM 5474 C C . THR B 1 322 ? -22.031 -9.977 21.344 1 98.56 322 THR B C 1
ATOM 5476 O O . THR B 1 322 ? -21.703 -8.805 21.531 1 98.56 322 THR B O 1
ATOM 5479 N N . ASN B 1 323 ? -22.984 -10.539 22.047 1 97.94 323 ASN B N 1
ATOM 5480 C CA . ASN B 1 323 ? -23.656 -9.789 23.094 1 97.94 323 ASN B CA 1
ATOM 5481 C C . ASN B 1 323 ? -22.703 -9.391 24.219 1 97.94 323 ASN B C 1
ATOM 5483 O O . ASN B 1 323 ? -22.797 -8.281 24.734 1 97.94 323 ASN B O 1
ATOM 5487 N N . GLU B 1 324 ? -21.891 -10.297 24.562 1 98.25 324 GLU B N 1
ATOM 5488 C CA . GLU B 1 324 ? -20.922 -10.008 25.609 1 98.25 324 GLU B CA 1
ATOM 5489 C C . GLU B 1 324 ? -19.922 -8.945 25.156 1 98.25 324 GLU B C 1
ATOM 5491 O O . GLU B 1 324 ? -19.562 -8.055 25.922 1 98.25 324 GLU B O 1
ATOM 5496 N N . VAL B 1 325 ? -19.453 -9.07 23.938 1 98.5 325 VAL B N 1
ATOM 5497 C CA . VAL B 1 325 ? -18.531 -8.094 23.359 1 98.5 325 VAL B CA 1
ATOM 5498 C C . VAL B 1 325 ? -19.203 -6.715 23.328 1 98.5 325 VAL B C 1
ATOM 5500 O O . VAL B 1 325 ? -18.578 -5.711 23.688 1 98.5 325 VAL B O 1
ATOM 5503 N N . ARG B 1 326 ? -20.438 -6.688 22.906 1 98.06 326 ARG B N 1
ATOM 5504 C CA . ARG B 1 326 ? -21.188 -5.434 22.812 1 98.06 326 ARG B CA 1
ATOM 5505 C C . ARG B 1 326 ? -21.297 -4.766 24.188 1 98.06 326 ARG B C 1
ATOM 5507 O O . ARG B 1 326 ? -21.141 -3.545 24.297 1 98.06 326 ARG B O 1
ATOM 5514 N N . ALA B 1 327 ? -21.578 -5.535 25.188 1 97.81 327 ALA B N 1
ATOM 5515 C CA . ALA B 1 327 ? -21.703 -4.988 26.531 1 97.81 327 ALA B CA 1
ATOM 5516 C C . ALA B 1 327 ? -20.391 -4.312 26.969 1 97.81 327 ALA B C 1
ATOM 5518 O O . ALA B 1 327 ? -20.422 -3.246 27.578 1 97.81 327 ALA B O 1
ATOM 5519 N N . ALA B 1 328 ? -19.312 -4.941 26.672 1 97.69 328 ALA B N 1
ATOM 5520 C CA . ALA B 1 328 ? -18.016 -4.363 26.984 1 97.69 328 ALA B CA 1
ATOM 5521 C C . ALA B 1 328 ? -17.797 -3.061 26.219 1 97.69 328 ALA B C 1
ATOM 5523 O O . ALA B 1 328 ? -17.344 -2.064 26.781 1 97.69 328 ALA B O 1
ATOM 5524 N N . MET B 1 329 ? -18.141 -3.066 24.922 1 96.75 329 MET B N 1
ATOM 5525 C CA . MET B 1 329 ? -17.984 -1.891 24.078 1 96.75 329 MET B CA 1
ATOM 5526 C C . MET B 1 329 ? -18.844 -0.739 24.578 1 96.75 329 MET B C 1
ATOM 5528 O O . MET B 1 329 ? -18.422 0.419 24.547 1 96.75 329 MET B O 1
ATOM 5532 N N . ASP B 1 330 ? -20 -1.039 24.969 1 96.25 330 ASP B N 1
ATOM 5533 C CA . ASP B 1 330 ? -20.953 -0.02 25.422 1 96.25 330 ASP B CA 1
ATOM 5534 C C . ASP B 1 330 ? -20.5 0.599 26.75 1 96.25 330 ASP B C 1
ATOM 5536 O O . ASP B 1 330 ? -20.812 1.76 27.031 1 96.25 330 ASP B O 1
ATOM 5540 N N . SER B 1 331 ? -19.812 -0.146 27.562 1 95.38 331 SER B N 1
ATOM 5541 C CA . SER B 1 331 ? -19.344 0.334 28.859 1 95.38 331 SER B CA 1
ATOM 5542 C C . SER B 1 331 ? -18.047 1.124 28.719 1 95.38 331 SER B C 1
ATOM 5544 O O . SER B 1 331 ? -17.625 1.808 29.656 1 95.38 331 SER B O 1
ATOM 5546 N N . TYR B 1 332 ? -17.422 0.941 27.625 1 91.56 332 TYR B N 1
ATOM 5547 C CA . TYR B 1 332 ? -16.156 1.589 27.297 1 91.56 332 TYR B CA 1
ATOM 5548 C C . TYR B 1 332 ? -16.312 3.102 27.234 1 91.56 332 TYR B C 1
ATOM 5550 O O . TYR B 1 332 ? -17.266 3.604 26.641 1 91.56 332 TYR B O 1
ATOM 5558 N N . LYS B 1 333 ? -15.516 3.881 27.891 1 88.38 333 LYS B N 1
ATOM 5559 C CA . LYS B 1 333 ? -15.547 5.34 27.859 1 88.38 333 LYS B CA 1
ATOM 5560 C C . LYS B 1 333 ? -14.5 5.887 26.891 1 88.38 333 LYS B C 1
ATOM 5562 O O . LYS B 1 333 ? -14.836 6.395 25.828 1 88.38 333 LYS B O 1
ATOM 5567 N N . THR B 1 334 ? -13.211 5.805 27.312 1 84.88 334 THR B N 1
ATOM 5568 C CA . THR B 1 334 ? -12.102 6.254 26.469 1 84.88 334 THR B CA 1
ATOM 5569 C C . THR B 1 334 ? -10.828 5.488 26.797 1 84.88 334 THR B C 1
ATOM 5571 O O . THR B 1 334 ? -10.773 4.754 27.797 1 84.88 334 THR B O 1
ATOM 5574 N N . GLY B 1 335 ? -9.883 5.633 25.859 1 83.75 335 GLY B N 1
ATOM 5575 C CA . GLY B 1 335 ? -8.602 5 26.125 1 83.75 335 GLY B CA 1
ATOM 5576 C C . GLY B 1 335 ? -8.172 4.039 25.031 1 83.75 335 GLY B C 1
ATOM 5577 O O . GLY B 1 335 ? -8.883 3.865 24.031 1 83.75 335 GLY B O 1
ATOM 5578 N N . TRP B 1 336 ? -7.039 3.373 25.344 1 86.31 336 TRP B N 1
ATOM 5579 C CA . TRP B 1 336 ? -6.402 2.553 24.328 1 86.31 336 TRP B CA 1
ATOM 5580 C C . TRP B 1 336 ? -6.918 1.119 24.375 1 86.31 336 TRP B C 1
ATOM 5582 O O . TRP B 1 336 ? -6.719 0.348 23.422 1 86.31 336 TRP B O 1
ATOM 5592 N N . LEU B 1 337 ? -7.641 0.771 25.5 1 91.88 337 LEU B N 1
ATOM 5593 C CA . LEU B 1 337 ? -8.117 -0.595 25.688 1 91.88 337 LEU B CA 1
ATOM 5594 C C . LEU B 1 337 ? -9.578 -0.606 26.109 1 91.88 337 LEU B C 1
ATOM 5596 O O . LEU B 1 337 ? -10.016 0.254 26.891 1 91.88 337 LEU B O 1
ATOM 5600 N N . VAL B 1 338 ? -10.297 -1.531 25.609 1 96.62 338 VAL B N 1
ATOM 5601 C CA . VAL B 1 338 ? -11.648 -1.842 26.078 1 96.62 338 VAL B CA 1
ATOM 5602 C C . VAL B 1 338 ? -11.617 -3.078 26.969 1 96.62 338 VAL B C 1
ATOM 5604 O O . VAL B 1 338 ? -11.477 -4.203 26.484 1 96.62 338 VAL B O 1
ATOM 5607 N N . PRO B 1 339 ? -11.789 -2.898 28.266 1 95.94 339 PRO B N 1
ATOM 5608 C CA . PRO B 1 339 ? -11.766 -4.066 29.156 1 95.94 339 PRO B CA 1
ATOM 5609 C C . PRO B 1 339 ? -12.922 -5.027 28.891 1 95.94 339 PRO B C 1
ATOM 5611 O O . PRO B 1 339 ? -14.062 -4.59 28.719 1 95.94 339 PRO B O 1
ATOM 5614 N N . PHE B 1 340 ? -12.562 -6.203 28.797 1 96.25 340 PHE B N 1
ATOM 5615 C CA . PHE B 1 340 ? -13.547 -7.281 28.688 1 96.25 340 PHE B CA 1
ATOM 5616 C C . PHE B 1 340 ? -13.492 -8.188 29.906 1 96.25 340 PHE B C 1
ATOM 5618 O O . PHE B 1 340 ? -13.203 -7.723 31.016 1 96.25 340 PHE B O 1
ATOM 5625 N N . LYS B 1 341 ? -13.781 -9.43 29.875 1 93.81 341 LYS B N 1
ATOM 5626 C CA . LYS B 1 341 ? -13.758 -10.344 31.016 1 93.81 341 LYS B CA 1
ATOM 5627 C C . LYS B 1 341 ? -12.477 -11.18 31.031 1 93.81 341 LYS B C 1
ATOM 5629 O O . LYS B 1 341 ? -11.781 -11.266 30.016 1 93.81 341 LYS B O 1
ATOM 5634 N N . ASP B 1 342 ? -12.094 -11.617 32.219 1 92.69 342 ASP B N 1
ATOM 5635 C CA . ASP B 1 342 ? -10.977 -12.539 32.406 1 92.69 342 ASP B CA 1
ATOM 5636 C C . ASP B 1 342 ? -9.664 -11.914 31.953 1 92.69 342 ASP B C 1
ATOM 5638 O O . ASP B 1 342 ? -8.875 -12.555 31.25 1 92.69 342 ASP B O 1
ATOM 5642 N N . GLU B 1 343 ? -9.484 -10.664 32.125 1 91.81 343 GLU B N 1
ATOM 5643 C CA . GLU B 1 343 ? -8.266 -9.906 31.859 1 91.81 343 GLU B CA 1
ATOM 5644 C C . GLU B 1 343 ? -8.062 -9.688 30.359 1 91.81 343 GLU B C 1
ATOM 5646 O O . GLU B 1 343 ? -7 -9.219 29.938 1 91.81 343 GLU B O 1
ATOM 5651 N N . ILE B 1 344 ? -9.039 -10.102 29.641 1 95.38 344 ILE B N 1
ATOM 5652 C CA . ILE B 1 344 ? -8.992 -9.883 28.188 1 95.38 344 ILE B CA 1
ATOM 5653 C C . ILE B 1 344 ? -9.375 -8.445 27.875 1 95.38 344 ILE B C 1
ATOM 5655 O O . ILE B 1 344 ? -10.281 -7.883 28.5 1 95.38 344 ILE B O 1
ATOM 5659 N N . ASN B 1 345 ? -8.664 -7.848 26.938 1 96.19 345 ASN B N 1
ATOM 5660 C CA . ASN B 1 345 ? -8.969 -6.512 26.438 1 96.19 345 ASN B CA 1
ATOM 5661 C C . ASN B 1 345 ? -9.117 -6.504 24.906 1 96.19 345 ASN B C 1
ATOM 5663 O O . ASN B 1 345 ? -8.578 -7.371 24.219 1 96.19 345 ASN B O 1
ATOM 5667 N N . PHE B 1 346 ? -9.961 -5.539 24.422 1 97.19 346 PHE B N 1
ATOM 5668 C CA . PHE B 1 346 ? -10.078 -5.242 23 1 97.19 346 PHE B CA 1
ATOM 5669 C C . PHE B 1 346 ? -9.461 -3.889 22.688 1 97.19 346 PHE B C 1
ATOM 5671 O O . PHE B 1 346 ? -9.195 -3.088 23.578 1 97.19 346 PHE B O 1
ATOM 5678 N N . PRO B 1 347 ? -9.156 -3.592 21.406 1 95.62 347 PRO B N 1
ATOM 5679 C CA . PRO B 1 347 ? -8.57 -2.301 21.031 1 95.62 347 PRO B CA 1
ATOM 5680 C C . PRO B 1 347 ? -9.5 -1.126 21.328 1 95.62 347 PRO B C 1
ATOM 5682 O O . PRO B 1 347 ? -10.719 -1.233 21.125 1 95.62 347 PRO B O 1
ATOM 5685 N N . GLY B 1 348 ? -8.867 -0.047 21.703 1 94.5 348 GLY B N 1
ATOM 5686 C CA . GLY B 1 348 ? -9.633 1.173 21.938 1 94.5 348 GLY B CA 1
ATOM 5687 C C . GLY B 1 348 ? -9.961 1.914 20.656 1 94.5 348 GLY B C 1
ATOM 5688 O O . GLY B 1 348 ? -9.773 1.382 19.547 1 94.5 348 GLY B O 1
ATOM 5689 N N . GLU B 1 349 ? -10.43 3.16 20.719 1 93.75 349 GLU B N 1
ATOM 5690 C CA . GLU B 1 349 ? -11.125 3.869 19.641 1 93.75 349 GLU B CA 1
ATOM 5691 C C . GLU B 1 349 ? -10.141 4.398 18.609 1 93.75 349 GLU B C 1
ATOM 5693 O O . GLU B 1 349 ? -10.539 4.801 17.5 1 93.75 349 GLU B O 1
ATOM 5698 N N . THR B 1 350 ? -8.836 4.441 18.891 1 93.88 350 THR B N 1
ATOM 5699 C CA . THR B 1 350 ? -7.867 4.957 17.938 1 93.88 350 THR B CA 1
ATOM 5700 C C . THR B 1 350 ? -7.551 3.908 16.875 1 93.88 350 THR B C 1
ATOM 5702 O O . THR B 1 350 ? -6.977 4.227 15.828 1 93.88 350 THR B O 1
ATOM 5705 N N . ALA B 1 351 ? -7.906 2.658 17.172 1 94.25 351 ALA B N 1
ATOM 5706 C CA . ALA B 1 351 ? -7.629 1.573 16.234 1 94.25 351 ALA B CA 1
ATOM 5707 C C . ALA B 1 351 ? -8.844 1.278 15.359 1 94.25 351 ALA B C 1
ATOM 5709 O O . ALA B 1 351 ? -9.969 1.198 15.859 1 94.25 351 ALA B O 1
ATOM 5710 N N . ILE B 1 352 ? -8.602 1.068 14.078 1 97.12 352 ILE B N 1
ATOM 5711 C CA . ILE B 1 352 ? -9.688 0.736 13.164 1 97.12 352 ILE B CA 1
ATOM 5712 C C . ILE B 1 352 ? -10.336 -0.577 13.594 1 97.12 352 ILE B C 1
ATOM 5714 O O . ILE B 1 352 ? -11.531 -0.794 13.359 1 97.12 352 ILE B O 1
ATOM 5718 N N . ALA B 1 353 ? -9.617 -1.443 14.266 1 97.75 353 ALA B N 1
ATOM 5719 C CA . ALA B 1 353 ? -10.148 -2.699 14.789 1 97.75 353 ALA B CA 1
ATOM 5720 C C . ALA B 1 353 ? -11.336 -2.447 15.719 1 97.75 353 ALA B C 1
ATOM 5722 O O . ALA B 1 353 ? -12.32 -3.191 15.703 1 97.75 353 ALA B O 1
ATOM 5723 N N . HIS B 1 354 ? -11.203 -1.414 16.562 1 97.38 354 HIS B N 1
ATOM 5724 C CA . HIS B 1 354 ? -12.281 -1.03 17.469 1 97.38 354 HIS B CA 1
ATOM 5725 C C . HIS B 1 354 ? -13.578 -0.783 16.703 1 97.38 354 HIS B C 1
ATOM 5727 O O . HIS B 1 354 ? -14.641 -1.269 17.094 1 97.38 354 HIS B O 1
ATOM 5733 N N . HIS B 1 355 ? -13.492 -0.102 15.625 1 96.81 355 HIS B N 1
ATOM 5734 C CA . HIS B 1 355 ? -14.656 0.276 14.836 1 96.81 355 HIS B CA 1
ATOM 5735 C C . HIS B 1 355 ? -15.25 -0.931 14.117 1 96.81 355 HIS B C 1
ATOM 5737 O O . HIS B 1 355 ? -16.469 -1.01 13.922 1 96.81 355 HIS B O 1
ATOM 5743 N N . LEU B 1 356 ? -14.398 -1.79 13.648 1 98.19 356 LEU B N 1
ATOM 5744 C CA . LEU B 1 356 ? -14.875 -3.008 13 1 98.19 356 LEU B CA 1
ATOM 5745 C C . LEU B 1 356 ? -15.633 -3.889 13.984 1 98.19 356 LEU B C 1
ATOM 5747 O O . LEU B 1 356 ? -16.672 -4.457 13.641 1 98.19 356 LEU B O 1
ATOM 5751 N N . ILE B 1 357 ? -15.102 -4.031 15.219 1 98.44 357 ILE B N 1
ATOM 5752 C CA . ILE B 1 357 ? -15.781 -4.805 16.25 1 98.44 357 ILE B CA 1
ATOM 5753 C C . ILE B 1 357 ? -17.141 -4.184 16.547 1 98.44 357 ILE B C 1
ATOM 5755 O O . ILE B 1 357 ? -18.156 -4.887 16.609 1 98.44 357 ILE B O 1
ATOM 5759 N N . ARG B 1 358 ? -17.156 -2.889 16.703 1 97.75 358 ARG B N 1
ATOM 5760 C CA . ARG B 1 358 ? -18.422 -2.186 16.922 1 97.75 358 ARG B CA 1
ATOM 5761 C C . ARG B 1 358 ? -19.391 -2.412 15.773 1 97.75 358 ARG B C 1
ATOM 5763 O O . ARG B 1 358 ? -20.609 -2.508 15.984 1 97.75 358 ARG B O 1
ATOM 5770 N N . HIS B 1 359 ? -18.891 -2.379 14.578 1 97.62 359 HIS B N 1
ATOM 5771 C CA . HIS B 1 359 ? -19.719 -2.615 13.406 1 97.62 359 HIS B CA 1
ATOM 5772 C C . HIS B 1 359 ? -20.422 -3.971 13.484 1 97.62 359 HIS B C 1
ATOM 5774 O O . HIS B 1 359 ? -21.609 -4.078 13.211 1 97.62 359 HIS B O 1
ATOM 5780 N N . VAL B 1 360 ? -19.719 -5.008 13.836 1 98.38 360 VAL B N 1
ATOM 5781 C CA . VAL B 1 360 ? -20.281 -6.344 13.984 1 98.38 360 VAL B CA 1
ATOM 5782 C C . VAL B 1 360 ? -21.375 -6.324 15.039 1 98.38 360 VAL B C 1
ATOM 5784 O O . VAL B 1 360 ? -22.453 -6.887 14.836 1 98.38 360 VAL B O 1
ATOM 5787 N N . CYS B 1 361 ? -21.109 -5.676 16.203 1 98.31 361 CYS B N 1
ATOM 5788 C CA . CYS B 1 361 ? -22.094 -5.566 17.281 1 98.31 361 CYS B CA 1
ATOM 5789 C C . CYS B 1 361 ? -23.375 -4.891 16.781 1 98.31 361 CYS B C 1
ATOM 5791 O O . CYS B 1 361 ? -24.469 -5.336 17.094 1 98.31 361 CYS B O 1
ATOM 5793 N N . LYS B 1 362 ? -23.219 -3.861 16.062 1 97.5 362 LYS B N 1
ATOM 5794 C CA . LYS B 1 362 ? -24.359 -3.113 15.555 1 97.5 362 LYS B CA 1
ATOM 5795 C C . LYS B 1 362 ? -25.188 -3.959 14.586 1 97.5 362 LYS B C 1
ATOM 5797 O O . LYS B 1 362 ? -26.406 -3.91 14.602 1 97.5 362 LYS B O 1
ATOM 5802 N N . GLN B 1 363 ? -24.484 -4.648 13.672 1 97.31 363 GLN B N 1
ATOM 5803 C CA . GLN B 1 363 ? -25.188 -5.52 12.734 1 97.31 363 GLN B CA 1
ATOM 5804 C C . GLN B 1 363 ? -25.984 -6.594 13.477 1 97.31 363 GLN B C 1
ATOM 5806 O O . GLN B 1 363 ? -27.109 -6.918 13.086 1 97.31 363 GLN B O 1
ATOM 5811 N N . HIS B 1 364 ? -25.406 -7.16 14.492 1 97.69 364 HIS B N 1
ATOM 5812 C CA . HIS B 1 364 ? -26.094 -8.156 15.312 1 97.69 364 HIS B CA 1
ATOM 5813 C C . HIS B 1 364 ? -27.359 -7.582 15.93 1 97.69 364 HIS B C 1
ATOM 5815 O O . HIS B 1 364 ? -28.422 -8.219 15.906 1 97.69 364 HIS B O 1
ATOM 5821 N N . GLN B 1 365 ? -27.219 -6.418 16.484 1 96.31 365 GLN B N 1
ATOM 5822 C CA . GLN B 1 365 ? -28.359 -5.75 17.109 1 96.31 365 GLN B CA 1
ATOM 5823 C C . GLN B 1 365 ? -29.484 -5.508 16.094 1 96.31 365 GLN B C 1
ATOM 5825 O O . GLN B 1 365 ? -30.656 -5.684 16.406 1 96.31 365 GLN B O 1
ATOM 5830 N N . ARG B 1 366 ? -29.141 -5.07 14.922 1 94.81 366 ARG B N 1
ATOM 5831 C CA . ARG B 1 366 ? -30.109 -4.797 13.867 1 94.81 366 ARG B CA 1
ATOM 5832 C C . ARG B 1 366 ? -30.875 -6.059 13.484 1 94.81 366 ARG B C 1
ATOM 5834 O O . ARG B 1 366 ? -32.094 -6.012 13.242 1 94.81 366 ARG B O 1
ATOM 5841 N N . LEU B 1 367 ? -30.219 -7.156 13.422 1 92.94 367 LEU B N 1
ATOM 5842 C CA . LEU B 1 367 ? -30.828 -8.414 13.016 1 92.94 367 LEU B CA 1
ATOM 5843 C C . LEU B 1 367 ? -31.75 -8.953 14.117 1 92.94 367 LEU B C 1
ATOM 5845 O O . LEU B 1 367 ? -32.719 -9.641 13.836 1 92.94 367 LEU B O 1
ATOM 5849 N N . GLN B 1 368 ? -31.422 -8.672 15.344 1 89.81 368 GLN B N 1
ATOM 5850 C CA . GLN B 1 368 ? -32.25 -9.109 16.453 1 89.81 368 GLN B CA 1
ATOM 5851 C C . GLN B 1 368 ? -33.562 -8.305 16.516 1 89.81 368 GLN B C 1
ATOM 5853 O O . GLN B 1 368 ? -34.562 -8.789 17.031 1 89.81 368 GLN B O 1
ATOM 5858 N N . LYS B 1 369 ? -33.562 -7.121 16.047 1 85.19 369 LYS B N 1
ATOM 5859 C CA . LYS B 1 369 ? -34.75 -6.281 16.047 1 85.19 369 LYS B CA 1
ATOM 5860 C C . LYS B 1 369 ? -35.656 -6.637 14.883 1 85.19 369 LYS B C 1
ATOM 5862 O O . LYS B 1 369 ? -36.844 -6.246 14.875 1 85.19 369 LYS B O 1
ATOM 5867 N N . LEU B 1 370 ? -35.25 -7.312 13.812 1 74.56 370 LEU B N 1
ATOM 5868 C CA . LEU B 1 370 ? -36.062 -7.77 12.703 1 74.56 370 LEU B CA 1
ATOM 5869 C C . LEU B 1 370 ? -36.75 -9.102 13.031 1 74.56 370 LEU B C 1
ATOM 5871 O O . LEU B 1 370 ? -37.875 -9.352 12.625 1 74.56 370 LEU B O 1
#